Protein 5GKX (pdb70)

B-factor: mean 17.61, std 9.51, range [1.0, 64.79]

InterPro domains:
  IPR025504 D-glutamate cyclase-like, C-terminal [PF14336] (3-260)

Nearest PDB structures (foldseek):
  5gkx-assembly1_B  TM=1.002E+00  e=3.432E-51  Thermococcus onnurineus NA1
  5gl2-assembly3_E  TM=9.815E-01  e=8.824E-50  Thermococcus onnurineus NA1
  5gl3-assembly1_B  TM=9.694E-01  e=1.571E-48  Thermococcus onnurineus NA1
  4fc5-assembly3_C  TM=9.794E-01  e=4.039E-47  Thermococcus onnurineus NA1
  4dwz-assembly9_C  TM=9.745E-01  e=2.670E-44  Thermococcus onnurineus NA1

Secondary structure (DSSP, 8-state):
---HHHHHHHHS--SS-SSHHHHHHHHHT-TEEEEEE--EETTTTEEBSSSHHHHHHHHHHHHHTT-EEEEE--HHHHHHTGGGTPPBP-S--GGG-SEEEEES-B--BTTS--B-TTSPBP-S--S-HHHHHHHHHT--EEEEESSSSBTBBGGGHHHHHHHSTTHHHH-B--B-SEEEE-SSHHHHHHHHHHHHHHHHTS-TTTT--HHHHHHHHHHTT-B-SS----SSEETTEEHHHHHHHHHHHHHHHHHHHT-/--SHHHHHHHHS--SS-SSHHHHHHHHHT-SEEEEEE--EETTTTEEBSSSHHHHHHHHHHHHHTT-EEEEE--HHHHHHHGGGTPPB--S--GGG-SEEEEES-B--BTTS--B-TTSPBP-S--S-HHHHHHHHHT--EEEEESSSSBTBBGGGHHHHHHHSTTHHHHSB--B-SEEEE-SSHHHHHHHHHHHHHHHHTS-TTTT--HHHHHHHHHHTT-B-SS----EETTEEHHHHHHHHHHHHHHHHHHHH-

Organism: Thermococcus onnurineus (strain NA1) (NCBI:txid523850)

Structure (mmCIF, N/CA/C/O backbone):
data_5GKX
#
_entry.id   5GKX
#
_cell.length_a   76.574
_cell.length_b   80.209
_cell.length_c   85.459
_cell.angle_alpha   90.000
_cell.angle_beta   90.000
_cell.angle_gamma   90.000
#
_symmetry.space_group_name_H-M   'P 21 21 21'
#
loop_
_entity.id
_entity.type
_entity.pdbx_description
1 polymer 'Uncharacterized protein'
2 non-polymer 'PHOSPHATE ION'
3 water water
#
loop_
_atom_site.group_PDB
_atom_site.id
_atom_site.type_symbol
_atom_site.label_atom_id
_atom_site.label_alt_id
_atom_site.label_comp_id
_atom_site.label_asym_id
_atom_site.label_entity_id
_atom_site.label_seq_id
_atom_site.pdbx_PDB_ins_code
_atom_site.Cartn_x
_atom_site.Cartn_y
_atom_site.Cartn_z
_atom_site.occupancy
_atom_site.B_iso_or_equiv
_atom_site.auth_seq_id
_atom_site.auth_comp_id
_atom_site.auth_asym_id
_atom_site.auth_atom_id
_atom_site.pdbx_PDB_model_num
ATOM 1 N N . ASN A 1 1 ? 33.881 46.728 11.488 1.00 43.68 12 ASN A N 1
ATOM 2 C CA . ASN A 1 1 ? 34.236 45.389 10.934 1.00 43.59 12 ASN A CA 1
ATOM 3 C C . ASN A 1 1 ? 35.710 45.264 10.553 1.00 43.45 12 ASN A C 1
ATOM 4 O O . ASN A 1 1 ? 36.351 46.241 10.162 1.00 43.47 12 ASN A O 1
ATOM 9 N N . ARG A 1 2 ? 36.237 44.048 10.663 1.00 42.40 13 ARG A N 1
ATOM 10 C CA . ARG A 1 2 ? 37.627 43.779 10.319 1.00 41.69 13 ARG A CA 1
ATOM 11 C C . ARG A 1 2 ? 37.761 42.372 9.731 1.00 39.91 13 ARG A C 1
ATOM 12 O O . ARG A 1 2 ? 38.598 41.579 10.167 1.00 41.28 13 ARG A O 1
ATOM 20 N N . GLY A 1 3 ? 36.932 42.074 8.732 1.00 37.30 14 GLY A N 1
ATOM 21 C CA . GLY A 1 3 ? 36.956 40.763 8.103 1.00 33.90 14 GLY A CA 1
ATOM 22 C C . GLY A 1 3 ? 37.663 40.673 6.759 1.00 31.49 14 GLY A C 1
ATOM 23 O O . GLY A 1 3 ? 38.175 41.668 6.240 1.00 31.25 14 GLY A O 1
ATOM 24 N N . VAL A 1 4 ? 37.679 39.468 6.193 1.00 29.53 15 VAL A N 1
ATOM 25 C CA . VAL A 1 4 ? 38.327 39.207 4.911 1.00 27.74 15 VAL A CA 1
ATOM 26 C C . VAL A 1 4 ? 37.660 39.893 3.729 1.00 26.29 15 VAL A C 1
ATOM 27 O O . VAL A 1 4 ? 38.342 40.415 2.847 1.00 24.35 15 VAL A O 1
ATOM 31 N N . LEU A 1 5 ? 36.331 39.886 3.716 1.00 24.99 16 LEU A N 1
ATOM 32 C CA . LEU A 1 5 ? 35.574 40.494 2.629 1.00 23.46 16 LEU A CA 1
ATOM 33 C C . LEU A 1 5 ? 35.949 41.954 2.394 1.00 22.61 16 LEU A C 1
ATOM 34 O O . LEU A 1 5 ? 36.189 42.370 1.260 1.00 23.25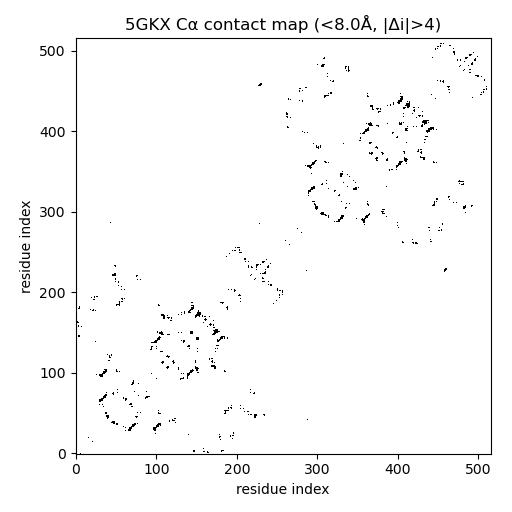 16 LEU A O 1
ATOM 39 N N . LYS A 1 6 ? 36.001 42.723 3.475 1.00 20.24 17 LYS A N 1
ATOM 40 C CA . LYS A 1 6 ? 36.328 44.144 3.415 1.00 18.39 17 LYS A CA 1
ATOM 41 C C . LYS A 1 6 ? 37.584 44.460 2.598 1.00 17.20 17 LYS A C 1
ATOM 42 O O . LYS A 1 6 ? 37.508 45.147 1.582 1.00 16.81 17 LYS A O 1
ATOM 48 N N . VAL A 1 7 ? 38.730 43.952 3.041 1.00 16.32 18 VAL A N 1
ATOM 49 C CA . VAL A 1 7 ? 40.005 44.186 2.358 1.00 16.95 18 VAL A CA 1
ATOM 50 C C . VAL A 1 7 ? 40.101 43.472 1.002 1.00 19.04 18 VAL A C 1
ATOM 51 O O . VAL A 1 7 ? 40.681 44.003 0.053 1.00 18.77 18 VAL A O 1
ATOM 55 N N . TYR A 1 8 ? 39.538 42.272 0.908 1.00 19.49 19 TYR A N 1
ATOM 56 C CA . TYR A 1 8 ? 39.586 41.532 -0.347 1.00 19.25 19 TYR A CA 1
ATOM 57 C C . TYR A 1 8 ? 38.964 42.337 -1.492 1.00 19.56 19 TYR A C 1
ATOM 58 O O . TYR A 1 8 ? 39.535 42.442 -2.579 1.00 17.90 19 TYR A O 1
ATOM 67 N N . LEU A 1 9 ? 37.797 42.916 -1.237 1.00 19.02 20 LEU A N 1
ATOM 68 C CA . LEU A 1 9 ? 37.101 43.704 -2.251 1.00 20.40 20 LEU A CA 1
ATOM 69 C C . LEU A 1 9 ? 37.785 45.028 -2.592 1.00 21.98 20 LEU A C 1
ATOM 70 O O . LEU A 1 9 ? 37.541 45.597 -3.655 1.00 22.59 20 LEU A O 1
ATOM 75 N N . ASP A 1 10 ? 38.628 45.514 -1.687 1.00 22.06 21 ASP A N 1
ATOM 76 C CA . ASP A 1 10 ? 39.356 46.761 -1.902 1.00 24.05 21 ASP A CA 1
ATOM 77 C C . ASP A 1 10 ? 40.602 46.546 -2.757 1.00 25.31 21 ASP A C 1
ATOM 78 O O . ASP A 1 10 ? 40.896 47.338 -3.652 1.00 26.45 21 ASP A O 1
ATOM 83 N N . TYR A 1 11 ? 41.319 45.458 -2.494 1.00 27.18 22 TYR A N 1
ATOM 84 C CA . TYR A 1 11 ? 42.562 45.188 -3.203 1.00 29.15 22 TYR A CA 1
ATOM 85 C C . TYR A 1 11 ? 42.653 43.991 -4.149 1.00 30.09 22 TYR A C 1
ATOM 86 O O . TYR A 1 11 ? 43.751 43.548 -4.481 1.00 30.54 22 TYR A O 1
ATOM 95 N N . ARG A 1 12 ? 41.512 43.474 -4.595 1.00 31.75 23 ARG A N 1
ATOM 96 C CA . ARG A 1 12 ? 41.508 42.347 -5.531 1.00 32.24 23 ARG A CA 1
ATOM 97 C C . ARG A 1 12 ? 41.683 42.920 -6.932 1.00 32.50 23 ARG A C 1
ATOM 98 O O . ARG A 1 12 ? 41.309 44.068 -7.174 1.00 32.92 23 ARG A O 1
ATOM 106 N N . ARG A 1 13 ? 42.256 42.144 -7.851 1.00 33.57 24 ARG A N 1
ATOM 107 C CA . ARG A 1 13 ? 42.416 42.624 -9.224 1.00 34.30 24 ARG A CA 1
ATOM 108 C C . ARG A 1 13 ? 40.989 42.807 -9.722 1.00 33.12 24 ARG A C 1
ATOM 109 O O . ARG A 1 13 ? 40.159 41.906 -9.586 1.00 33.41 24 ARG A O 1
ATOM 117 N N . LYS A 1 14 ? 40.707 43.974 -10.292 1.00 31.58 25 LYS A N 1
ATOM 118 C CA . LYS A 1 14 ? 39.365 44.298 -10.752 1.00 30.88 25 LYS A CA 1
ATOM 119 C C . LYS A 1 14 ? 39.150 44.236 -12.259 1.00 30.00 25 LYS A C 1
ATOM 120 O O . LYS A 1 14 ? 38.242 44.876 -12.791 1.00 28.28 25 LYS A O 1
ATOM 126 N N . ASN A 1 15 ? 39.977 43.456 -12.945 1.00 28.87 26 ASN A N 1
ATOM 127 C CA . ASN A 1 15 ? 39.834 43.314 -14.387 1.00 29.28 26 ASN A CA 1
ATOM 128 C C . ASN A 1 15 ? 38.470 42.689 -14.679 1.00 28.63 26 ASN A C 1
ATOM 129 O O . ASN A 1 15 ? 37.906 42.879 -15.756 1.00 28.65 26 ASN A O 1
ATOM 134 N N . PHE A 1 16 ? 37.953 41.941 -13.708 1.00 26.53 27 PHE A N 1
ATOM 135 C CA . PHE A 1 16 ? 36.658 41.273 -13.834 1.00 24.81 27 PHE A CA 1
ATOM 136 C C . PHE A 1 16 ? 35.902 41.385 -12.510 1.00 21.84 27 PHE A C 1
ATOM 137 O O . PHE A 1 16 ? 36.497 41.711 -11.484 1.00 20.18 27 PHE A O 1
ATOM 145 N N . ASN A 1 17 ? 34.595 41.122 -12.527 1.00 20.21 28 ASN A N 1
ATOM 146 C CA . ASN A 1 17 ? 33.818 41.170 -11.290 1.00 17.54 28 ASN A CA 1
ATOM 147 C C . ASN A 1 17 ? 34.273 39.961 -10.468 1.00 16.35 28 ASN A C 1
ATOM 148 O O . ASN A 1 17 ? 34.888 39.045 -11.009 1.00 14.97 28 ASN A O 1
ATOM 153 N N . PHE A 1 18 ? 33.975 39.947 -9.173 1.00 15.13 29 PHE A N 1
ATOM 154 C CA . PHE A 1 18 ? 34.440 38.860 -8.310 1.00 13.28 29 PHE A CA 1
ATOM 155 C C . PHE A 1 18 ? 33.952 37.423 -8.557 1.00 12.86 29 PHE A C 1
ATOM 156 O O . PHE A 1 18 ? 34.543 36.478 -8.036 1.00 12.64 29 PHE A O 1
ATOM 164 N N . LEU A 1 19 ? 32.901 37.239 -9.347 1.00 12.56 30 LEU A N 1
ATOM 165 C CA . LEU A 1 19 ? 32.403 35.884 -9.589 1.00 11.95 30 LEU A CA 1
ATOM 166 C C . LEU A 1 19 ? 32.764 35.381 -10.982 1.00 11.93 30 LEU A C 1
ATOM 167 O O . LEU A 1 19 ? 32.766 34.173 -11.244 1.00 10.43 30 LEU A O 1
ATOM 172 N N . HIS A 1 20 ? 33.072 36.319 -11.867 1.00 10.60 31 HIS A N 1
ATOM 173 C CA . HIS A 1 20 ? 33.385 36.006 -13.254 1.00 10.84 31 HIS A CA 1
ATOM 174 C C . HIS A 1 20 ? 34.201 34.751 -13.555 1.00 9.50 31 HIS A C 1
ATOM 175 O O . HIS A 1 20 ? 33.716 33.850 -14.239 1.00 9.45 31 HIS A O 1
ATOM 182 N N . ASN A 1 21 ? 35.436 34.686 -13.066 1.00 8.89 32 ASN A N 1
ATOM 183 C CA . ASN A 1 21 ? 36.274 33.532 -13.368 1.00 8.47 32 ASN A CA 1
ATOM 184 C C . ASN A 1 21 ? 35.817 32.210 -12.798 1.00 10.43 32 ASN A C 1
ATOM 185 O O . ASN A 1 21 ? 36.011 31.163 -13.413 1.00 7.80 32 ASN A O 1
ATOM 190 N N . SER A 1 22 ? 35.203 32.261 -11.625 1.00 11.14 33 SER A N 1
ATOM 191 C CA . SER A 1 22 ? 34.695 31.055 -11.003 1.00 11.52 33 SER A CA 1
ATOM 192 C C . SER A 1 22 ? 33.557 30.531 -11.870 1.00 10.40 33 SER A C 1
ATOM 193 O O . SER A 1 22 ? 33.404 29.325 -12.054 1.00 10.21 33 SER A O 1
ATOM 196 N N . THR A 1 23 ? 32.759 31.447 -12.410 1.00 10.37 34 THR A N 1
ATOM 197 C CA . THR A 1 23 ? 31.646 31.055 -13.259 1.00 10.77 34 THR A CA 1
ATOM 198 C C . THR A 1 23 ? 32.180 30.433 -14.537 1.00 10.82 34 THR A C 1
ATOM 199 O O . THR A 1 23 ? 31.660 29.427 -15.016 1.00 8.01 34 THR A O 1
ATOM 203 N N . LYS A 1 24 ? 33.231 31.040 -15.076 1.00 11.64 35 LYS A N 1
ATOM 204 C CA . LYS A 1 24 ? 33.861 30.560 -16.298 1.00 13.59 35 LYS A CA 1
ATOM 205 C C . LYS A 1 24 ? 34.333 29.121 -16.118 1.00 12.36 35 LYS A C 1
ATOM 206 O O . LYS A 1 24 ? 34.038 28.257 -16.938 1.00 14.23 35 LYS A O 1
ATOM 212 N N . MET A 1 25 ? 35.063 28.878 -15.031 1.00 12.37 36 MET A N 1
ATOM 213 C CA . MET A 1 25 ? 35.595 27.553 -14.727 1.00 12.10 36 MET A CA 1
ATOM 214 C C . MET A 1 25 ? 34.459 26.574 -14.442 1.00 12.38 36 MET A C 1
ATOM 215 O O . MET A 1 25 ? 34.506 25.416 -14.851 1.00 12.09 36 MET A O 1
ATOM 220 N N . PHE A 1 26 ? 33.435 27.049 -13.745 1.00 10.44 37 PHE A N 1
ATOM 221 C CA . PHE A 1 26 ? 32.294 26.209 -13.419 1.00 10.59 37 PHE A CA 1
ATOM 222 C C . PHE A 1 26 ? 31.646 25.648 -14.687 1.00 8.38 37 PHE A C 1
ATOM 223 O O . PHE A 1 26 ? 31.578 24.440 -14.877 1.00 10.14 37 PHE A O 1
ATOM 231 N N . LEU A 1 27 ? 31.187 26.540 -15.558 1.00 8.69 38 LEU A N 1
ATOM 232 C CA . LEU A 1 27 ? 30.524 26.145 -16.800 1.00 8.03 38 LEU A CA 1
ATOM 233 C C . LEU A 1 27 ? 31.355 25.299 -17.772 1.00 7.81 38 LEU A C 1
ATOM 234 O O . LEU A 1 27 ? 30.800 24.483 -18.513 1.00 6.89 38 LEU A O 1
ATOM 239 N N . ASP A 1 28 ? 32.673 25.476 -17.768 1.00 5.72 39 ASP A N 1
ATOM 240 C CA . ASP A 1 28 ? 33.539 24.726 -18.684 1.00 8.62 39 ASP A CA 1
ATOM 241 C C . ASP A 1 28 ? 33.921 23.330 -18.179 1.00 8.91 39 ASP A C 1
ATOM 242 O O . ASP A 1 28 ? 34.560 22.566 -18.903 1.00 7.46 39 ASP A O 1
ATOM 247 N N . ASN A 1 29 ? 33.538 22.988 -16.952 1.00 8.60 40 ASN A N 1
ATOM 248 C CA . ASN A 1 29 ? 33.896 21.677 -16.403 1.00 10.36 40 ASN A CA 1
ATOM 249 C C . ASN A 1 29 ? 32.796 21.000 -15.588 1.00 11.83 40 ASN A C 1
ATOM 250 O O . ASN A 1 29 ? 33.055 20.514 -14.483 1.00 11.54 40 ASN A O 1
ATOM 255 N N . LEU A 1 30 ? 31.589 20.939 -16.145 1.00 13.24 41 LEU A N 1
ATOM 256 C CA . LEU A 1 30 ? 30.432 20.351 -15.462 1.00 16.18 41 LEU A CA 1
ATOM 257 C C . LEU A 1 30 ? 30.269 18.822 -15.517 1.00 16.87 41 LEU A C 1
ATOM 258 O O . LEU A 1 30 ? 29.462 18.261 -14.766 1.00 16.38 41 LEU A O 1
ATOM 263 N N . GLU A 1 31 ? 31.026 18.157 -16.388 1.00 17.92 42 GLU A N 1
ATOM 264 C CA . GLU A 1 31 ? 30.947 16.700 -16.554 1.00 17.39 42 GLU A CA 1
ATOM 265 C C . GLU A 1 31 ? 30.596 15.938 -15.276 1.00 16.55 42 GLU A C 1
ATOM 266 O O . GLU A 1 31 ? 29.542 15.300 -15.175 1.00 15.93 42 GLU A O 1
ATOM 272 N N . ARG A 1 32 ? 31.488 16.012 -14.296 1.00 16.11 43 ARG A N 1
ATOM 273 C CA . ARG A 1 32 ? 31.278 15.322 -13.042 1.00 14.69 43 ARG A CA 1
ATOM 274 C C . ARG A 1 32 ? 31.906 16.148 -11.932 1.00 13.06 43 ARG A C 1
ATOM 275 O O . ARG A 1 32 ? 33.119 16.126 -11.723 1.00 8.86 43 ARG A O 1
ATOM 283 N N . VAL A 1 33 ? 31.052 16.872 -11.224 1.00 8.86 44 VAL A N 1
ATOM 284 C CA . VAL A 1 33 ? 31.477 17.751 -10.155 1.00 8.57 44 VAL A CA 1
ATOM 285 C C . VAL A 1 33 ? 31.341 17.128 -8.781 1.00 9.14 44 VAL A C 1
ATOM 286 O O . VAL A 1 33 ? 30.343 16.483 -8.461 1.00 8.36 44 VAL A O 1
ATOM 290 N N . LEU A 1 34 ? 32.374 17.336 -7.975 1.00 8.26 45 LEU A N 1
ATOM 291 C CA . LEU A 1 34 ? 32.402 16.848 -6.612 1.00 8.85 45 LEU A CA 1
ATOM 292 C C . LEU A 1 34 ? 32.266 18.115 -5.763 1.00 9.33 45 LEU A C 1
ATOM 293 O O . LEU A 1 34 ? 33.046 19.061 -5.905 1.00 7.01 45 LEU A O 1
ATOM 298 N N . ILE A 1 35 ? 31.262 18.143 -4.901 1.00 9.85 46 ILE A N 1
ATOM 299 C CA . ILE A 1 35 ? 31.026 19.310 -4.062 1.00 9.41 46 ILE A CA 1
ATOM 300 C C . ILE A 1 35 ? 31.267 18.970 -2.594 1.00 9.36 46 ILE A C 1
ATOM 301 O O . ILE A 1 35 ? 30.601 18.107 -2.025 1.00 8.18 46 ILE A O 1
ATOM 306 N N . VAL A 1 36 ? 32.226 19.659 -1.989 1.00 10.32 47 VAL A N 1
ATOM 307 C CA . VAL A 1 36 ? 32.584 19.421 -0.596 1.00 9.33 47 VAL A CA 1
ATOM 308 C C . VAL A 1 36 ? 32.037 20.532 0.294 1.00 9.77 47 VAL A C 1
ATOM 309 O O . VAL A 1 36 ? 32.064 21.713 -0.066 1.00 11.84 47 VAL A O 1
ATOM 313 N N . THR A 1 37 ? 31.547 20.154 1.466 1.00 8.31 48 THR A N 1
ATOM 314 C CA . THR A 1 37 ? 30.997 21.124 2.392 1.00 7.78 48 THR A CA 1
ATOM 315 C C . THR A 1 37 ? 30.906 20.494 3.776 1.00 9.83 48 THR A C 1
ATOM 316 O O . THR A 1 37 ? 31.027 19.277 3.921 1.00 8.09 48 THR A O 1
ATOM 320 N N . GLY A 1 38 ? 30.712 21.334 4.786 1.00 9.17 49 GLY A N 1
ATOM 321 C CA . GLY A 1 38 ? 30.613 20.858 6.153 1.00 12.08 49 GLY A CA 1
ATOM 322 C C . GLY A 1 38 ? 31.643 21.571 7.005 1.00 12.68 49 GLY A C 1
ATOM 323 O O . GLY A 1 38 ? 32.841 21.492 6.726 1.00 13.06 49 GLY A O 1
ATOM 324 N N . PHE A 1 39 ? 31.196 22.284 8.032 1.00 13.45 50 PHE A N 1
ATOM 325 C CA . PHE A 1 39 ? 32.136 22.995 8.895 1.00 14.50 50 PHE A CA 1
ATOM 326 C C . PHE A 1 39 ? 31.773 22.720 10.357 1.00 14.98 50 PHE A C 1
ATOM 327 O O . PHE A 1 39 ? 30.804 23.273 10.885 1.00 17.22 50 PHE A O 1
ATOM 335 N N . PRO A 1 40 ? 32.553 21.860 11.034 1.00 16.14 51 PRO A N 1
ATOM 336 C CA . PRO A 1 40 ? 32.302 21.510 12.432 1.00 16.81 51 PRO A CA 1
ATOM 337 C C . PRO A 1 40 ? 32.629 22.729 13.285 1.00 16.79 51 PRO A C 1
ATOM 338 O O . PRO A 1 40 ? 33.719 23.286 13.174 1.00 16.52 51 PRO A O 1
ATOM 342 N N . ILE A 1 41 ? 31.681 23.152 14.116 1.00 16.84 52 ILE A N 1
ATOM 343 C CA . ILE A 1 41 ? 31.884 24.319 14.970 1.00 15.94 52 ILE A CA 1
ATOM 344 C C . ILE A 1 41 ? 32.376 23.898 16.369 1.00 15.63 52 ILE A C 1
ATOM 345 O O . ILE A 1 41 ? 31.716 23.118 17.053 1.00 15.24 52 ILE A O 1
ATOM 350 N N . PRO A 1 42 ? 33.553 24.398 16.800 1.00 16.80 53 PRO A N 1
ATOM 351 C CA . PRO A 1 42 ? 34.088 24.049 18.122 1.00 17.12 53 PRO A CA 1
ATOM 352 C C . PRO A 1 42 ? 33.306 24.847 19.167 1.00 17.20 53 PRO A C 1
ATOM 353 O O . PRO A 1 42 ? 32.771 25.904 18.859 1.00 16.66 53 PRO A O 1
ATOM 357 N N . PRO A 1 43 ? 33.239 24.353 20.414 1.00 18.56 54 PRO A N 1
ATOM 358 C CA . PRO A 1 43 ? 33.860 23.101 20.858 1.00 19.19 54 PRO A CA 1
ATOM 359 C C . PRO A 1 43 ? 33.049 21.827 20.597 1.00 19.51 54 PRO A C 1
ATOM 360 O O . PRO A 1 43 ? 33.595 20.726 20.669 1.00 19.74 54 PRO A O 1
ATOM 364 N N . MET A 1 44 ? 31.760 21.971 20.290 1.00 19.38 55 MET A N 1
ATOM 365 C CA . MET A 1 44 ? 30.899 20.812 20.052 1.00 18.35 55 MET A CA 1
ATOM 366 C C . MET A 1 44 ? 31.219 20.002 18.796 1.00 18.33 55 MET A C 1
ATOM 367 O O . MET A 1 44 ? 30.875 18.819 18.712 1.00 16.87 55 MET A O 1
ATOM 372 N N . MET A 1 45 ? 31.873 20.645 17.835 1.00 15.51 56 MET A N 1
ATOM 373 C CA . MET A 1 45 ? 32.268 20.021 16.573 1.00 15.22 56 MET A CA 1
ATOM 374 C C . MET A 1 45 ? 31.091 19.535 15.726 1.00 14.80 56 MET A C 1
ATOM 375 O O . MET A 1 45 ? 31.176 18.499 15.064 1.00 16.89 56 MET A O 1
ATOM 380 N N . VAL A 1 46 ? 30.001 20.294 15.745 1.00 12.65 57 VAL A N 1
ATOM 381 C CA . VAL A 1 46 ? 28.809 19.963 14.975 1.00 13.77 57 VAL A CA 1
ATOM 382 C C . VAL A 1 46 ? 28.785 20.867 13.740 1.00 11.68 57 VAL A C 1
ATOM 383 O O . VAL A 1 46 ? 28.997 22.073 13.854 1.00 13.11 57 VAL A O 1
ATOM 387 N N . ALA A 1 47 ? 28.534 20.286 12.570 1.00 10.33 58 ALA A N 1
ATOM 388 C CA . ALA A 1 47 ? 28.496 21.057 11.324 1.00 9.76 58 ALA A CA 1
ATOM 389 C C . ALA A 1 47 ? 27.495 22.202 11.399 1.00 9.81 58 ALA A C 1
ATOM 390 O O . ALA A 1 47 ? 26.454 22.091 12.056 1.00 8.38 58 ALA A O 1
ATOM 392 N N . GLU A 1 48 ? 27.818 23.298 10.710 1.00 10.64 59 GLU A N 1
ATOM 393 C CA . GLU A 1 48 ? 26.976 24.490 10.688 1.00 8.84 59 GLU A CA 1
ATOM 394 C C . GLU A 1 48 ? 26.011 24.542 9.504 1.00 8.59 59 GLU A C 1
ATOM 395 O O . GLU A 1 48 ? 26.045 23.698 8.600 1.00 8.73 59 GLU A O 1
ATOM 401 N N . THR A 1 49 ? 25.158 25.558 9.526 1.00 9.41 60 THR A N 1
ATOM 402 C CA . THR A 1 49 ? 24.161 25.787 8.489 1.00 9.61 60 THR A CA 1
ATOM 403 C C . THR A 1 49 ? 24.662 26.562 7.278 1.00 10.30 60 THR A C 1
ATOM 404 O O . THR A 1 49 ? 23.937 26.700 6.291 1.00 10.26 60 THR A O 1
ATOM 408 N N . ASP A 1 50 ? 25.870 27.111 7.359 1.00 10.41 61 ASP A N 1
ATOM 409 C CA . ASP A 1 50 ? 26.418 27.814 6.207 1.00 10.81 61 ASP A CA 1
ATOM 410 C C . ASP A 1 50 ? 27.284 26.819 5.438 1.00 10.95 61 ASP A C 1
ATOM 411 O O . ASP A 1 50 ? 28.208 26.218 5.998 1.00 13.72 61 ASP A O 1
ATOM 416 N N . GLY A 1 51 ? 26.961 26.626 4.163 1.00 10.64 62 GLY A N 1
ATOM 417 C CA . GLY A 1 51 ? 27.699 25.690 3.328 1.00 9.55 62 GLY A CA 1
ATOM 418 C C . GLY A 1 51 ? 26.771 24.686 2.669 1.00 9.45 62 GLY A C 1
ATOM 419 O O . GLY A 1 51 ? 26.716 24.594 1.440 1.00 9.02 62 GLY A O 1
ATOM 420 N N . PRO A 1 52 ? 26.021 23.908 3.462 1.00 9.03 63 PRO A N 1
ATOM 421 C CA . PRO A 1 52 ? 25.104 22.922 2.878 1.00 10.35 63 PRO A CA 1
ATOM 422 C C . PRO A 1 52 ? 24.085 23.514 1.884 1.00 8.27 63 PRO A C 1
ATOM 423 O O . PRO A 1 52 ? 23.933 23.012 0.774 1.00 11.27 63 PRO A O 1
ATOM 427 N N . PRO A 1 53 ? 23.376 24.585 2.273 1.00 7.79 64 PRO A N 1
ATOM 428 C CA . PRO A 1 53 ? 22.405 25.162 1.332 1.00 4.99 64 PRO A CA 1
ATOM 429 C C . PRO A 1 53 ? 23.101 25.549 0.022 1.00 6.17 64 PRO A C 1
ATOM 430 O O . PRO A 1 53 ? 22.588 25.295 -1.073 1.00 6.41 64 PRO A O 1
ATOM 434 N N . GLY A 1 54 ? 24.279 26.156 0.146 1.00 5.45 65 GLY A N 1
ATOM 435 C CA . GLY A 1 54 ? 25.047 26.563 -1.018 1.00 6.53 65 GLY A CA 1
ATOM 436 C C . GLY A 1 54 ? 25.438 25.377 -1.877 1.00 8.10 65 GLY A C 1
ATOM 437 O O . GLY A 1 54 ? 25.314 25.419 -3.104 1.00 7.31 65 GLY A O 1
ATOM 438 N N . ALA A 1 55 ? 25.905 24.308 -1.237 1.00 8.38 66 ALA A N 1
ATOM 439 C CA . ALA A 1 55 ? 26.321 23.101 -1.952 1.00 8.88 66 ALA A CA 1
ATOM 440 C C . ALA A 1 55 ? 25.164 22.482 -2.745 1.00 8.76 66 ALA A C 1
ATOM 441 O O . ALA A 1 55 ? 25.356 21.986 -3.859 1.00 11.53 66 ALA A O 1
ATOM 443 N N . LEU A 1 56 ? 23.971 22.523 -2.151 1.00 10.01 67 LEU A N 1
ATOM 444 C CA . LEU A 1 56 ? 22.735 21.970 -2.724 1.00 8.49 67 LEU A CA 1
ATOM 445 C C . LEU A 1 56 ? 22.280 22.755 -3.945 1.00 9.29 67 LEU A C 1
ATOM 446 O O . LEU A 1 56 ? 21.771 22.190 -4.918 1.00 8.52 67 LEU A O 1
ATOM 451 N N . ALA A 1 57 ? 22.452 24.068 -3.863 1.00 7.52 68 ALA A N 1
ATOM 452 C CA . ALA A 1 57 ? 22.080 24.971 -4.936 1.00 6.45 68 ALA A CA 1
ATOM 453 C C . ALA A 1 57 ? 23.001 24.711 -6.132 1.00 7.74 68 ALA A C 1
ATOM 454 O O . ALA A 1 57 ? 22.543 24.639 -7.271 1.00 6.83 68 ALA A O 1
ATOM 456 N N . ILE A 1 58 ? 24.301 24.572 -5.869 1.00 8.35 69 ILE A N 1
ATOM 457 C CA . ILE A 1 58 ? 25.267 24.297 -6.930 1.00 7.81 69 ILE A CA 1
ATOM 458 C C . ILE A 1 58 ? 24.971 22.913 -7.487 1.00 7.20 69 ILE A C 1
ATOM 459 O O . ILE A 1 58 ? 25.000 22.692 -8.698 1.00 7.06 69 ILE A O 1
ATOM 464 N N . TYR A 1 59 ? 24.675 21.988 -6.585 1.00 7.21 70 TYR A N 1
ATOM 465 C CA . TYR A 1 59 ? 24.345 20.628 -6.966 1.00 9.66 70 TYR A CA 1
ATOM 466 C C . TYR A 1 59 ? 23.260 20.650 -8.048 1.00 10.40 70 TYR A C 1
ATOM 467 O O . TYR A 1 59 ? 23.430 20.076 -9.124 1.00 9.63 70 TYR A O 1
ATOM 476 N N . ARG A 1 60 ? 22.149 21.319 -7.744 1.00 13.32 71 ARG A N 1
ATOM 477 C CA . ARG A 1 60 ? 21.013 21.447 -8.659 1.00 14.86 71 ARG A CA 1
ATOM 478 C C . ARG A 1 60 ? 21.434 21.987 -10.017 1.00 14.32 71 ARG A C 1
ATOM 479 O O . ARG A 1 60 ? 21.124 21.393 -11.046 1.00 15.49 71 ARG A O 1
ATOM 487 N N . ALA A 1 61 ? 22.127 23.122 -10.001 1.00 13.16 72 ALA A N 1
ATOM 488 C CA . ALA A 1 61 ? 22.600 23.777 -11.214 1.00 12.60 72 ALA A CA 1
ATOM 489 C C . ALA A 1 61 ? 23.374 22.807 -12.090 1.00 12.82 72 ALA A C 1
ATOM 490 O O . ALA A 1 61 ? 23.125 22.715 -13.292 1.00 13.29 72 ALA A O 1
ATOM 492 N N . VAL A 1 62 ? 24.314 22.086 -11.487 1.00 11.02 73 VAL A N 1
ATOM 493 C CA . VAL A 1 62 ? 25.126 21.123 -12.230 1.00 13.15 73 VAL A CA 1
ATOM 494 C C . VAL A 1 62 ? 24.280 20.167 -13.065 1.00 13.93 73 VAL A C 1
ATOM 495 O O . VAL A 1 62 ? 24.525 19.981 -14.264 1.00 14.49 73 VAL A O 1
ATOM 499 N N . GLU A 1 63 ? 23.282 19.563 -12.435 1.00 13.30 74 GLU A N 1
ATOM 500 C CA . GLU A 1 63 ? 22.418 18.625 -13.134 1.00 15.16 74 GLU A CA 1
ATOM 501 C C . GLU A 1 63 ? 21.471 19.306 -14.114 1.00 13.05 74 GLU A C 1
ATOM 502 O O . GLU A 1 63 ? 21.183 18.769 -15.181 1.00 13.16 74 GLU A O 1
ATOM 508 N N . MET A 1 64 ? 20.983 20.487 -13.762 1.00 12.70 75 MET A N 1
ATOM 509 C CA . MET A 1 64 ? 20.091 21.199 -14.668 1.00 13.17 75 MET A CA 1
ATOM 510 C C . MET A 1 64 ? 20.803 21.485 -15.977 1.00 13.69 75 MET A C 1
ATOM 511 O O . MET A 1 64 ? 20.173 21.697 -17.011 1.00 12.76 75 MET A O 1
ATOM 516 N N . LEU A 1 65 ? 22.128 21.492 -15.923 1.00 14.64 76 LEU A N 1
ATOM 517 C CA . LEU A 1 65 ? 22.923 21.768 -17.103 1.00 14.55 76 LEU A CA 1
ATOM 518 C C . LEU A 1 65 ? 23.404 20.509 -17.813 1.00 14.61 76 LEU A C 1
ATOM 519 O O . LEU A 1 65 ? 24.184 20.584 -18.758 1.00 13.61 76 LEU A O 1
ATOM 524 N N . GLY A 1 66 ? 22.913 19.356 -17.364 1.00 14.66 77 GLY A N 1
ATOM 525 C CA . GLY A 1 66 ? 23.276 18.101 -18.000 1.00 15.97 77 GLY A CA 1
ATOM 526 C C . GLY A 1 66 ? 24.511 17.443 -17.430 1.00 15.96 77 GLY A C 1
ATOM 527 O O . GLY A 1 66 ? 24.966 16.415 -17.929 1.00 16.70 77 GLY A O 1
ATOM 528 N N . GLY A 1 67 ? 25.069 18.047 -16.390 1.00 16.24 78 GLY A N 1
ATOM 529 C CA . GLY A 1 67 ? 26.248 17.484 -15.769 1.00 17.24 78 GLY A CA 1
ATOM 530 C C . GLY A 1 67 ? 25.832 16.508 -14.689 1.00 17.96 78 GLY A C 1
ATOM 531 O O . GLY A 1 67 ? 24.656 16.164 -14.570 1.00 19.49 78 GLY A O 1
ATOM 532 N N . LYS A 1 68 ? 26.796 16.065 -13.893 1.00 17.68 79 LYS A N 1
ATOM 533 C CA . LYS A 1 68 ? 26.532 15.121 -12.819 1.00 16.95 79 LYS A CA 1
ATOM 534 C C . LYS A 1 68 ? 27.322 15.505 -11.571 1.00 16.06 79 LYS A C 1
ATOM 535 O O . LYS A 1 68 ? 28.527 15.756 -11.645 1.00 14.37 79 LYS A O 1
ATOM 541 N N . ALA A 1 69 ? 26.640 15.536 -10.429 1.00 13.69 80 ALA A N 1
ATOM 542 C CA . ALA A 1 69 ? 27.273 15.917 -9.172 1.00 14.22 80 ALA A CA 1
ATOM 543 C C . ALA A 1 69 ? 27.130 14.930 -8.018 1.00 13.76 80 ALA A C 1
ATOM 544 O O . ALA A 1 69 ? 26.227 14.090 -7.990 1.00 11.85 80 ALA A O 1
ATOM 546 N N . GLU A 1 70 ? 28.046 15.074 -7.066 1.00 14.44 81 GLU A N 1
ATOM 547 C CA . GLU A 1 70 ? 28.108 14.264 -5.862 1.00 14.24 81 GLU A CA 1
ATOM 548 C C . GLU A 1 70 ? 28.540 15.175 -4.721 1.00 13.93 81 GLU A C 1
ATOM 549 O O . GLU A 1 70 ? 29.228 16.177 -4.939 1.00 13.33 81 GLU A O 1
ATOM 555 N N . ILE A 1 71 ? 28.139 14.830 -3.506 1.00 13.34 82 ILE A N 1
ATOM 556 C CA . ILE A 1 71 ? 28.505 15.625 -2.354 1.00 14.39 82 ILE A CA 1
ATOM 557 C C . ILE A 1 71 ? 29.368 14.856 -1.367 1.00 14.21 82 ILE A C 1
ATOM 558 O O . ILE A 1 71 ? 29.046 13.732 -0.977 1.00 16.33 82 ILE A O 1
ATOM 563 N N . LEU A 1 72 ? 30.467 15.482 -0.966 1.00 14.28 83 LEU A N 1
ATOM 564 C CA . LEU A 1 72 ? 31.385 14.903 0.009 1.00 14.81 83 LEU A CA 1
ATOM 565 C C . LEU A 1 72 ? 31.216 15.759 1.262 1.00 14.29 83 LEU A C 1
ATOM 566 O O . LEU A 1 72 ? 31.594 16.927 1.260 1.00 15.58 83 LEU A O 1
ATOM 571 N N . THR A 1 73 ? 30.643 15.197 2.323 1.00 14.59 84 THR A N 1
ATOM 572 C CA . THR A 1 73 ? 30.459 15.961 3.556 1.00 14.01 84 THR A CA 1
ATOM 573 C C . THR A 1 73 ? 30.375 15.062 4.794 1.00 13.66 84 THR A C 1
ATOM 574 O O . THR A 1 73 ? 30.454 13.839 4.692 1.00 12.94 84 THR A O 1
ATOM 578 N N . TYR A 1 74 ? 30.216 15.673 5.963 1.00 14.33 85 TYR A N 1
ATOM 579 C CA . TYR A 1 74 ? 30.130 14.920 7.207 1.00 13.93 85 TYR A CA 1
ATOM 580 C C . TYR A 1 74 ? 28.807 14.186 7.375 1.00 12.86 85 TYR A C 1
ATOM 581 O O . TYR A 1 74 ? 27.806 14.532 6.747 1.00 11.36 85 TYR A O 1
ATOM 590 N N . SER A 1 75 ? 28.818 13.172 8.235 1.00 12.78 86 SER A N 1
ATOM 591 C CA . SER A 1 75 ? 27.636 12.362 8.500 1.00 13.59 86 SER A CA 1
ATOM 592 C C . SER A 1 75 ? 26.382 13.157 8.846 1.00 12.38 86 SER A C 1
ATOM 593 O O . SER A 1 75 ? 25.336 12.951 8.232 1.00 12.06 86 SER A O 1
ATOM 596 N N . GLU A 1 76 ? 26.482 14.073 9.809 1.00 13.47 87 GLU A N 1
ATOM 597 C CA . GLU A 1 76 ? 25.312 14.848 10.215 1.00 12.32 87 GLU A CA 1
ATOM 598 C C . GLU A 1 76 ? 24.764 15.738 9.094 1.00 13.99 87 GLU A C 1
ATOM 599 O O . GLU A 1 76 ? 23.575 16.071 9.078 1.00 14.61 87 GLU A O 1
ATOM 605 N N . VAL A 1 77 ? 25.622 16.096 8.143 1.00 12.56 88 VAL A N 1
ATOM 606 C CA . VAL A 1 77 ? 25.217 16.920 7.007 1.00 12.06 88 VAL A CA 1
ATOM 607 C C . VAL A 1 77 ? 24.581 16.029 5.940 1.00 12.74 88 VAL A C 1
ATOM 608 O O . VAL A 1 77 ? 23.627 16.428 5.279 1.00 11.87 88 VAL A O 1
ATOM 612 N N . GLU A 1 78 ? 25.119 14.824 5.776 1.00 12.40 89 GLU A N 1
ATOM 613 C CA . GLU A 1 78 ? 24.566 13.872 4.818 1.00 14.11 89 GLU A CA 1
ATOM 614 C C . GLU A 1 78 ? 23.118 13.609 5.223 1.00 14.49 89 GLU A C 1
ATOM 615 O O . GLU A 1 78 ? 22.220 13.559 4.386 1.00 15.56 89 GLU A O 1
ATOM 621 N N . LYS A 1 79 ? 22.905 13.454 6.525 1.00 14.00 90 LYS A N 1
ATOM 622 C CA . LYS A 1 79 ? 21.579 13.197 7.073 1.00 16.17 90 LYS A CA 1
ATOM 623 C C . LYS A 1 79 ? 20.646 14.390 6.862 1.00 15.84 90 LYS A C 1
ATOM 624 O O . LYS A 1 79 ? 19.477 14.222 6.520 1.00 15.31 90 LYS A O 1
ATOM 630 N N . ALA A 1 80 ? 21.170 15.594 7.068 1.00 16.22 91 ALA A N 1
ATOM 631 C CA . ALA A 1 80 ? 20.386 16.815 6.893 1.00 16.81 91 ALA A CA 1
ATOM 632 C C . ALA A 1 80 ? 19.970 17.013 5.431 1.00 17.24 91 ALA A C 1
ATOM 633 O O . ALA A 1 80 ? 18.928 17.601 5.141 1.00 18.92 91 ALA A O 1
ATOM 635 N N . LEU A 1 81 ? 20.800 16.515 4.522 1.00 17.37 92 LEU A N 1
ATOM 636 C CA . LEU A 1 81 ? 20.560 16.613 3.083 1.00 19.32 92 LEU A CA 1
ATOM 637 C C . LEU A 1 81 ? 19.772 15.412 2.570 1.00 20.40 92 LEU A C 1
ATOM 638 O O . LEU A 1 81 ? 19.441 15.326 1.389 1.00 21.19 92 LEU A O 1
ATOM 643 N N . GLU A 1 82 ? 19.481 14.488 3.479 1.00 21.17 93 GLU A N 1
ATOM 644 C CA . GLU A 1 82 ? 18.745 13.263 3.167 1.00 22.37 93 GLU A CA 1
ATOM 645 C C . GLU A 1 82 ? 17.470 13.495 2.334 1.00 20.42 93 GLU A C 1
ATOM 646 O O . GLU A 1 82 ? 17.267 12.856 1.305 1.00 21.17 93 GLU A O 1
ATOM 652 N N . PRO A 1 83 ? 16.599 14.420 2.774 1.00 19.40 94 PRO A N 1
ATOM 653 C CA . PRO A 1 83 ? 15.332 14.765 2.110 1.00 16.96 94 PRO A CA 1
ATOM 654 C C . PRO A 1 83 ? 15.401 15.319 0.690 1.00 17.52 94 PRO A C 1
ATOM 655 O O . PRO A 1 83 ? 14.401 15.304 -0.037 1.00 17.58 94 PRO A O 1
ATOM 659 N N . PHE A 1 84 ? 16.572 15.802 0.291 1.00 14.30 95 PHE A N 1
ATOM 660 C CA . PHE A 1 84 ? 16.723 16.378 -1.028 1.00 13.65 95 PHE A CA 1
ATOM 661 C C . PHE A 1 84 ? 17.193 15.389 -2.084 1.00 12.12 95 PHE A C 1
ATOM 662 O O . PHE A 1 84 ? 17.284 15.729 -3.256 1.00 13.25 95 PHE A O 1
ATOM 670 N N . GLY A 1 85 ? 17.479 14.162 -1.660 1.00 14.12 96 GLY A N 1
ATOM 671 C CA . GLY A 1 85 ? 17.904 13.127 -2.590 1.00 14.11 96 GLY A CA 1
ATOM 672 C C . GLY A 1 85 ? 19.173 13.382 -3.378 1.00 15.34 96 GLY A C 1
ATOM 673 O O . GLY A 1 85 ? 19.228 13.108 -4.582 1.00 15.89 96 GLY A O 1
ATOM 674 N N . VAL A 1 86 ? 20.200 13.894 -2.712 1.00 14.79 97 VAL A N 1
ATOM 675 C CA . VAL A 1 86 ? 21.461 14.168 -3.384 1.00 15.31 97 VAL A CA 1
ATOM 676 C C . VAL A 1 86 ? 22.370 12.958 -3.349 1.00 16.41 97 VAL A C 1
ATOM 677 O O . VAL A 1 86 ? 22.368 12.185 -2.386 1.00 16.06 97 VAL A O 1
ATOM 681 N N . SER A 1 87 ? 23.146 12.796 -4.413 1.00 16.92 98 SER A N 1
ATOM 682 C CA . SER A 1 87 ? 24.075 11.685 -4.513 1.00 17.93 98 SER A CA 1
ATOM 683 C C . SER A 1 87 ? 25.254 11.916 -3.580 1.00 19.10 98 SER A C 1
ATOM 684 O O . SER A 1 87 ? 25.940 12.937 -3.670 1.00 18.97 98 SER A O 1
ATOM 687 N N . LEU A 1 88 ? 25.481 10.975 -2.672 1.00 18.67 99 LEU A N 1
ATOM 688 C CA . LEU A 1 88 ? 26.593 11.100 -1.742 1.00 19.95 99 LEU A CA 1
ATOM 689 C C . LEU A 1 88 ? 27.819 10.421 -2.339 1.00 20.33 99 LEU A C 1
ATOM 690 O O . LEU A 1 88 ? 27.745 9.278 -2.785 1.00 21.04 99 LEU A O 1
ATOM 695 N N . ALA A 1 89 ? 28.942 11.132 -2.352 1.00 21.57 100 ALA A N 1
ATOM 696 C CA . ALA A 1 89 ? 30.185 10.604 -2.905 1.00 22.56 100 ALA A CA 1
ATOM 697 C C . ALA A 1 89 ? 30.867 9.651 -1.934 1.00 25.02 100 ALA A C 1
ATOM 698 O O . ALA A 1 89 ? 31.119 10.003 -0.782 1.00 24.97 100 ALA A O 1
ATOM 700 N N . ARG A 1 90 ? 31.163 8.443 -2.397 1.00 26.43 101 ARG A N 1
ATOM 701 C CA . ARG A 1 90 ? 31.842 7.473 -1.556 1.00 27.67 101 ARG A CA 1
ATOM 702 C C . ARG A 1 90 ? 33.218 7.204 -2.162 1.00 26.97 101 ARG A C 1
ATOM 703 O O . ARG A 1 90 ? 33.349 7.018 -3.375 1.00 28.15 101 ARG A O 1
ATOM 711 N N . THR A 1 91 ? 34.239 7.219 -1.309 1.00 24.32 102 THR A N 1
ATOM 712 C CA . THR A 1 91 ? 35.617 6.997 -1.726 1.00 20.91 102 THR A CA 1
ATOM 713 C C . THR A 1 91 ? 35.985 7.860 -2.930 1.00 19.71 102 THR A C 1
ATOM 714 O O . THR A 1 91 ? 36.606 7.389 -3.886 1.00 18.83 102 THR A O 1
ATOM 718 N N . PRO A 1 92 ? 35.615 9.151 -2.893 1.00 18.22 103 PRO A N 1
ATOM 719 C CA . PRO A 1 92 ? 35.968 9.975 -4.049 1.00 17.94 103 PRO A CA 1
ATOM 720 C C . PRO A 1 92 ? 37.472 10.158 -4.210 1.00 17.04 103 PRO A C 1
ATOM 721 O O . PRO A 1 92 ? 38.199 10.321 -3.235 1.00 17.20 103 PRO A O 1
ATOM 725 N N . GLU A 1 93 ? 37.932 10.089 -5.452 1.00 17.78 104 GLU A N 1
ATOM 726 C CA . GLU A 1 93 ? 39.335 10.302 -5.770 1.00 18.07 104 GLU A CA 1
ATOM 727 C C . GLU A 1 93 ? 39.252 11.460 -6.766 1.00 17.58 104 GLU A C 1
ATOM 728 O O . GLU A 1 93 ? 38.353 11.492 -7.602 1.00 19.42 104 GLU A O 1
ATOM 734 N N . PRO A 1 94 ? 40.177 12.432 -6.679 1.00 16.66 105 PRO A N 1
ATOM 735 C CA . PRO A 1 94 ? 40.157 13.582 -7.589 1.00 14.08 105 PRO A CA 1
ATOM 736 C C . PRO A 1 94 ? 40.120 13.305 -9.089 1.00 12.96 105 PRO A C 1
ATOM 737 O O . PRO A 1 94 ? 39.432 14.000 -9.837 1.00 10.98 105 PRO A O 1
ATOM 741 N N . GLU A 1 95 ? 40.844 12.283 -9.518 1.00 12.35 106 GLU A N 1
ATOM 742 C CA . GLU A 1 95 ? 40.906 11.934 -10.927 1.00 12.58 106 GLU A CA 1
ATOM 743 C C . GLU A 1 95 ? 39.560 11.563 -11.543 1.00 11.76 106 GLU A C 1
ATOM 744 O O . GLU A 1 95 ? 39.414 11.554 -12.766 1.00 14.51 106 GLU A O 1
ATOM 750 N N . ASP A 1 96 ? 38.581 11.258 -10.697 1.00 12.61 107 ASP A N 1
ATOM 751 C CA . ASP A 1 96 ? 37.255 10.862 -11.161 1.00 12.02 107 ASP A CA 1
ATOM 752 C C . ASP A 1 96 ? 36.343 12.047 -11.461 1.00 12.17 107 ASP A C 1
ATOM 753 O O . ASP A 1 96 ? 35.238 11.869 -11.960 1.00 12.12 107 ASP A O 1
ATOM 758 N N . TYR A 1 97 ? 36.818 13.253 -11.168 1.00 11.22 108 TYR A N 1
ATOM 759 C CA . TYR A 1 97 ? 36.012 14.449 -11.377 1.00 11.77 108 TYR A CA 1
ATOM 760 C C . TYR A 1 97 ? 36.633 15.464 -12.316 1.00 11.16 108 TYR A C 1
ATOM 761 O O . TYR A 1 97 ? 37.852 15.551 -12.439 1.00 11.69 108 TYR A O 1
ATOM 770 N N . SER A 1 98 ? 35.774 16.236 -12.975 1.00 11.37 109 SER A N 1
ATOM 771 C CA . SER A 1 98 ? 36.210 17.266 -13.908 1.00 11.92 109 SER A CA 1
ATOM 772 C C . SER A 1 98 ? 36.310 18.595 -13.169 1.00 11.96 109 SER A C 1
ATOM 773 O O . SER A 1 98 ? 36.922 19.552 -13.652 1.00 9.81 109 SER A O 1
ATOM 776 N N . LEU A 1 99 ? 35.698 18.640 -11.990 1.00 11.26 110 LEU A N 1
ATOM 777 C CA . LEU A 1 99 ? 35.678 19.850 -11.175 1.00 9.99 110 LEU A CA 1
ATOM 778 C C . LEU A 1 99 ? 35.381 19.509 -9.719 1.00 9.87 110 LEU A C 1
ATOM 779 O O . LEU A 1 99 ? 34.497 18.710 -9.433 1.00 9.19 110 LEU A O 1
ATOM 784 N N . ILE A 1 100 ? 36.113 20.128 -8.801 1.00 9.38 111 ILE A N 1
ATOM 785 C CA . ILE A 1 100 ? 35.906 19.872 -7.378 1.00 8.93 111 ILE A CA 1
ATOM 786 C C . ILE A 1 100 ? 35.600 21.218 -6.727 1.00 7.55 111 ILE A C 1
ATOM 787 O O . ILE A 1 100 ? 36.311 22.193 -6.949 1.00 5.02 111 ILE A O 1
ATOM 792 N N . ILE A 1 101 ? 34.529 21.278 -5.941 1.00 8.77 112 ILE A N 1
ATOM 793 C CA . ILE A 1 101 ? 34.138 22.541 -5.323 1.00 8.63 112 ILE A CA 1
ATOM 794 C C . ILE A 1 101 ? 33.891 22.457 -3.821 1.00 10.29 112 ILE A C 1
ATOM 795 O O . ILE A 1 101 ? 33.188 21.562 -3.340 1.00 12.84 112 ILE A O 1
ATOM 800 N N . SER A 1 102 ? 34.448 23.416 -3.091 1.00 9.98 113 SER A N 1
ATOM 801 C CA . SER A 1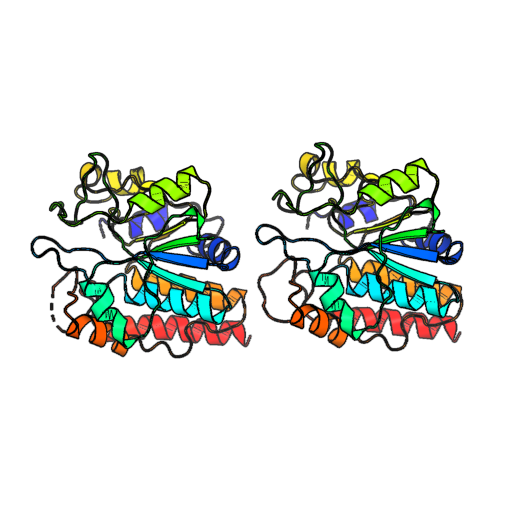 102 ? 34.279 23.477 -1.646 1.00 10.93 113 SER A CA 1
ATOM 802 C C . SER A 1 102 ? 33.391 24.640 -1.232 1.00 10.63 113 SER A C 1
ATOM 803 O O . SER A 1 102 ? 33.628 25.783 -1.622 1.00 11.55 113 SER A O 1
ATOM 806 N N . VAL A 1 103 ? 32.361 24.347 -0.448 1.00 11.75 114 VAL A N 1
ATOM 807 C CA . VAL A 1 103 ? 31.468 25.389 0.041 1.00 11.19 114 VAL A CA 1
ATOM 808 C C . VAL A 1 103 ? 31.591 25.481 1.559 1.00 9.86 114 VAL A C 1
ATOM 809 O O . VAL A 1 103 ? 30.966 24.715 2.296 1.00 9.88 114 VAL A O 1
ATOM 813 N N . GLU A 1 104 ? 32.411 26.424 2.013 1.00 9.40 115 GLU A N 1
ATOM 814 C CA . GLU A 1 104 ? 32.651 26.647 3.440 1.00 9.86 115 GLU A CA 1
ATOM 815 C C . GLU A 1 104 ? 33.126 25.391 4.165 1.00 10.29 115 GLU A C 1
ATOM 816 O O . GLU A 1 104 ? 32.425 24.843 5.026 1.00 9.49 115 GLU A O 1
ATOM 822 N N . THR A 1 105 ? 34.328 24.942 3.819 1.00 10.21 116 THR A N 1
ATOM 823 C CA . THR A 1 105 ? 34.903 23.764 4.452 1.00 10.40 116 THR A CA 1
ATOM 824 C C . THR A 1 105 ? 36.241 24.138 5.081 1.00 9.47 116 THR A C 1
ATOM 825 O O . THR A 1 105 ? 37.013 24.893 4.504 1.00 6.64 116 THR A O 1
ATOM 829 N N . PRO A 1 106 ? 36.539 23.599 6.270 1.00 10.96 117 PRO A N 1
ATOM 830 C CA . PRO A 1 106 ? 37.813 23.924 6.921 1.00 11.42 117 PRO A CA 1
ATOM 831 C C . PRO A 1 106 ? 39.061 23.599 6.083 1.00 10.94 117 PRO A C 1
ATOM 832 O O . PRO A 1 106 ? 39.132 22.563 5.425 1.00 11.62 117 PRO A O 1
ATOM 836 N N . GLY A 1 107 ? 40.035 24.503 6.107 1.00 12.08 118 GLY A N 1
ATOM 837 C CA . GLY A 1 107 ? 41.271 24.292 5.373 1.00 11.25 118 GLY A CA 1
ATOM 838 C C . GLY A 1 107 ? 42.422 24.323 6.361 1.00 13.26 118 GLY A C 1
ATOM 839 O O . GLY A 1 107 ? 42.498 25.237 7.188 1.00 11.82 118 GLY A O 1
ATOM 840 N N . ARG A 1 108 ? 43.324 23.348 6.290 1.00 12.89 119 ARG A N 1
ATOM 841 C CA . ARG A 1 108 ? 44.433 23.308 7.237 1.00 11.82 119 ARG A CA 1
ATOM 842 C C . ARG A 1 108 ? 45.220 24.616 7.225 1.00 11.75 119 ARG A C 1
ATOM 843 O O . ARG A 1 108 ? 45.301 25.290 6.201 1.00 12.27 119 ARG A O 1
ATOM 851 N N . ALA A 1 109 ? 45.779 24.983 8.375 1.00 12.57 120 ALA A N 1
ATOM 852 C CA . ALA A 1 109 ? 46.542 26.221 8.495 1.00 11.64 120 ALA A CA 1
ATOM 853 C C . ALA A 1 109 ? 48.031 25.974 8.271 1.00 13.19 120 ALA A C 1
ATOM 854 O O . ALA A 1 109 ? 48.440 24.855 7.958 1.00 11.56 120 ALA A O 1
ATOM 856 N N . ALA A 1 110 ? 48.843 27.014 8.432 1.00 13.31 121 ALA A N 1
ATOM 857 C CA . ALA A 1 110 ? 50.279 26.882 8.213 1.00 16.48 121 ALA A CA 1
ATOM 858 C C . ALA A 1 110 ? 50.924 25.873 9.157 1.00 17.95 121 ALA A C 1
ATOM 859 O O . ALA A 1 110 ? 51.958 25.281 8.835 1.00 18.40 121 ALA A O 1
ATOM 861 N N . ASP A 1 111 ? 50.310 25.674 10.319 1.00 19.12 122 ASP A N 1
ATOM 862 C CA . ASP A 1 111 ? 50.840 24.736 11.298 1.00 19.84 122 ASP A CA 1
ATOM 863 C C . ASP A 1 111 ? 50.233 23.351 11.123 1.00 19.42 122 ASP A C 1
ATOM 864 O O . ASP A 1 111 ? 50.416 22.478 11.964 1.00 18.98 122 ASP A O 1
ATOM 869 N N . GLY A 1 112 ? 49.505 23.155 10.030 1.00 19.88 123 GLY A N 1
ATOM 870 C CA . GLY A 1 112 ? 48.900 21.859 9.775 1.00 20.59 123 GLY A CA 1
ATOM 871 C C . GLY A 1 112 ? 47.629 21.571 10.553 1.00 21.61 123 GLY A C 1
ATOM 872 O O . GLY A 1 112 ? 47.087 20.466 10.476 1.00 23.11 123 GLY A O 1
ATOM 873 N N . ARG A 1 113 ? 47.146 22.554 11.303 1.00 23.09 124 ARG A N 1
ATOM 874 C CA . ARG A 1 113 ? 45.929 22.374 12.083 1.00 23.79 124 ARG A CA 1
ATOM 875 C C . ARG A 1 113 ? 44.772 23.149 11.449 1.00 23.30 124 ARG A C 1
ATOM 876 O O . ARG A 1 113 ? 44.976 23.959 10.546 1.00 25.25 124 ARG A O 1
ATOM 884 N N . TYR A 1 114 ? 43.560 22.884 11.926 1.00 21.96 125 TYR A N 1
ATOM 885 C CA . TYR A 1 114 ? 42.349 23.537 11.426 1.00 20.92 125 TYR A CA 1
ATOM 886 C C . TYR A 1 114 ? 41.778 24.369 12.567 1.00 21.09 125 TYR A C 1
ATOM 887 O O . TYR A 1 114 ? 41.580 23.852 13.669 1.00 21.82 125 TYR A O 1
ATOM 896 N N . TYR A 1 115 ? 41.504 25.644 12.299 1.00 21.16 126 TYR A N 1
ATOM 897 C CA . TYR A 1 115 ? 40.982 26.562 13.316 1.00 22.54 126 TYR A CA 1
ATOM 898 C C . TYR A 1 115 ? 39.690 27.254 12.915 1.00 22.62 126 TYR A C 1
ATOM 899 O O . TYR A 1 115 ? 39.438 27.465 11.732 1.00 22.57 126 TYR A O 1
ATOM 908 N N . SER A 1 116 ? 38.883 27.616 13.912 1.00 23.54 127 SER A N 1
ATOM 909 C CA . SER A 1 116 ? 37.645 28.346 13.662 1.00 23.45 127 SER A CA 1
ATOM 910 C C . SER A 1 116 ? 38.077 29.806 13.673 1.00 22.96 127 SER A C 1
ATOM 911 O O . SER A 1 116 ? 39.235 30.094 13.971 1.00 23.08 127 SER A O 1
ATOM 914 N N . MET A 1 117 ? 37.177 30.729 13.357 1.00 22.43 128 MET A N 1
ATOM 915 C CA . MET A 1 117 ? 37.557 32.137 13.330 1.00 24.04 128 MET A CA 1
ATOM 916 C C . MET A 1 117 ? 37.998 32.696 14.679 1.00 25.52 128 MET A C 1
ATOM 917 O O . MET A 1 117 ? 38.575 33.781 14.748 1.00 25.41 128 MET A O 1
ATOM 922 N N . SER A 1 118 ? 37.732 31.947 15.744 1.00 26.98 129 SER A N 1
ATOM 923 C CA . SER A 1 118 ? 38.100 32.362 17.095 1.00 28.36 129 SER A CA 1
ATOM 924 C C . SER A 1 118 ? 39.356 31.646 17.591 1.00 29.38 129 SER A C 1
ATOM 925 O O . SER A 1 118 ? 39.685 31.696 18.779 1.00 29.06 129 SER A O 1
ATOM 928 N N . ALA A 1 119 ? 40.048 30.975 16.676 1.00 29.16 130 ALA A N 1
ATOM 929 C CA . ALA A 1 119 ? 41.275 30.255 16.997 1.00 28.86 130 ALA A CA 1
ATOM 930 C C . ALA A 1 119 ? 41.079 29.039 17.897 1.00 28.39 130 ALA A C 1
ATOM 931 O O . ALA A 1 119 ? 41.976 28.670 18.658 1.00 28.62 130 ALA A O 1
ATOM 933 N N . LEU A 1 120 ? 39.896 28.437 17.829 1.00 28.04 131 LEU A N 1
ATOM 934 C CA . LEU A 1 120 ? 39.613 27.225 18.587 1.00 27.34 131 LEU A CA 1
ATOM 935 C C . LEU A 1 120 ? 39.967 26.156 17.566 1.00 27.59 131 LEU A C 1
ATOM 936 O O . LEU A 1 120 ? 39.655 26.304 16.384 1.00 27.57 131 LEU A O 1
ATOM 941 N N . GLU A 1 121 ? 40.636 25.101 18.008 1.00 27.60 132 GLU A N 1
ATOM 942 C CA . GLU A 1 121 ? 41.038 24.018 17.120 1.00 28.12 132 GLU A CA 1
ATOM 943 C C . GLU A 1 121 ? 39.889 23.059 16.808 1.00 28.31 132 GLU A C 1
ATOM 944 O O . GLU A 1 121 ? 39.150 22.648 17.700 1.00 27.31 132 GLU A O 1
ATOM 950 N N . ILE A 1 122 ? 39.750 22.709 15.532 1.00 28.48 133 ILE A N 1
ATOM 951 C CA . ILE A 1 122 ? 38.699 21.800 15.086 1.00 28.17 133 ILE A CA 1
ATOM 952 C C . ILE A 1 122 ? 39.210 20.360 15.084 1.00 27.83 133 ILE A C 1
ATOM 953 O O . ILE A 1 122 ? 40.255 20.063 14.506 1.00 29.15 133 ILE A O 1
ATOM 958 N N . LYS A 1 123 ? 38.462 19.473 15.732 1.00 28.49 134 LYS A N 1
ATOM 959 C CA . LYS A 1 123 ? 38.840 18.070 15.831 1.00 28.95 134 LYS A CA 1
ATOM 960 C C . LYS A 1 123 ? 37.789 17.161 15.221 1.00 27.42 134 LYS A C 1
ATOM 961 O O . LYS A 1 123 ? 36.838 16.722 15.872 1.00 28.18 134 LYS A O 1
ATOM 967 N N . ARG A 1 124 ? 37.994 16.891 13.940 1.00 25.73 135 ARG A N 1
ATOM 968 C CA . ARG A 1 124 ? 37.098 16.074 13.146 1.00 24.12 135 ARG A CA 1
ATOM 969 C C . ARG A 1 124 ? 37.987 15.630 11.990 1.00 23.93 135 ARG A C 1
ATOM 970 O O . ARG A 1 124 ? 39.023 16.252 11.738 1.00 23.05 135 ARG A O 1
ATOM 978 N N . ASP A 1 125 ? 37.617 14.559 11.299 1.00 22.41 136 ASP A N 1
ATOM 979 C CA . ASP A 1 125 ? 38.429 14.120 10.173 1.00 22.03 136 ASP A CA 1
ATOM 980 C C . ASP A 1 125 ? 38.317 15.162 9.062 1.00 20.24 136 ASP A C 1
ATOM 981 O O . ASP A 1 125 ? 37.215 15.474 8.612 1.00 18.06 136 ASP A O 1
ATOM 986 N N . PRO A 1 126 ? 39.461 15.723 8.619 1.00 19.04 137 PRO A N 1
ATOM 987 C CA . PRO A 1 126 ? 39.476 16.738 7.561 1.00 18.29 137 PRO A CA 1
ATOM 988 C C . PRO A 1 126 ? 38.995 16.296 6.182 1.00 17.18 137 PRO A C 1
ATOM 989 O O . PRO A 1 126 ? 39.058 15.121 5.829 1.00 15.37 137 PRO A O 1
ATOM 993 N N . LEU A 1 127 ? 38.544 17.277 5.404 1.00 15.95 138 LEU A N 1
ATOM 994 C CA . LEU A 1 127 ? 38.029 17.069 4.058 1.00 14.97 138 LEU A CA 1
ATOM 995 C C . LEU A 1 127 ? 38.818 17.812 2.980 1.00 15.23 138 LEU A C 1
ATOM 996 O O . LEU A 1 127 ? 38.464 17.734 1.805 1.00 16.38 138 LEU A O 1
ATOM 1001 N N . ASP A 1 128 ? 39.867 18.535 3.374 1.00 14.55 139 ASP A N 1
ATOM 1002 C CA . ASP A 1 128 ? 40.660 19.324 2.424 1.00 14.76 139 ASP A CA 1
ATOM 1003 C C . ASP A 1 128 ? 41.724 18.537 1.672 1.00 13.74 139 ASP A C 1
ATOM 1004 O O . ASP A 1 128 ? 42.268 19.009 0.673 1.00 14.10 139 ASP A O 1
ATOM 1009 N N . GLY A 1 129 ? 42.009 17.336 2.154 1.00 13.95 140 GLY A N 1
ATOM 1010 C CA . GLY A 1 129 ? 43.008 16.506 1.519 1.00 14.03 140 GLY A CA 1
ATOM 1011 C C . GLY A 1 129 ? 42.824 16.337 0.022 1.00 13.36 140 GLY A C 1
ATOM 1012 O O . GLY A 1 129 ? 43.786 16.441 -0.739 1.00 14.49 140 GLY A O 1
ATOM 1013 N N . ILE A 1 130 ? 41.592 16.086 -0.412 1.00 13.75 141 ILE A N 1
ATOM 1014 C CA . ILE A 1 130 ? 41.323 15.889 -1.832 1.00 12.58 141 ILE A CA 1
ATOM 1015 C C . ILE A 1 130 ? 41.609 17.123 -2.694 1.00 12.96 141 ILE A C 1
ATOM 1016 O O . ILE A 1 130 ? 41.852 17.001 -3.894 1.00 12.47 141 ILE A O 1
ATOM 1021 N N . PHE A 1 131 ? 41.576 18.305 -2.083 1.00 11.22 142 PHE A N 1
ATOM 1022 C CA . PHE A 1 131 ? 41.840 19.545 -2.800 1.00 10.05 142 PHE A CA 1
ATOM 1023 C C . PHE A 1 131 ? 43.335 19.744 -3.045 1.00 11.15 142 PHE A C 1
ATOM 1024 O O . PHE A 1 131 ? 43.741 20.267 -4.087 1.00 9.10 142 PHE A O 1
ATOM 1032 N N . LEU A 1 132 ? 44.152 19.327 -2.081 1.00 9.52 143 LEU A N 1
ATOM 1033 C CA . LEU A 1 132 ? 45.600 19.445 -2.219 1.00 10.59 143 LEU A CA 1
ATOM 1034 C C . LEU A 1 132 ? 46.025 18.529 -3.362 1.00 11.34 143 LEU A C 1
ATOM 1035 O O . LEU A 1 132 ? 46.927 18.854 -4.144 1.00 10.67 143 LEU A O 1
ATOM 1040 N N . LYS A 1 133 ? 45.359 17.382 -3.453 1.00 10.14 144 LYS A N 1
ATOM 1041 C CA . LYS A 1 133 ? 45.653 16.414 -4.496 1.00 11.35 144 LYS A CA 1
ATOM 1042 C C . LYS A 1 133 ? 45.245 16.966 -5.869 1.00 9.83 144 LYS A C 1
ATOM 1043 O O . LYS A 1 133 ? 45.995 16.846 -6.834 1.00 10.55 144 LYS A O 1
ATOM 1049 N N . ALA A 1 134 ? 44.069 17.584 -5.952 1.00 9.68 145 ALA A N 1
ATOM 1050 C CA . ALA A 1 134 ? 43.593 18.154 -7.217 1.00 9.89 145 ALA A CA 1
ATOM 1051 C C . ALA A 1 134 ? 44.585 19.174 -7.760 1.00 11.16 145 ALA A C 1
ATOM 1052 O O . ALA A 1 134 ? 44.998 19.101 -8.919 1.00 10.03 145 ALA A O 1
ATOM 1054 N N . ARG A 1 135 ? 44.969 20.128 -6.919 1.00 11.40 146 ARG A N 1
ATOM 1055 C CA . ARG A 1 135 ? 45.915 21.156 -7.335 1.00 13.90 146 ARG A CA 1
ATOM 1056 C C . ARG A 1 135 ? 47.191 20.520 -7.865 1.00 14.03 146 ARG A C 1
ATOM 1057 O O . ARG A 1 135 ? 47.741 20.969 -8.869 1.00 11.10 146 ARG A O 1
ATOM 1065 N N . ALA A 1 136 ? 47.649 19.472 -7.187 1.00 12.49 147 ALA A N 1
ATOM 1066 C CA . ALA A 1 136 ? 48.860 18.775 -7.595 1.00 12.68 147 ALA A CA 1
ATOM 1067 C C . ALA A 1 136 ? 48.620 18.071 -8.926 1.00 12.76 147 ALA A C 1
ATOM 1068 O O . ALA A 1 136 ? 49.538 17.924 -9.731 1.00 12.36 147 ALA A O 1
ATOM 1070 N N . LEU A 1 137 ? 47.376 17.646 -9.144 1.00 14.58 148 LEU A N 1
ATOM 1071 C CA . LEU A 1 137 ? 46.987 16.947 -10.367 1.00 15.24 148 LEU A CA 1
ATOM 1072 C C . LEU A 1 137 ? 46.595 17.869 -11.516 1.00 16.43 148 LEU A C 1
ATOM 1073 O O . LEU A 1 137 ? 46.553 17.440 -12.660 1.00 16.90 148 LEU A O 1
ATOM 1078 N N . GLY A 1 138 ? 46.298 19.128 -11.209 1.00 17.22 149 GLY A N 1
ATOM 1079 C CA . GLY A 1 138 ? 45.905 20.059 -12.250 1.00 17.15 149 GLY A CA 1
ATOM 1080 C C . GLY A 1 138 ? 44.409 20.037 -12.486 1.00 16.49 149 GLY A C 1
ATOM 1081 O O . GLY A 1 138 ? 43.932 20.509 -13.523 1.00 17.48 149 GLY A O 1
ATOM 1082 N N . ILE A 1 139 ? 43.678 19.488 -11.514 1.00 14.67 150 ILE A N 1
ATOM 1083 C CA . ILE A 1 139 ? 42.219 19.375 -11.566 1.00 15.35 150 ILE A CA 1
ATOM 1084 C C . ILE A 1 139 ? 41.563 20.656 -11.066 1.00 14.32 150 ILE A C 1
ATOM 1085 O O . ILE A 1 139 ? 41.776 21.075 -9.925 1.00 12.52 150 ILE A O 1
ATOM 1090 N N . PRO A 1 140 ? 40.730 21.278 -11.911 1.00 13.58 151 PRO A N 1
ATOM 1091 C CA . PRO A 1 140 ? 40.043 22.515 -11.554 1.00 13.33 151 PRO A CA 1
ATOM 1092 C C . PRO A 1 140 ? 39.399 22.430 -10.181 1.00 11.95 151 PRO A C 1
ATOM 1093 O O . PRO A 1 140 ? 38.788 21.411 -9.819 1.00 9.95 151 PRO A O 1
ATOM 1097 N N . THR A 1 141 ? 39.582 23.506 -9.419 1.00 11.08 152 THR A N 1
ATOM 1098 C CA . THR A 1 141 ? 39.020 23.654 -8.083 1.00 10.58 152 THR A CA 1
ATOM 1099 C C . THR A 1 141 ? 38.525 25.087 -7.864 1.00 10.64 152 THR A C 1
ATOM 1100 O O . THR A 1 141 ? 39.105 26.058 -8.376 1.00 10.24 152 THR A O 1
ATOM 1104 N N . ILE A 1 142 ? 37.440 25.182 -7.102 1.00 9.92 153 ILE A N 1
ATOM 1105 C CA . ILE A 1 142 ? 36.797 26.436 -6.716 1.00 9.96 153 ILE A CA 1
ATOM 1106 C C . ILE A 1 142 ? 36.478 26.336 -5.230 1.00 10.07 1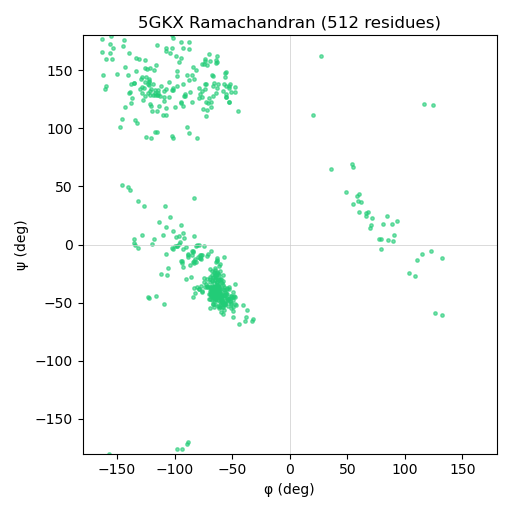53 ILE A C 1
ATOM 1107 O O . ILE A 1 142 ? 36.036 25.293 -4.749 1.00 10.88 153 ILE A O 1
ATOM 1112 N N . GLY A 1 143 ? 36.706 27.429 -4.511 1.00 12.31 154 GLY A N 1
ATOM 1113 C CA . GLY A 1 143 ? 36.439 27.463 -3.086 1.00 11.26 154 GLY A CA 1
ATOM 1114 C C . GLY A 1 143 ? 35.580 28.659 -2.726 1.00 11.77 154 GLY A C 1
ATOM 1115 O O . GLY A 1 143 ? 35.695 29.732 -3.323 1.00 12.24 154 GLY A O 1
ATOM 1116 N N . VAL A 1 144 ? 34.701 28.470 -1.754 1.00 11.03 155 VAL A N 1
ATOM 1117 C CA . VAL A 1 144 ? 33.830 29.540 -1.304 1.00 7.91 155 VAL A CA 1
ATOM 1118 C C . VAL A 1 144 ? 34.020 29.582 0.201 1.00 8.74 155 VAL A C 1
ATOM 1119 O O . VAL A 1 144 ? 33.992 28.546 0.869 1.00 7.79 155 VAL A O 1
ATOM 1123 N N . GLY A 1 145 ? 34.262 30.781 0.713 1.00 8.26 156 GLY A N 1
ATOM 1124 C CA . GLY A 1 145 ? 34.472 30.963 2.133 1.00 11.30 156 GLY A CA 1
ATOM 1125 C C . GLY A 1 145 ? 34.150 32.389 2.525 1.00 12.06 156 GLY A C 1
ATOM 1126 O O . GLY A 1 145 ? 34.048 33.272 1.673 1.00 12.66 156 GLY A O 1
ATOM 1127 N N . ASP A 1 146 ? 33.998 32.628 3.819 1.00 12.25 157 ASP A N 1
ATOM 1128 C CA . ASP A 1 146 ? 33.664 33.964 4.265 1.00 14.01 157 ASP A CA 1
ATOM 1129 C C . ASP A 1 146 ? 34.477 34.428 5.460 1.00 14.72 157 ASP A C 1
ATOM 1130 O O . ASP A 1 146 ? 34.227 35.512 5.978 1.00 13.07 157 ASP A O 1
ATOM 1135 N N . GLY A 1 147 ? 35.449 33.624 5.891 1.00 13.97 158 GLY A N 1
ATOM 1136 C CA . GLY A 1 147 ? 36.233 33.996 7.056 1.00 15.34 158 GLY A CA 1
ATOM 1137 C C . GLY A 1 147 ? 37.736 34.082 6.889 1.00 15.71 158 GLY A C 1
ATOM 1138 O O . GLY A 1 147 ? 38.347 35.032 7.373 1.00 16.29 158 GLY A O 1
ATOM 1139 N N . GLY A 1 148 ? 38.341 33.096 6.233 1.00 16.18 159 GLY A N 1
ATOM 1140 C CA . GLY A 1 148 ? 39.781 33.122 6.036 1.00 16.07 159 GLY A CA 1
ATOM 1141 C C . GLY A 1 148 ? 40.441 31.802 6.379 1.00 16.74 159 GLY A C 1
ATOM 1142 O O . GLY A 1 148 ? 41.614 31.573 6.064 1.00 17.85 159 GLY A O 1
ATOM 1143 N N . ASN A 1 149 ? 39.683 30.924 7.023 1.00 16.42 160 ASN A N 1
ATOM 1144 C CA . ASN A 1 149 ? 40.198 29.620 7.424 1.00 15.58 160 ASN A CA 1
ATOM 1145 C C . ASN A 1 149 ? 39.630 28.492 6.569 1.00 15.17 160 ASN A C 1
ATOM 1146 O O . ASN A 1 149 ? 39.742 27.319 6.920 1.00 15.84 160 ASN A O 1
ATOM 1151 N N . GLU A 1 150 ? 39.028 28.846 5.439 1.00 14.64 161 GLU A N 1
ATOM 1152 C CA . GLU A 1 150 ? 38.425 27.838 4.580 1.00 14.06 161 GLU A CA 1
ATOM 1153 C C . GLU A 1 150 ? 39.283 27.414 3.400 1.00 13.73 161 GLU A C 1
ATOM 1154 O O . GLU A 1 150 ? 40.233 28.100 3.015 1.00 13.55 161 GLU A O 1
ATOM 1160 N N . ILE A 1 151 ? 38.925 26.264 2.840 1.00 13.13 162 ILE A N 1
ATOM 1161 C CA . ILE A 1 151 ? 39.604 25.723 1.673 1.00 12.04 162 ILE A CA 1
ATOM 1162 C C . ILE A 1 151 ? 39.489 26.786 0.587 1.00 11.11 162 ILE A C 1
ATOM 1163 O O . ILE A 1 151 ? 38.404 27.318 0.353 1.00 12.96 162 ILE A O 1
ATOM 1168 N N . GLY A 1 152 ? 40.600 27.103 -0.069 1.00 9.83 163 GLY A N 1
ATOM 1169 C CA . GLY A 1 152 ? 40.565 28.103 -1.114 1.00 10.84 163 GLY A CA 1
ATOM 1170 C C . GLY A 1 152 ? 41.138 29.438 -0.682 1.00 10.42 163 GLY A C 1
ATOM 1171 O O . GLY A 1 152 ? 41.594 30.224 -1.516 1.00 12.43 163 GLY A O 1
ATOM 1172 N N . MET A 1 153 ? 41.118 29.694 0.623 1.00 11.80 164 MET A N 1
ATOM 1173 C CA . MET A 1 153 ? 41.640 30.941 1.174 1.00 12.43 164 MET A CA 1
ATOM 1174 C C . MET A 1 153 ? 43.170 31.063 1.111 1.00 12.38 164 MET A C 1
ATOM 1175 O O . MET A 1 153 ? 43.724 32.120 1.406 1.00 11.75 164 MET A O 1
ATOM 1180 N N . GLY A 1 154 ? 43.855 29.985 0.739 1.00 12.42 165 GLY A N 1
ATOM 1181 C CA . GLY A 1 154 ? 45.301 30.065 0.639 1.00 12.24 165 GLY A CA 1
ATOM 1182 C C . GLY A 1 154 ? 45.667 31.037 -0.470 1.00 14.43 165 GLY A C 1
ATOM 1183 O O . GLY A 1 154 ? 46.764 31.605 -0.492 1.00 12.82 165 GLY A O 1
ATOM 1184 N N . LYS A 1 155 ? 44.727 31.244 -1.387 1.00 12.09 166 LYS A N 1
ATOM 1185 C CA . LYS A 1 155 ? 44.949 32.138 -2.516 1.00 14.93 166 LYS A CA 1
ATOM 1186 C C . LYS A 1 155 ? 45.137 33.592 -2.094 1.00 14.16 166 LYS A C 1
ATOM 1187 O O . LYS A 1 155 ? 45.754 34.372 -2.818 1.00 15.02 166 LYS A O 1
ATOM 1193 N N . ILE A 1 156 ? 44.599 33.956 -0.935 1.00 15.07 167 ILE A N 1
ATOM 1194 C CA . ILE A 1 156 ? 44.731 35.318 -0.432 1.00 15.66 167 ILE A CA 1
ATOM 1195 C C . ILE A 1 156 ? 45.183 35.282 1.025 1.00 16.27 167 ILE A C 1
ATOM 1196 O O . ILE A 1 156 ? 44.767 36.104 1.839 1.00 15.57 167 ILE A O 1
ATOM 1201 N N . ARG A 1 157 ? 46.059 34.333 1.346 1.00 17.46 168 ARG A N 1
ATOM 1202 C CA . ARG A 1 157 ? 46.540 34.184 2.714 1.00 18.46 168 ARG A CA 1
ATOM 1203 C C . ARG A 1 157 ? 47.192 35.427 3.311 1.00 20.06 168 ARG A C 1
ATOM 1204 O O . ARG A 1 157 ? 47.003 35.719 4.493 1.00 20.21 168 ARG A O 1
ATOM 1212 N N . GLU A 1 158 ? 47.969 36.156 2.517 1.00 21.95 169 GLU A N 1
ATOM 1213 C CA . GLU A 1 158 ? 48.605 37.359 3.041 1.00 24.73 169 GLU A CA 1
ATOM 1214 C C . GLU A 1 158 ? 47.550 38.362 3.497 1.00 23.97 169 GLU A C 1
ATOM 1215 O O . GLU A 1 158 ? 47.731 39.050 4.499 1.00 23.33 169 GLU A O 1
ATOM 1221 N N . LEU A 1 159 ? 46.445 38.435 2.762 1.00 23.65 170 LEU A N 1
ATOM 1222 C CA . LEU A 1 159 ? 45.358 39.346 3.109 1.00 23.63 170 LEU A CA 1
ATOM 1223 C C . LEU A 1 159 ? 44.787 38.998 4.481 1.00 23.68 170 LEU A C 1
ATOM 1224 O O . LEU A 1 159 ? 44.683 39.856 5.358 1.00 22.43 170 LEU A O 1
ATOM 1229 N N . VAL A 1 160 ? 44.418 37.734 4.659 1.00 23.26 171 VAL A N 1
ATOM 1230 C CA . VAL A 1 160 ? 43.863 37.269 5.923 1.00 24.38 171 VAL A CA 1
ATOM 1231 C C . VAL A 1 160 ? 44.853 37.528 7.056 1.00 25.91 171 VAL A C 1
ATOM 1232 O O . VAL A 1 160 ? 44.502 38.107 8.085 1.00 26.74 171 VAL A O 1
ATOM 1236 N N . VAL A 1 161 ? 46.092 37.095 6.853 1.00 27.35 172 VAL A N 1
ATOM 1237 C CA . VAL A 1 161 ? 47.139 37.278 7.849 1.00 28.83 172 VAL A CA 1
ATOM 1238 C C . VAL A 1 161 ? 47.298 38.746 8.226 1.00 28.84 172 VAL A C 1
ATOM 1239 O O . VAL A 1 161 ? 47.422 39.081 9.404 1.00 29.96 172 VAL A O 1
ATOM 1243 N N . GLY A 1 162 ? 47.280 39.618 7.223 1.00 28.92 173 GLY A N 1
ATOM 1244 C CA . GLY A 1 162 ? 47.457 41.036 7.473 1.00 29.94 173 GLY A CA 1
ATOM 1245 C C . GLY A 1 162 ? 46.254 41.845 7.927 1.00 30.66 173 GLY A C 1
ATOM 1246 O O . GLY A 1 162 ? 46.428 42.962 8.416 1.00 30.48 173 GLY A O 1
ATOM 1247 N N . HIS A 1 163 ? 45.043 41.313 7.779 1.00 30.92 174 HIS A N 1
ATOM 1248 C CA . HIS A 1 163 ? 43.858 42.063 8.192 1.00 31.33 174 HIS A CA 1
ATOM 1249 C C . HIS A 1 163 ? 42.848 41.307 9.049 1.00 31.67 174 HIS A C 1
ATOM 1250 O O . HIS A 1 163 ? 41.858 41.895 9.486 1.00 32.83 174 HIS A O 1
ATOM 1257 N N . VAL A 1 164 ? 43.085 40.022 9.295 1.00 30.88 175 VAL A N 1
ATOM 1258 C CA . VAL A 1 164 ? 42.145 39.230 10.082 1.00 30.92 175 VAL A CA 1
ATOM 1259 C C . VAL A 1 164 ? 42.667 38.796 11.445 1.00 32.36 175 VAL A C 1
ATOM 1260 O O . VAL A 1 164 ? 43.817 38.373 11.584 1.00 31.97 175 VAL A O 1
ATOM 1264 N N . PRO A 1 165 ? 41.815 38.908 12.478 1.00 33.84 176 PRO A N 1
ATOM 1265 C CA . PRO A 1 165 ? 42.208 38.518 13.830 1.00 34.66 176 PRO A CA 1
ATOM 1266 C C . PRO A 1 165 ? 42.749 37.099 13.845 1.00 36.13 176 PRO A C 1
ATOM 1267 O O . PRO A 1 165 ? 42.065 36.163 13.422 1.00 37.47 176 PRO A O 1
ATOM 1271 N N . HIS A 1 166 ? 43.982 36.955 14.323 1.00 36.74 177 HIS A N 1
ATOM 1272 C CA . HIS A 1 166 ? 44.637 35.655 14.412 1.00 37.06 177 HIS A CA 1
ATOM 1273 C C . HIS A 1 166 ? 45.020 35.150 13.027 1.00 35.89 177 HIS A C 1
ATOM 1274 O O . HIS A 1 166 ? 45.196 33.950 12.827 1.00 35.87 177 HIS A O 1
ATOM 1281 N N . GLY A 1 167 ? 45.150 36.075 12.079 1.00 34.82 178 GLY A N 1
ATOM 1282 C CA . GLY A 1 167 ? 45.489 35.707 10.715 1.00 32.97 178 GLY A CA 1
ATOM 1283 C C . GLY A 1 167 ? 46.636 34.726 10.602 1.00 32.01 178 GLY A C 1
ATOM 1284 O O . GLY A 1 167 ? 46.514 33.686 9.952 1.00 31.28 178 GLY A O 1
ATOM 1285 N N . GLU A 1 168 ? 47.752 35.055 11.241 1.00 30.51 179 GLU A N 1
ATOM 1286 C CA . GLU A 1 168 ? 48.931 34.203 11.207 1.00 29.70 179 GLU A CA 1
ATOM 1287 C C . GLU A 1 168 ? 48.589 32.751 11.516 1.00 28.20 179 GLU A C 1
ATOM 1288 O O . GLU A 1 168 ? 49.053 31.835 10.835 1.00 28.25 179 GLU A O 1
ATOM 1294 N N . LYS A 1 169 ? 47.754 32.559 12.536 1.00 25.95 180 LYS A N 1
ATOM 1295 C CA . LYS A 1 169 ? 47.368 31.230 13.000 1.00 24.99 180 LYS A CA 1
ATOM 1296 C C . LYS A 1 169 ? 46.229 30.502 12.290 1.00 24.66 180 LYS A C 1
ATOM 1297 O O . LYS A 1 169 ? 46.346 29.310 12.003 1.00 24.60 180 LYS A O 1
ATOM 1303 N N . ILE A 1 170 ? 45.127 31.195 12.015 1.00 23.49 181 ILE A N 1
ATOM 1304 C CA . ILE A 1 170 ? 43.987 30.525 11.392 1.00 21.65 181 ILE A CA 1
ATOM 1305 C C . ILE A 1 170 ? 43.901 30.557 9.872 1.00 20.49 181 ILE A C 1
ATOM 1306 O O . ILE A 1 170 ? 43.199 29.741 9.277 1.00 20.29 181 ILE A O 1
ATOM 1311 N N . ALA A 1 171 ? 44.607 31.486 9.237 1.00 19.26 182 ALA A N 1
ATOM 1312 C CA . ALA A 1 171 ? 44.568 31.579 7.786 1.00 15.05 182 ALA A CA 1
ATOM 1313 C C . ALA A 1 171 ? 44.959 30.232 7.183 1.00 15.06 182 ALA A C 1
ATOM 1314 O O . ALA A 1 171 ? 45.975 29.654 7.551 1.00 15.54 182 ALA A O 1
ATOM 1316 N N . SER A 1 172 ? 44.146 29.729 6.263 1.00 14.04 183 SER A N 1
ATOM 1317 C CA . SER A 1 172 ? 44.420 28.441 5.627 1.00 12.95 183 SER A CA 1
ATOM 1318 C C . SER A 1 172 ? 45.430 28.583 4.486 1.00 11.55 183 SER A C 1
ATOM 1319 O O . SER A 1 172 ? 45.509 29.623 3.840 1.00 12.52 183 SER A O 1
ATOM 1322 N N . VAL A 1 173 ? 46.202 27.531 4.236 1.00 10.76 184 VAL A N 1
ATOM 1323 C CA . VAL A 1 173 ? 47.184 27.574 3.162 1.00 11.94 184 VAL A CA 1
ATOM 1324 C C . VAL A 1 173 ? 46.676 26.843 1.939 1.00 11.53 184 VAL A C 1
ATOM 1325 O O . VAL A 1 173 ? 47.333 26.821 0.902 1.00 11.51 184 VAL A O 1
ATOM 1329 N N . VAL A 1 174 ? 45.498 26.245 2.077 1.00 11.83 185 VAL A N 1
ATOM 1330 C CA . VAL A 1 174 ? 44.867 25.492 0.997 1.00 11.51 185 VAL A CA 1
ATOM 1331 C C . VAL A 1 174 ? 44.320 26.396 -0.111 1.00 12.02 185 VAL A C 1
ATOM 1332 O O . VAL A 1 174 ? 43.341 27.123 0.077 1.00 10.99 185 VAL A O 1
ATOM 1336 N N . GLU A 1 175 ? 44.962 26.339 -1.271 1.00 12.78 186 GLU A N 1
ATOM 1337 C CA . GLU A 1 175 ? 44.549 27.142 -2.410 1.00 15.03 186 GLU A CA 1
ATOM 1338 C C . GLU A 1 175 ? 43.653 26.374 -3.361 1.00 14.05 186 GLU A C 1
ATOM 1339 O O . GLU A 1 175 ? 43.661 25.141 -3.410 1.00 15.33 186 GLU A O 1
ATOM 1345 N N . THR A 1 176 ? 42.874 27.133 -4.119 1.00 13.02 187 THR A N 1
ATOM 1346 C CA . THR A 1 176 ? 41.992 26.589 -5.132 1.00 10.51 187 THR A CA 1
ATOM 1347 C C . THR A 1 176 ? 42.276 27.430 -6.362 1.00 10.71 187 THR A C 1
ATOM 1348 O O . THR A 1 176 ? 42.816 28.530 -6.248 1.00 9.10 187 THR A O 1
ATOM 1352 N N . ASP A 1 177 ? 41.936 26.917 -7.536 1.00 11.05 188 ASP A N 1
ATOM 1353 C CA . ASP A 1 177 ? 42.190 27.672 -8.755 1.00 10.68 188 ASP A CA 1
ATOM 1354 C C . ASP A 1 177 ? 41.441 28.999 -8.671 1.00 11.51 188 ASP A C 1
ATOM 1355 O O . ASP A 1 177 ? 42.005 30.058 -8.935 1.00 9.65 188 ASP A O 1
ATOM 1360 N N . GLU A 1 178 ? 40.170 28.928 -8.291 1.00 10.42 189 GLU A N 1
ATOM 1361 C CA . GLU A 1 178 ? 39.342 30.115 -8.157 1.00 9.85 189 GLU A CA 1
ATOM 1362 C C . GLU A 1 178 ? 38.732 30.194 -6.757 1.00 10.42 189 GLU A C 1
ATOM 1363 O O . GLU A 1 178 ? 38.397 29.168 -6.148 1.00 7.58 189 GLU A O 1
ATOM 1369 N N . LEU A 1 179 ? 38.606 31.416 -6.247 1.00 9.86 190 LEU A N 1
ATOM 1370 C CA . LEU A 1 179 ? 38.051 31.640 -4.920 1.00 10.21 190 LEU A CA 1
ATOM 1371 C C . LEU A 1 179 ? 36.896 32.624 -4.957 1.00 10.83 190 LEU A C 1
ATOM 1372 O O . LEU A 1 179 ? 36.924 33.614 -5.696 1.00 10.76 190 LEU A O 1
ATOM 1377 N N . ILE A 1 180 ? 35.876 32.323 -4.163 1.00 10.60 191 ILE A N 1
ATOM 1378 C CA . ILE A 1 180 ? 34.704 33.165 -4.032 1.00 11.53 191 ILE A CA 1
ATOM 1379 C C . ILE A 1 180 ? 34.613 33.566 -2.567 1.00 10.30 191 ILE A C 1
ATOM 1380 O O . ILE A 1 180 ? 34.515 32.709 -1.677 1.00 9.63 191 ILE A O 1
ATOM 1385 N N . VAL A 1 181 ? 34.678 34.870 -2.327 1.00 9.16 192 VAL A N 1
ATOM 1386 C CA . VAL A 1 181 ? 34.595 35.411 -0.982 1.00 10.01 192 VAL A CA 1
ATOM 1387 C C . VAL A 1 181 ? 33.316 36.227 -0.863 1.00 10.05 192 VAL A C 1
ATOM 1388 O O . VAL A 1 181 ? 33.050 37.101 -1.694 1.00 9.24 192 VAL A O 1
ATOM 1392 N N . SER A 1 182 ? 32.530 35.930 0.171 1.00 10.30 193 SER A N 1
ATOM 1393 C CA . SER A 1 182 ? 31.272 36.626 0.435 1.00 12.12 193 SER A CA 1
ATOM 1394 C C . SER A 1 182 ? 31.016 36.788 1.939 1.00 11.63 193 SER A C 1
ATOM 1395 O O . SER A 1 182 ? 31.779 36.283 2.765 1.00 11.24 193 SER A O 1
ATOM 1398 N N . ALA A 1 183 ? 29.934 37.487 2.283 1.00 10.91 194 ALA A N 1
ATOM 1399 C CA . ALA A 1 183 ? 29.575 37.723 3.680 1.00 10.32 194 ALA A CA 1
ATOM 1400 C C . ALA A 1 183 ? 29.011 36.441 4.273 1.00 9.95 194 ALA A C 1
ATOM 1401 O O . ALA A 1 183 ? 29.171 36.163 5.461 1.00 11.68 194 ALA A O 1
ATOM 1403 N N . VAL A 1 184 ? 28.352 35.667 3.419 1.00 9.17 195 VAL A N 1
ATOM 1404 C CA . VAL A 1 184 ? 27.756 34.396 3.788 1.00 7.77 195 VAL A CA 1
ATOM 1405 C C . VAL A 1 184 ? 28.076 33.439 2.652 1.00 7.59 195 VAL A C 1
ATOM 1406 O O . VAL A 1 184 ? 27.733 33.686 1.495 1.00 9.35 195 VAL A O 1
ATOM 1410 N N . SER A 1 185 ? 28.751 32.351 2.977 1.00 7.72 196 SER A N 1
ATOM 1411 C CA . SER A 1 185 ? 29.139 31.404 1.957 1.00 7.24 196 SER A CA 1
ATOM 1412 C C . SER A 1 185 ? 27.992 30.891 1.098 1.00 6.06 196 SER A C 1
ATOM 1413 O O . SER A 1 185 ? 28.166 30.716 -0.107 1.00 7.03 196 SER A O 1
ATOM 1416 N N . ASN A 1 186 ? 26.824 30.668 1.700 1.00 8.38 197 ASN A N 1
ATOM 1417 C CA . ASN A 1 186 ? 25.653 30.213 0.942 1.00 8.04 197 ASN A CA 1
ATOM 1418 C C . ASN A 1 186 ? 25.345 31.209 -0.183 1.00 9.22 197 ASN A C 1
ATOM 1419 O O . ASN A 1 186 ? 25.040 30.819 -1.309 1.00 8.74 197 ASN A O 1
ATOM 1424 N N . TRP A 1 187 ? 25.402 32.497 0.147 1.00 10.81 198 TRP A N 1
ATOM 1425 C CA . TRP A 1 187 ? 25.133 33.567 -0.810 1.00 10.11 198 TRP A CA 1
ATOM 1426 C C . TRP A 1 187 ? 26.163 33.473 -1.937 1.00 10.36 198 TRP A C 1
ATOM 1427 O O . TRP A 1 187 ? 25.840 33.582 -3.132 1.00 8.41 198 TRP A O 1
ATOM 1438 N N . GLY A 1 188 ? 27.407 33.246 -1.533 1.00 7.81 199 GLY A N 1
ATOM 1439 C CA . GLY A 1 188 ? 28.489 33.116 -2.486 1.00 9.19 199 GLY A CA 1
ATOM 1440 C C . GLY A 1 188 ? 28.167 32.044 -3.506 1.00 8.70 199 GLY A C 1
ATOM 1441 O O . GLY A 1 188 ? 28.412 32.232 -4.693 1.00 11.35 199 GLY A O 1
ATOM 1442 N N . ALA A 1 189 ? 27.621 30.918 -3.051 1.00 8.43 200 ALA A N 1
ATOM 1443 C CA . ALA A 1 189 ? 27.272 29.839 -3.972 1.00 9.08 200 ALA A CA 1
ATOM 1444 C C . ALA A 1 189 ? 26.131 30.307 -4.861 1.00 9.67 200 ALA A C 1
ATOM 1445 O O . ALA A 1 189 ? 26.177 30.152 -6.080 1.00 9.16 200 ALA A O 1
ATOM 1447 N N . TYR A 1 190 ? 25.104 30.886 -4.250 1.00 9.69 201 TYR A N 1
ATOM 1448 C CA . TYR A 1 190 ? 23.967 31.365 -5.023 1.00 10.74 201 TYR A CA 1
ATOM 1449 C C . TYR A 1 190 ? 24.409 32.387 -6.060 1.00 10.40 201 TYR A C 1
ATOM 1450 O O . TYR A 1 190 ? 23.803 32.489 -7.131 1.00 11.67 201 TYR A O 1
ATOM 1459 N N . GLY A 1 191 ? 25.459 33.141 -5.742 1.00 9.54 202 GLY A N 1
ATOM 1460 C CA . GLY A 1 191 ? 25.960 34.135 -6.676 1.00 11.24 202 GLY A CA 1
ATOM 1461 C C . GLY A 1 191 ? 26.501 33.475 -7.931 1.00 11.61 202 GLY A C 1
ATOM 1462 O O . GLY A 1 191 ? 26.280 33.939 -9.050 1.00 11.42 202 GLY A O 1
ATOM 1463 N N . LEU A 1 192 ? 27.211 32.373 -7.723 1.00 11.82 203 LEU A N 1
ATOM 1464 C CA . LEU A 1 192 ? 27.804 31.591 -8.803 1.00 11.41 203 LEU A CA 1
ATOM 1465 C C . LEU A 1 192 ? 26.693 31.010 -9.675 1.00 11.44 203 LEU A C 1
ATOM 1466 O O . LEU A 1 192 ? 26.783 31.007 -10.907 1.00 12.26 203 LEU A O 1
ATOM 1471 N N . VAL A 1 193 ? 25.649 30.502 -9.028 1.00 9.53 204 VAL A N 1
ATOM 1472 C CA . VAL A 1 193 ? 24.524 29.915 -9.747 1.00 8.72 204 VAL A CA 1
ATOM 1473 C C . VAL A 1 193 ? 23.794 31.015 -10.512 1.00 7.62 204 VAL A C 1
ATOM 1474 O O . VAL A 1 193 ? 23.371 30.811 -11.649 1.00 4.50 204 VAL A O 1
ATOM 1478 N N . ALA A 1 194 ? 23.662 32.186 -9.897 1.00 8.02 205 ALA A N 1
ATOM 1479 C CA . ALA A 1 194 ? 22.982 33.296 -10.557 1.00 9.54 205 ALA A CA 1
ATOM 1480 C C . ALA A 1 194 ? 23.741 33.768 -11.792 1.00 10.50 205 ALA A C 1
ATOM 1481 O O . ALA A 1 194 ? 23.144 34.066 -12.827 1.00 9.84 205 ALA A O 1
ATOM 1483 N N . GLN A 1 195 ? 25.059 33.843 -11.674 1.00 10.47 206 GLN A N 1
ATOM 1484 C CA . GLN A 1 195 ? 25.896 34.290 -12.775 1.00 13.19 206 GLN A CA 1
ATOM 1485 C C . GLN A 1 195 ? 25.954 33.209 -13.850 1.00 13.35 206 GLN A C 1
ATOM 1486 O O . GLN A 1 195 ? 26.022 33.506 -15.039 1.00 14.61 206 GLN A O 1
ATOM 1492 N N . ALA A 1 196 ? 25.916 31.947 -13.433 1.00 13.62 207 ALA A N 1
ATOM 1493 C CA . ALA A 1 196 ? 25.939 30.858 -14.399 1.00 13.61 207 ALA A CA 1
ATOM 1494 C C . ALA A 1 196 ? 24.621 30.947 -15.152 1.00 14.68 207 ALA A C 1
ATOM 1495 O O . ALA A 1 196 ? 24.566 30.736 -16.365 1.00 15.16 207 ALA A O 1
ATOM 1497 N N . SER A 1 197 ? 23.569 31.281 -14.412 1.00 14.23 208 SER A N 1
ATOM 1498 C CA . SER A 1 197 ? 22.226 31.403 -14.959 1.00 16.98 208 SER A CA 1
ATOM 1499 C C . SER A 1 197 ? 22.113 32.396 -16.109 1.00 16.98 208 SER A C 1
ATOM 1500 O O . SER A 1 197 ? 21.651 32.043 -17.202 1.00 16.50 208 SER A O 1
ATOM 1503 N N . ILE A 1 198 ? 22.518 33.639 -15.871 1.00 17.25 209 ILE A N 1
ATOM 1504 C CA . ILE A 1 198 ? 22.447 34.646 -16.918 1.00 18.54 209 ILE A CA 1
ATOM 1505 C C . ILE A 1 198 ? 23.396 34.249 -18.052 1.00 19.75 209 ILE A C 1
ATOM 1506 O O . ILE A 1 198 ? 23.190 34.610 -19.211 1.00 20.04 209 ILE A O 1
ATOM 1511 N N . GLU A 1 199 ? 24.426 33.484 -17.711 1.00 19.94 210 GLU A N 1
ATOM 1512 C CA . GLU A 1 199 ? 25.407 33.041 -18.697 1.00 20.43 210 GLU A CA 1
ATOM 1513 C C . GLU A 1 199 ? 24.806 32.092 -19.737 1.00 19.87 210 GLU A C 1
ATOM 1514 O O . GLU A 1 199 ? 25.044 32.241 -20.938 1.00 20.81 210 GLU A O 1
ATOM 1520 N N . VAL A 1 200 ? 24.035 31.116 -19.264 1.00 19.01 211 VAL A N 1
ATOM 1521 C CA . VAL A 1 200 ? 23.411 30.114 -20.126 1.00 18.46 211 VAL A CA 1
ATOM 1522 C C . VAL A 1 200 ? 21.951 30.422 -20.452 1.00 19.23 211 VAL A C 1
ATOM 1523 O O . VAL A 1 200 ? 21.257 29.602 -21.059 1.00 18.14 211 VAL A O 1
ATOM 1527 N N . GLY A 1 201 ? 21.484 31.592 -20.033 1.00 18.09 212 GLY A N 1
ATOM 1528 C CA . GLY A 1 201 ? 20.112 31.984 -20.311 1.00 19.49 212 GLY A CA 1
ATOM 1529 C C . GLY A 1 201 ? 19.010 31.176 -19.644 1.00 20.62 212 GLY A C 1
ATOM 1530 O O . GLY A 1 201 ? 17.886 31.130 -20.143 1.00 22.54 212 GLY A O 1
ATOM 1531 N N . ARG A 1 202 ? 19.325 30.539 -18.520 1.00 21.84 213 ARG A N 1
ATOM 1532 C CA . ARG A 1 202 ? 18.357 29.741 -17.766 1.00 22.19 213 ARG A CA 1
ATOM 1533 C C . ARG A 1 202 ? 18.415 30.204 -16.311 1.00 20.65 213 ARG A C 1
ATOM 1534 O O . ARG A 1 202 ? 19.492 30.528 -15.818 1.00 22.15 213 ARG A O 1
ATOM 1542 N N . ASN A 1 203 ? 17.277 30.257 -15.623 1.00 19.44 214 ASN A N 1
ATOM 1543 C CA . ASN A 1 203 ? 17.309 30.663 -14.218 1.00 16.47 214 ASN A CA 1
ATOM 1544 C C . ASN A 1 203 ? 17.503 29.385 -13.414 1.00 15.48 214 ASN A C 1
ATOM 1545 O O . ASN A 1 203 ? 16.563 28.616 -13.199 1.00 15.04 214 ASN A O 1
ATOM 1550 N N . LEU A 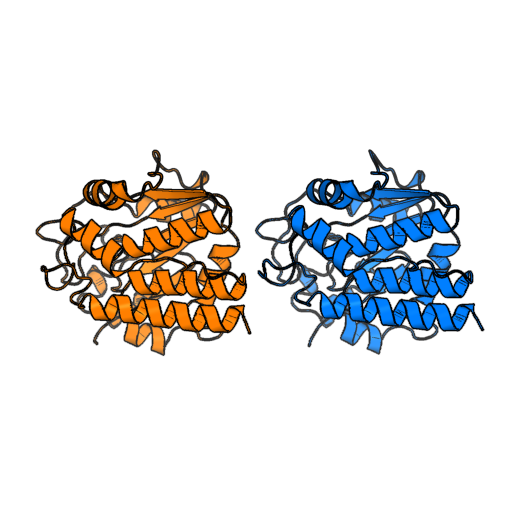1 204 ? 18.737 29.160 -12.985 1.00 14.95 215 LEU A N 1
ATOM 1551 C CA . LEU A 1 204 ? 19.089 27.970 -12.227 1.00 14.69 215 LEU A CA 1
ATOM 1552 C C . LEU A 1 204 ? 18.698 28.059 -10.748 1.00 15.27 215 LEU A C 1
ATOM 1553 O O . LEU A 1 204 ? 18.927 27.125 -9.979 1.00 14.16 215 LEU A O 1
ATOM 1558 N N . LEU A 1 205 ? 18.107 29.186 -10.356 1.00 15.70 216 LEU A N 1
ATOM 1559 C CA . LEU A 1 205 ? 17.663 29.381 -8.978 1.00 16.45 216 LEU A CA 1
ATOM 1560 C C . LEU A 1 205 ? 16.151 29.194 -8.903 1.00 18.27 216 LEU A C 1
ATOM 1561 O O . LEU A 1 205 ? 15.564 29.259 -7.825 1.00 19.56 216 LEU A O 1
ATOM 1566 N N . GLU A 1 206 ? 15.519 28.971 -10.049 1.00 18.30 217 GLU A N 1
ATOM 1567 C CA . GLU A 1 206 ? 14.074 28.798 -10.070 1.00 20.13 217 GLU A CA 1
ATOM 1568 C C . GLU A 1 206 ? 13.614 27.689 -9.133 1.00 19.12 217 GLU A C 1
ATOM 1569 O O . GLU A 1 206 ? 14.118 26.564 -9.174 1.00 19.53 217 GLU A O 1
ATOM 1575 N N . GLY A 1 207 ? 12.669 28.030 -8.264 1.00 19.35 218 GLY A N 1
ATOM 1576 C CA . GLY A 1 207 ? 12.132 27.060 -7.329 1.00 18.62 218 GLY A CA 1
ATOM 1577 C C . GLY A 1 207 ? 12.915 26.889 -6.043 1.00 18.32 218 GLY A C 1
ATOM 1578 O O . GLY A 1 207 ? 12.575 26.035 -5.226 1.00 19.41 218 GLY A O 1
ATOM 1579 N N . TRP A 1 208 ? 13.959 27.688 -5.849 1.00 16.13 219 TRP A N 1
ATOM 1580 C CA . TRP A 1 208 ? 14.748 27.577 -4.630 1.00 14.83 219 TRP A CA 1
ATOM 1581 C C . TRP A 1 208 ? 14.031 28.174 -3.429 1.00 13.66 219 TRP A C 1
ATOM 1582 O O . TRP A 1 208 ? 13.755 29.375 -3.389 1.00 13.16 219 TRP A O 1
ATOM 1593 N N . ASP A 1 209 ? 13.734 27.316 -2.458 1.00 13.62 220 ASP A N 1
ATOM 1594 C CA . ASP A 1 209 ? 13.052 27.712 -1.232 1.00 15.05 220 ASP A CA 1
ATOM 1595 C C . ASP A 1 209 ? 14.096 27.824 -0.126 1.00 13.52 220 ASP A C 1
ATOM 1596 O O . ASP A 1 209 ? 14.399 26.841 0.558 1.00 13.21 220 ASP A O 1
ATOM 1601 N N . GLU A 1 210 ? 14.645 29.028 0.034 1.00 13.40 221 GLU A N 1
ATOM 1602 C CA . GLU A 1 210 ? 15.671 29.309 1.035 1.00 13.00 221 GLU A CA 1
ATOM 1603 C C . GLU A 1 210 ? 15.185 29.015 2.451 1.00 12.89 221 GLU A C 1
ATOM 1604 O O . GLU A 1 210 ? 15.821 28.258 3.174 1.00 13.87 221 GLU A O 1
ATOM 1610 N N . ARG A 1 211 ? 14.054 29.587 2.850 1.00 12.17 222 ARG A N 1
ATOM 1611 C CA . ARG A 1 211 ? 13.555 29.343 4.200 1.00 11.99 222 ARG A CA 1
ATOM 1612 C C . ARG A 1 211 ? 13.431 27.856 4.544 1.00 12.43 222 ARG A C 1
ATOM 1613 O O . ARG A 1 211 ? 13.876 27.422 5.607 1.00 10.78 222 ARG A O 1
ATOM 1621 N N . ARG A 1 212 ? 12.842 27.096 3.623 1.00 12.10 223 ARG A N 1
ATOM 1622 C CA . ARG A 1 212 ? 12.623 25.654 3.767 1.00 12.54 223 ARG A CA 1
ATOM 1623 C C . ARG A 1 212 ? 13.908 24.827 3.842 1.00 10.84 223 ARG A C 1
ATOM 1624 O O . ARG A 1 212 ? 13.966 23.818 4.551 1.00 11.52 223 ARG A O 1
ATOM 1632 N N . VAL A 1 213 ? 14.928 25.239 3.095 1.00 9.27 224 VAL A N 1
ATOM 1633 C CA . VAL A 1 213 ? 16.193 24.521 3.111 1.00 9.66 224 VAL A CA 1
ATOM 1634 C C . VAL A 1 213 ? 16.868 24.738 4.466 1.00 9.32 224 VAL A C 1
ATOM 1635 O O . VAL A 1 213 ? 17.321 23.789 5.091 1.00 9.55 224 VAL A O 1
ATOM 1639 N N . ILE A 1 214 ? 16.919 25.984 4.928 1.00 10.04 225 ILE A N 1
ATOM 1640 C CA . ILE A 1 214 ? 17.541 26.254 6.219 1.00 10.48 225 ILE A CA 1
ATOM 1641 C C . ILE A 1 214 ? 16.802 25.548 7.346 1.00 10.36 225 ILE A C 1
ATOM 1642 O O . ILE A 1 214 ? 17.425 24.899 8.183 1.00 11.08 225 ILE A O 1
ATOM 1647 N N . GLU A 1 215 ? 15.479 25.682 7.359 1.00 11.23 226 GLU A N 1
ATOM 1648 C CA . GLU A 1 215 ? 14.639 25.048 8.377 1.00 10.80 226 GLU A CA 1
ATOM 1649 C C . GLU A 1 215 ? 14.819 23.539 8.397 1.00 10.38 226 GLU A C 1
ATOM 1650 O O . GLU A 1 215 ? 14.756 22.918 9.460 1.00 11.29 226 GLU A O 1
ATOM 1656 N N . ALA A 1 216 ? 15.037 22.941 7.230 1.00 8.59 227 ALA A N 1
ATOM 1657 C CA . ALA A 1 216 ? 15.227 21.497 7.171 1.00 7.71 227 ALA A CA 1
ATOM 1658 C C . ALA A 1 216 ? 16.548 21.062 7.803 1.00 9.02 227 ALA A C 1
ATOM 1659 O O . ALA A 1 216 ? 16.561 20.220 8.704 1.00 10.12 227 ALA A O 1
ATOM 1661 N N . ILE A 1 217 ? 17.660 21.629 7.344 1.00 8.89 228 ILE A N 1
ATOM 1662 C CA . ILE A 1 217 ? 18.960 21.246 7.883 1.00 8.42 228 ILE A CA 1
ATOM 1663 C C . ILE A 1 217 ? 19.090 21.604 9.362 1.00 9.60 228 ILE A C 1
ATOM 1664 O O . ILE A 1 217 ? 19.818 20.947 10.113 1.00 11.14 228 ILE A O 1
ATOM 1669 N N . SER A 1 218 ? 18.365 22.635 9.778 1.00 11.62 229 SER A N 1
ATOM 1670 C CA . SER A 1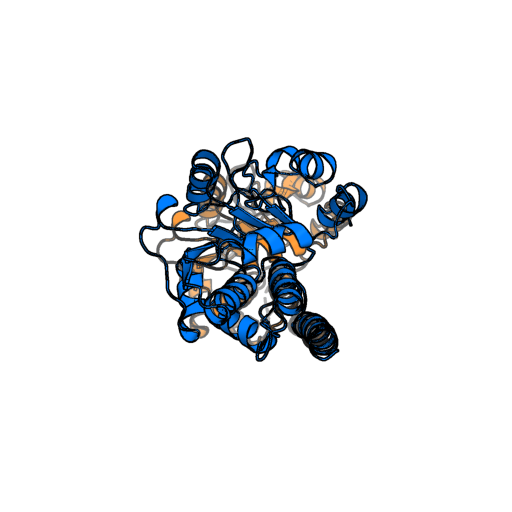 218 ? 18.346 23.046 11.179 1.00 13.46 229 SER A CA 1
ATOM 1671 C C . SER A 1 218 ? 17.656 21.911 11.947 1.00 13.31 229 SER A C 1
ATOM 1672 O O . SER A 1 218 ? 18.176 21.401 12.942 1.00 11.47 229 SER A O 1
ATOM 1675 N N . SER A 1 219 ? 16.484 21.508 11.474 1.00 14.39 230 SER A N 1
ATOM 1676 C CA . SER A 1 219 ? 15.742 20.429 12.122 1.00 14.06 230 SER A CA 1
ATOM 1677 C C . SER A 1 219 ? 16.593 19.170 12.297 1.00 16.27 230 SER A C 1
ATOM 1678 O O . SER A 1 219 ? 16.475 18.463 13.304 1.00 16.97 230 SER A O 1
ATOM 1681 N N . ALA A 1 220 ? 17.450 18.902 11.316 1.00 15.72 231 ALA A N 1
ATOM 1682 C CA . ALA A 1 220 ? 18.309 17.723 11.335 1.00 15.94 231 ALA A CA 1
ATOM 1683 C C . ALA A 1 220 ? 19.466 17.851 12.302 1.00 15.87 231 ALA A C 1
ATOM 1684 O O . ALA A 1 220 ? 20.266 16.926 12.439 1.00 17.28 231 ALA A O 1
ATOM 1686 N N . GLY A 1 221 ? 19.568 18.998 12.965 1.00 14.36 232 GLY A N 1
ATOM 1687 C CA . GLY A 1 221 ? 20.638 19.175 13.934 1.00 15.58 232 GLY A CA 1
ATOM 1688 C C . GLY A 1 221 ? 21.742 20.150 13.579 1.00 15.50 232 GLY A C 1
ATOM 1689 O O . GLY A 1 221 ? 22.540 20.518 14.445 1.00 16.72 232 GLY A O 1
ATOM 1690 N N . LEU A 1 222 ? 21.804 20.566 12.318 1.00 14.83 233 LEU A N 1
ATOM 1691 C CA . LEU A 1 222 ? 22.823 21.516 11.892 1.00 15.30 233 LEU A CA 1
ATOM 1692 C C . LEU A 1 222 ? 22.623 22.842 12.622 1.00 15.18 233 LEU A C 1
ATOM 1693 O O . LEU A 1 222 ? 21.509 23.353 12.713 1.00 16.44 233 LEU A O 1
ATOM 1698 N N . ILE A 1 223 ? 23.718 23.398 13.127 1.00 14.88 234 ILE A N 1
ATOM 1699 C CA . ILE A 1 223 ? 23.669 24.630 13.900 1.00 13.38 234 ILE A CA 1
ATOM 1700 C C . ILE A 1 223 ? 24.200 25.894 13.234 1.00 13.75 234 ILE A C 1
ATOM 1701 O O . ILE A 1 223 ? 24.887 25.853 12.210 1.00 10.29 234 ILE A O 1
ATOM 1706 N N . ASP A 1 224 ? 23.874 27.023 13.856 1.00 13.37 235 ASP A N 1
ATOM 1707 C CA . ASP A 1 224 ? 24.337 28.315 13.382 1.00 15.28 235 ASP A CA 1
ATOM 1708 C C . ASP A 1 224 ? 25.776 28.383 13.873 1.00 15.86 235 ASP A C 1
ATOM 1709 O O . ASP A 1 224 ? 26.057 28.123 15.046 1.00 15.01 235 ASP A O 1
ATOM 1714 N N . GLY A 1 225 ? 26.688 28.714 12.968 1.00 18.02 236 GLY A N 1
ATOM 1715 C CA . GLY A 1 225 ? 28.087 28.775 13.340 1.00 19.63 236 GLY A CA 1
ATOM 1716 C C . GLY A 1 225 ? 28.503 30.058 14.025 1.00 21.16 236 GLY A C 1
ATOM 1717 O O . GLY A 1 225 ? 29.666 30.192 14.399 1.00 21.11 236 GLY A O 1
ATOM 1718 N N . VAL A 1 226 ? 27.569 30.992 14.197 1.00 21.33 237 VAL A N 1
ATOM 1719 C CA . VAL A 1 226 ? 27.876 32.271 14.839 1.00 22.13 237 VAL A CA 1
ATOM 1720 C C . VAL A 1 226 ? 27.132 32.512 16.151 1.00 23.16 237 VAL A C 1
ATOM 1721 O O . VAL A 1 226 ? 27.727 32.980 17.120 1.00 24.02 237 VAL A O 1
ATOM 1725 N N . SER A 1 227 ? 25.836 32.209 16.185 1.00 22.73 238 SER A N 1
ATOM 1726 C CA . SER A 1 227 ? 25.056 32.431 17.401 1.00 22.38 238 SER A CA 1
ATOM 1727 C C . SER A 1 227 ? 24.523 31.148 18.027 1.00 22.06 238 SER A C 1
ATOM 1728 O O . SER A 1 227 ? 24.619 30.067 17.444 1.00 22.40 238 SER A O 1
ATOM 1731 N N . LYS A 1 228 ? 23.952 31.292 19.218 1.00 21.60 239 LYS A N 1
ATOM 1732 C CA . LYS A 1 228 ? 23.379 30.181 19.963 1.00 21.69 239 LYS A CA 1
ATOM 1733 C C . LYS A 1 228 ? 21.871 30.079 19.711 1.00 21.25 239 LYS A C 1
ATOM 1734 O O . LYS A 1 228 ? 21.205 29.228 20.299 1.00 20.25 239 LYS A O 1
ATOM 1740 N N . THR A 1 229 ? 21.335 30.949 18.856 1.00 20.86 240 THR A N 1
ATOM 1741 C CA . THR A 1 229 ? 19.899 30.939 18.566 1.00 21.47 240 THR A CA 1
ATOM 1742 C C . THR A 1 229 ? 19.468 29.537 18.147 1.00 22.19 240 THR A C 1
ATOM 1743 O O . THR A 1 229 ? 20.157 28.869 17.368 1.00 22.59 240 THR A O 1
ATOM 1747 N N . LEU A 1 230 ? 18.337 29.091 18.683 1.00 21.89 241 LEU A N 1
ATOM 1748 C CA . LEU A 1 230 ? 17.804 27.769 18.376 1.00 22.14 241 LEU A CA 1
ATOM 1749 C C . LEU A 1 230 ? 16.900 27.816 17.149 1.00 22.03 241 LEU A C 1
ATOM 1750 O O . LEU A 1 230 ? 16.503 26.783 16.613 1.00 22.64 241 LEU A O 1
ATOM 1755 N N . ALA A 1 231 ? 16.580 29.030 16.715 1.00 21.11 242 ALA A N 1
ATOM 1756 C CA . ALA A 1 231 ? 15.739 29.233 15.543 1.00 19.06 242 ALA A CA 1
ATOM 1757 C C . ALA A 1 231 ? 16.572 28.927 14.308 1.00 17.58 242 ALA A C 1
ATOM 1758 O O . ALA A 1 231 ? 17.800 29.020 14.341 1.00 15.95 242 ALA A O 1
ATOM 1760 N N . PRO A 1 232 ? 15.917 28.554 13.200 1.00 16.61 243 PRO A N 1
ATOM 1761 C CA . PRO A 1 232 ? 16.697 28.261 11.997 1.00 15.00 243 PRO A CA 1
ATOM 1762 C C . PRO A 1 232 ? 17.351 29.547 11.506 1.00 14.43 243 PRO A C 1
ATOM 1763 O O . PRO A 1 232 ? 16.684 30.566 11.324 1.00 14.45 243 PRO A O 1
ATOM 1767 N N . SER A 1 233 ? 18.657 29.497 11.296 1.00 13.20 244 SER A N 1
ATOM 1768 C CA . SER A 1 233 ? 19.377 30.660 10.831 1.00 13.87 244 SER A CA 1
ATOM 1769 C C . SER A 1 233 ? 20.733 30.257 10.275 1.00 13.29 244 SER A C 1
ATOM 1770 O O . SER A 1 233 ? 21.115 29.086 10.324 1.00 11.60 244 SER A O 1
ATOM 1773 N N . VAL A 1 234 ? 21.450 31.249 9.753 1.00 10.12 245 VAL A N 1
ATOM 1774 C CA . VAL A 1 234 ? 22.771 31.057 9.166 1.00 8.81 245 VAL A CA 1
ATOM 1775 C C . VAL A 1 234 ? 23.695 32.228 9.461 1.00 9.02 245 VAL A C 1
ATOM 1776 O O . VAL A 1 234 ? 23.434 33.358 9.033 1.00 8.26 245 VAL A O 1
ATOM 1780 N N . ASP A 1 235 ? 24.782 31.947 10.170 1.00 7.61 246 ASP A N 1
ATOM 1781 C CA . ASP A 1 235 ? 25.763 32.970 10.503 1.00 10.29 246 ASP A CA 1
ATOM 1782 C C . ASP A 1 235 ? 25.216 34.138 11.310 1.00 10.35 246 ASP A C 1
ATOM 1783 O O . ASP A 1 235 ? 25.621 35.282 11.107 1.00 12.97 246 ASP A O 1
ATOM 1788 N N . GLY A 1 236 ? 24.302 33.853 12.225 1.00 13.40 247 GLY A N 1
ATOM 1789 C CA . GLY A 1 236 ? 23.735 34.907 13.046 1.00 12.55 247 GLY A CA 1
ATOM 1790 C C . GLY A 1 236 ? 22.814 35.851 12.295 1.00 13.24 247 GLY A C 1
ATOM 1791 O O . GLY A 1 236 ? 22.503 36.942 12.780 1.00 12.41 247 GLY A O 1
ATOM 1792 N N . ILE A 1 237 ? 22.367 35.439 11.115 1.00 12.54 248 ILE A N 1
ATOM 1793 C CA . ILE A 1 237 ? 21.482 36.264 10.305 1.00 11.60 248 ILE A CA 1
ATOM 1794 C C . ILE A 1 237 ? 20.136 35.544 10.147 1.00 11.93 248 ILE A C 1
ATOM 1795 O O . ILE A 1 237 ? 20.089 34.375 9.762 1.00 9.08 248 ILE A O 1
ATOM 1800 N N . ARG A 1 238 ? 19.045 36.243 10.449 1.00 12.72 249 ARG A N 1
ATOM 1801 C CA . ARG A 1 238 ? 17.708 35.649 10.396 1.00 15.14 249 ARG A CA 1
ATOM 1802 C C . ARG A 1 238 ? 17.206 35.175 9.033 1.00 15.07 249 ARG A C 1
ATOM 1803 O O . ARG A 1 238 ? 17.669 35.637 7.988 1.00 14.22 249 ARG A O 1
ATOM 1811 N N . LEU A 1 239 ? 16.250 34.245 9.067 1.00 15.31 250 LEU A N 1
ATOM 1812 C CA . LEU A 1 239 ? 15.652 33.676 7.857 1.00 16.82 250 LEU A CA 1
ATOM 1813 C C . LEU A 1 239 ? 15.198 34.729 6.859 1.00 15.86 250 LEU A C 1
ATOM 1814 O O . LEU A 1 239 ? 15.486 34.621 5.668 1.00 15.40 250 LEU A O 1
ATOM 1819 N N . MET A 1 240 ? 14.473 35.734 7.348 1.00 15.46 251 MET A N 1
ATOM 1820 C CA . MET A 1 240 ? 13.973 36.811 6.494 1.00 14.53 251 MET A CA 1
ATOM 1821 C C . MET A 1 240 ? 15.062 37.366 5.590 1.00 12.34 251 MET A C 1
ATOM 1822 O O . MET A 1 240 ? 14.841 37.582 4.397 1.00 10.63 251 MET A O 1
ATOM 1827 N N . VAL A 1 241 ? 16.240 37.608 6.160 1.00 9.46 252 VAL A N 1
ATOM 1828 C CA . VAL A 1 241 ? 17.333 38.167 5.381 1.00 6.60 252 VAL A CA 1
ATOM 1829 C C . VAL A 1 241 ? 17.818 37.219 4.292 1.00 5.98 252 VAL A C 1
ATOM 1830 O O . VAL A 1 241 ? 18.087 37.649 3.174 1.00 3.46 252 VAL A O 1
ATOM 1834 N N . HIS A 1 242 ? 17.919 35.929 4.601 1.00 7.33 253 HIS A N 1
ATOM 1835 C CA . HIS A 1 242 ? 18.362 34.970 3.598 1.00 8.48 253 HIS A CA 1
ATOM 1836 C C . HIS A 1 242 ? 17.349 34.849 2.449 1.00 10.35 253 HIS A C 1
ATOM 1837 O O . HIS A 1 242 ? 17.731 34.850 1.274 1.00 8.73 253 HIS A O 1
ATOM 1844 N N . GLU A 1 243 ? 16.058 34.760 2.759 1.00 11.07 254 GLU A N 1
ATOM 1845 C CA . GLU A 1 243 ? 15.084 34.685 1.670 1.00 13.01 254 GLU A CA 1
ATOM 1846 C C . GLU A 1 243 ? 15.157 35.980 0.872 1.00 12.58 254 GLU A C 1
ATOM 1847 O O . GLU A 1 243 ? 14.952 35.993 -0.346 1.00 13.28 254 GLU A O 1
ATOM 1853 N N . GLY A 1 244 ? 15.459 37.062 1.578 1.00 12.07 255 GLY A N 1
ATOM 1854 C CA . GLY A 1 244 ? 15.543 38.367 0.955 1.00 11.79 255 GLY A CA 1
ATOM 1855 C C . GLY A 1 244 ? 16.557 38.494 -0.166 1.00 12.17 255 GLY A C 1
ATOM 1856 O O . GLY A 1 244 ? 16.224 38.999 -1.242 1.00 12.17 255 GLY A O 1
ATOM 1857 N N . ILE A 1 245 ? 17.790 38.047 0.064 1.00 10.11 256 ILE A N 1
ATOM 1858 C CA . ILE A 1 245 ? 18.799 38.158 -0.982 1.00 11.54 256 ILE A CA 1
ATOM 1859 C C . ILE A 1 245 ? 18.586 37.137 -2.097 1.00 11.24 256 ILE A C 1
ATOM 1860 O O . ILE A 1 245 ? 18.953 37.389 -3.235 1.00 10.05 256 ILE A O 1
ATOM 1865 N N . VAL A 1 246 ? 17.993 35.989 -1.779 1.00 10.89 257 VAL A N 1
ATOM 1866 C CA . VAL A 1 246 ? 17.743 34.992 -2.811 1.00 9.31 257 VAL A CA 1
ATOM 1867 C C . VAL A 1 246 ? 16.742 35.556 -3.810 1.00 8.97 257 VAL A C 1
ATOM 1868 O O . VAL A 1 246 ? 16.864 35.355 -5.013 1.00 8.38 257 VAL A O 1
ATOM 1872 N N . GLU A 1 247 ? 15.760 36.283 -3.293 1.00 9.53 258 GLU A N 1
ATOM 1873 C CA . GLU A 1 247 ? 14.732 36.866 -4.131 1.00 9.41 258 GLU A CA 1
ATOM 1874 C C . GLU A 1 247 ? 15.305 37.960 -5.026 1.00 7.76 258 GLU A C 1
ATOM 1875 O O . GLU A 1 247 ? 14.878 38.109 -6.162 1.00 6.60 258 GLU A O 1
ATOM 1881 N N . LEU A 1 248 ? 16.273 38.721 -4.515 1.00 10.38 259 LEU A N 1
ATOM 1882 C CA . LEU A 1 248 ? 16.904 39.778 -5.312 1.00 11.35 259 LEU A CA 1
ATOM 1883 C C . LEU A 1 248 ? 17.673 39.160 -6.485 1.00 11.51 259 LEU A C 1
ATOM 1884 O O . LEU A 1 248 ? 17.626 39.654 -7.615 1.00 12.34 259 LEU A O 1
ATOM 1889 N N . LEU A 1 249 ? 18.381 38.070 -6.205 1.00 11.69 260 LEU A N 1
ATOM 1890 C CA . LEU A 1 249 ? 19.157 37.372 -7.222 1.00 12.32 260 LEU A CA 1
ATOM 1891 C C . LEU A 1 249 ? 18.221 36.749 -8.258 1.00 12.83 260 LEU A C 1
ATOM 1892 O O . LEU A 1 249 ? 18.458 36.861 -9.462 1.00 11.66 260 LEU A O 1
ATOM 1897 N N . LYS A 1 250 ? 17.157 36.098 -7.784 1.00 12.20 261 LYS A N 1
ATOM 1898 C CA . LYS A 1 250 ? 16.173 35.475 -8.675 1.00 12.55 261 LYS A CA 1
ATOM 1899 C C . LYS A 1 250 ? 15.597 36.517 -9.627 1.00 13.13 261 LYS A C 1
ATOM 1900 O O . LYS A 1 250 ? 15.550 36.311 -10.837 1.00 12.95 261 LYS A O 1
ATOM 1906 N N . ALA A 1 251 ? 15.151 37.633 -9.056 1.00 13.10 262 ALA A N 1
ATOM 1907 C CA . ALA A 1 251 ? 14.550 38.731 -9.814 1.00 12.95 262 ALA A CA 1
ATOM 1908 C C . ALA A 1 251 ? 15.478 39.382 -10.839 1.00 12.34 262 ALA A C 1
ATOM 1909 O O . ALA A 1 251 ? 15.044 39.724 -11.942 1.00 12.12 262 ALA A O 1
ATOM 1911 N N . VAL A 1 252 ? 16.746 39.561 -10.480 1.00 11.25 263 VAL A N 1
ATOM 1912 C CA . VAL A 1 252 ? 17.708 40.173 -11.386 1.00 10.72 263 VAL A CA 1
ATOM 1913 C C . VAL A 1 252 ? 18.084 39.202 -12.495 1.00 12.16 263 VAL A C 1
ATOM 1914 O O . VAL A 1 252 ? 18.283 39.598 -13.644 1.00 11.73 263 VAL A O 1
ATOM 1918 N N . VAL A 1 253 ? 18.168 37.927 -12.132 1.00 9.78 264 VAL A N 1
ATOM 1919 C CA . VAL A 1 253 ? 18.480 36.870 -13.077 1.00 12.87 264 VAL A CA 1
ATOM 1920 C C . VAL A 1 253 ? 17.338 36.773 -14.091 1.00 13.60 264 VAL A C 1
ATOM 1921 O O . VAL A 1 253 ? 17.566 36.799 -15.296 1.00 14.31 264 VAL A O 1
ATOM 1925 N N . ASP A 1 254 ? 16.111 36.687 -13.587 1.00 14.91 265 ASP A N 1
ATOM 1926 C CA . ASP A 1 254 ? 14.928 36.585 -14.439 1.00 16.36 265 ASP A CA 1
ATOM 1927 C C . ASP A 1 254 ? 14.811 37.736 -15.431 1.00 17.61 265 ASP A C 1
ATOM 1928 O O . ASP A 1 254 ? 14.449 37.537 -16.596 1.00 16.14 265 ASP A O 1
ATOM 1933 N N . GLU A 1 255 ? 15.120 38.941 -14.973 1.00 17.20 266 GLU A N 1
ATOM 1934 C CA . GLU A 1 255 ? 15.047 40.114 -15.832 1.00 19.34 266 GLU A CA 1
ATOM 1935 C C . GLU A 1 255 ? 16.060 39.995 -16.964 1.00 20.05 266 GLU A C 1
ATOM 1936 O O . GLU A 1 255 ? 15.736 40.208 -18.130 1.00 18.26 266 GLU A O 1
ATOM 1942 N N . ALA A 1 256 ? 17.290 39.637 -16.609 1.00 19.53 267 ALA A N 1
ATOM 1943 C CA . ALA A 1 256 ? 18.365 39.516 -17.586 1.00 20.95 267 ALA A CA 1
ATOM 1944 C C . ALA A 1 256 ? 18.146 38.477 -18.692 1.00 21.64 267 ALA A C 1
ATOM 1945 O O . ALA A 1 256 ? 18.400 38.764 -19.862 1.00 20.84 267 ALA A O 1
ATOM 1947 N N . ILE A 1 257 ? 17.680 37.280 -18.337 1.00 22.92 268 ILE A N 1
ATOM 1948 C CA . ILE A 1 257 ? 17.472 36.228 -19.336 1.00 23.92 268 ILE A CA 1
ATOM 1949 C C . ILE A 1 257 ? 16.208 36.399 -20.172 1.00 25.97 268 ILE A C 1
ATOM 1950 O O . ILE A 1 257 ? 16.022 35.709 -21.175 1.00 24.91 268 ILE A O 1
ATOM 1955 N N . LYS A 1 258 ? 15.336 37.307 -19.753 1.00 27.84 269 LYS A N 1
ATOM 1956 C CA . LYS A 1 258 ? 14.102 37.553 -20.486 1.00 30.46 269 LYS A CA 1
ATOM 1957 C C . LYS A 1 258 ? 14.235 38.765 -21.392 1.00 31.73 269 LYS A C 1
ATOM 1958 O O . LYS A 1 258 ? 13.301 39.111 -22.112 1.00 32.19 269 LYS A O 1
ATOM 1964 N N . LEU A 1 259 ? 15.403 39.402 -21.357 1.00 33.23 270 LEU A N 1
ATOM 1965 C CA . LEU A 1 259 ? 15.648 40.570 -22.195 1.00 35.14 270 LEU A CA 1
ATOM 1966 C C . LEU A 1 259 ? 15.353 40.243 -23.654 1.00 36.79 270 LEU A C 1
ATOM 1967 O O . LEU A 1 259 ? 15.582 39.077 -24.049 1.00 36.85 270 LEU A O 1
ATOM 1973 N N . ASN B 1 1 ? 28.379 46.014 52.333 1.00 45.88 12 ASN B N 1
ATOM 1974 C CA . ASN B 1 1 ? 28.747 44.696 52.921 1.00 45.21 12 ASN B CA 1
ATOM 1975 C C . ASN B 1 1 ? 30.255 44.492 52.799 1.00 44.50 12 ASN B C 1
ATOM 1976 O O . ASN B 1 1 ? 30.856 44.842 51.781 1.00 44.61 12 ASN B O 1
ATOM 1981 N N . ARG B 1 2 ? 30.872 43.947 53.842 1.00 42.90 13 ARG B N 1
ATOM 1982 C CA . ARG B 1 2 ? 32.302 43.676 53.800 1.00 41.15 13 ARG B CA 1
ATOM 1983 C C . ARG B 1 2 ? 32.424 42.330 53.090 1.00 38.86 13 ARG B C 1
ATOM 1984 O O . ARG B 1 2 ? 33.231 41.474 53.460 1.00 39.50 13 ARG B O 1
ATOM 1992 N N . GLY B 1 3 ? 31.598 42.160 52.061 1.00 35.55 14 GLY B N 1
ATOM 1993 C CA . GLY B 1 3 ? 31.580 40.920 51.307 1.00 31.18 14 GLY B CA 1
ATOM 1994 C C . GLY B 1 3 ? 32.291 40.933 49.966 1.00 27.93 14 GLY B C 1
ATOM 1995 O O . GLY B 1 3 ? 32.665 41.983 49.443 1.00 27.57 14 GLY B O 1
ATOM 1996 N N . VAL B 1 4 ? 32.453 39.740 49.404 1.00 24.8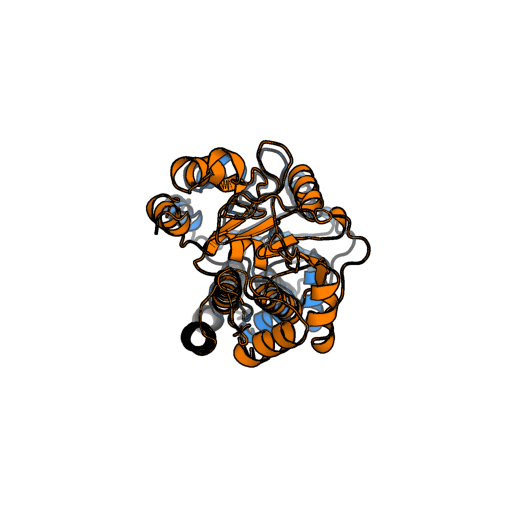3 15 VAL B N 1
ATOM 1997 C CA . VAL B 1 4 ? 33.126 39.547 48.125 1.00 21.78 15 VAL B CA 1
ATOM 1998 C C . VAL B 1 4 ? 32.351 40.090 46.919 1.00 19.73 15 VAL B C 1
ATOM 1999 O O . VAL B 1 4 ? 32.953 40.544 45.943 1.00 19.47 15 VAL B O 1
ATOM 2003 N N . LEU B 1 5 ? 31.025 40.048 46.983 1.00 16.74 16 LEU B N 1
ATOM 2004 C CA . LEU B 1 5 ? 30.211 40.543 45.875 1.00 15.85 16 LEU B CA 1
ATOM 2005 C C . LEU B 1 5 ? 30.561 41.989 45.559 1.00 14.90 16 LEU B C 1
ATOM 2006 O O . LEU B 1 5 ? 30.840 42.347 44.410 1.00 12.73 16 LEU B O 1
ATOM 2011 N N . LYS B 1 6 ? 30.546 42.806 46.608 1.00 13.26 17 LYS B N 1
ATOM 2012 C CA . LYS B 1 6 ? 30.851 44.226 46.529 1.00 14.29 17 LYS B CA 1
ATOM 2013 C C . LYS B 1 6 ? 32.149 44.524 45.780 1.00 14.23 17 LYS B C 1
ATOM 2014 O O . LYS B 1 6 ? 32.150 45.269 44.800 1.00 14.18 17 LYS B O 1
ATOM 2020 N N . VAL B 1 7 ? 33.254 43.943 46.240 1.00 12.68 18 VAL B N 1
ATOM 2021 C CA . VAL B 1 7 ? 34.542 44.175 45.600 1.00 12.41 18 VAL B CA 1
ATOM 2022 C C . VAL B 1 7 ? 34.668 43.482 44.236 1.00 12.89 18 VAL B C 1
ATOM 2023 O O . VAL B 1 7 ? 35.282 44.029 43.319 1.00 11.12 18 VAL B O 1
ATOM 2027 N N . TYR B 1 8 ? 34.081 42.294 44.092 1.00 12.64 19 TYR B N 1
ATOM 2028 C CA . TYR B 1 8 ? 34.146 41.576 42.820 1.00 14.29 19 TYR B CA 1
ATOM 2029 C C . TYR B 1 8 ? 33.493 42.398 41.701 1.00 14.70 19 TYR B C 1
ATOM 2030 O O . TYR B 1 8 ? 34.026 42.505 40.592 1.00 13.78 19 TYR B O 1
ATOM 2039 N N . LEU B 1 9 ? 32.332 42.973 41.998 1.00 14.84 20 LEU B N 1
ATOM 2040 C CA . LEU B 1 9 ? 31.613 43.788 41.025 1.00 15.84 20 LEU B CA 1
ATOM 2041 C C . LEU B 1 9 ? 32.373 45.071 40.696 1.00 17.23 20 LEU B C 1
ATOM 2042 O O . LEU B 1 9 ? 32.237 45.614 39.601 1.00 18.03 20 LEU B O 1
ATOM 2047 N N . ASP B 1 10 ? 33.176 45.552 41.642 1.00 17.19 21 ASP B N 1
ATOM 2048 C CA . ASP B 1 10 ? 33.956 46.761 41.417 1.00 18.53 21 ASP B CA 1
ATOM 2049 C C . ASP B 1 10 ? 35.208 46.509 40.587 1.00 19.85 21 ASP B C 1
ATOM 2050 O O . ASP B 1 10 ? 35.561 47.327 39.743 1.00 20.80 21 ASP B O 1
ATOM 2055 N N . TYR B 1 11 ? 35.866 45.372 40.805 1.00 22.76 22 TYR B N 1
ATOM 2056 C CA . TYR B 1 11 ? 37.125 45.104 40.110 1.00 23.42 22 TYR B CA 1
ATOM 2057 C C . TYR B 1 11 ? 37.309 43.924 39.153 1.00 25.34 22 TYR B C 1
ATOM 2058 O O . TYR B 1 11 ? 38.421 43.701 38.673 1.00 25.87 22 TYR B O 1
ATOM 2067 N N . ARG B 1 12 ? 36.256 43.164 38.872 1.00 26.17 23 ARG B N 1
ATOM 2068 C CA . ARG B 1 12 ? 36.381 42.057 37.922 1.00 27.25 23 ARG B CA 1
ATOM 2069 C C . ARG B 1 12 ? 36.574 42.774 36.584 1.00 27.97 23 ARG B C 1
ATOM 2070 O O . ARG B 1 12 ? 36.203 43.936 36.469 1.00 27.93 23 ARG B O 1
ATOM 2078 N N . ARG B 1 13 ? 37.148 42.116 35.580 1.00 29.63 24 ARG B N 1
ATOM 2079 C CA . ARG B 1 13 ? 37.308 42.779 34.285 1.00 31.77 24 ARG B CA 1
ATOM 2080 C C . ARG B 1 13 ? 35.913 42.861 33.648 1.00 31.38 24 ARG B C 1
ATOM 2081 O O . ARG B 1 13 ? 35.138 41.904 33.714 1.00 31.45 24 ARG B O 1
ATOM 2089 N N . LYS B 1 14 ? 35.597 43.998 33.034 1.00 31.11 25 LYS B N 1
ATOM 2090 C CA . LYS B 1 14 ? 34.269 44.210 32.463 1.00 30.35 25 LYS B CA 1
ATOM 2091 C C . LYS B 1 14 ? 34.098 44.224 30.945 1.00 30.21 25 LYS B C 1
ATOM 2092 O O . LYS B 1 14 ? 33.241 44.935 30.413 1.00 30.49 25 LYS B O 1
ATOM 2098 N N . ASN B 1 15 ? 34.901 43.428 30.249 1.00 29.35 26 ASN B N 1
ATOM 2099 C CA . ASN B 1 15 ? 34.783 43.344 28.803 1.00 28.18 26 ASN B CA 1
ATOM 2100 C C . ASN B 1 15 ? 33.398 42.768 28.495 1.00 25.85 26 ASN B C 1
ATOM 2101 O O . ASN B 1 15 ? 32.789 43.111 27.483 1.00 24.51 26 ASN B O 1
ATOM 2106 N N . PHE B 1 16 ? 32.907 41.904 29.386 1.00 22.39 27 PHE B N 1
ATOM 2107 C CA . PHE B 1 16 ? 31.582 41.293 29.254 1.00 19.85 27 PHE B CA 1
ATOM 2108 C C . PHE B 1 16 ? 30.853 41.388 30.598 1.00 17.40 27 PHE B C 1
ATOM 2109 O O . PHE B 1 16 ? 31.496 41.574 31.631 1.00 18.37 27 PHE B O 1
ATOM 2117 N N . ASN B 1 17 ? 29.522 41.262 30.582 1.00 16.41 28 ASN B N 1
ATOM 2118 C CA . ASN B 1 17 ? 28.736 41.301 31.820 1.00 14.15 28 ASN B CA 1
ATOM 2119 C C . ASN B 1 17 ? 29.179 40.097 32.655 1.00 12.32 28 ASN B C 1
ATOM 2120 O O . ASN B 1 17 ? 29.768 39.159 32.122 1.00 10.77 28 ASN B O 1
ATOM 2125 N N . PHE B 1 18 ? 28.889 40.121 33.953 1.00 11.09 29 PHE B N 1
ATOM 2126 C CA . PHE B 1 18 ? 29.318 39.066 34.868 1.00 10.23 29 PHE B CA 1
ATOM 2127 C C . PHE B 1 18 ? 28.814 37.634 34.678 1.00 9.49 29 PHE B C 1
ATOM 2128 O O . PHE B 1 18 ? 29.336 36.721 35.315 1.00 10.09 29 PHE B O 1
ATOM 2136 N N . LEU B 1 19 ? 27.819 37.422 33.825 1.00 9.17 30 LEU B N 1
ATOM 2137 C CA . LEU B 1 19 ? 27.297 36.073 33.615 1.00 10.35 30 LEU B CA 1
ATOM 2138 C C . LEU B 1 19 ? 27.716 35.499 32.265 1.00 9.83 30 LEU B C 1
ATOM 2139 O O . LEU B 1 19 ? 27.812 34.280 32.086 1.00 12.64 30 LEU B O 1
ATOM 2144 N N . HIS B 1 20 ? 27.965 36.403 31.326 1.00 10.96 31 HIS B N 1
ATOM 2145 C CA . HIS B 1 20 ? 28.338 36.072 29.953 1.00 10.65 31 HIS B CA 1
ATOM 2146 C C . HIS B 1 20 ? 29.174 34.818 29.693 1.00 9.87 31 HIS B C 1
ATOM 2147 O O . HIS B 1 20 ? 28.699 33.879 29.063 1.00 10.43 31 HIS B O 1
ATOM 2154 N N . ASN B 1 21 ? 30.416 34.792 30.157 1.00 8.59 32 ASN B N 1
ATOM 2155 C CA . ASN B 1 21 ? 31.261 33.631 29.875 1.00 10.33 32 ASN B CA 1
ATOM 2156 C C . ASN B 1 21 ? 30.878 32.268 30.460 1.00 9.90 32 ASN B C 1
ATOM 2157 O O . ASN B 1 21 ? 31.325 31.238 29.954 1.00 11.49 32 ASN B O 1
ATOM 2162 N N . SER B 1 22 ? 30.064 32.249 31.513 1.00 9.64 33 SER B N 1
ATOM 2163 C CA . SER B 1 22 ? 29.635 30.980 32.098 1.00 9.33 33 SER B CA 1
ATOM 2164 C C . SER B 1 22 ? 28.501 30.476 31.222 1.00 10.11 33 SER B C 1
ATOM 2165 O O . SER B 1 22 ? 28.354 29.279 30.993 1.00 9.52 33 SER B O 1
ATOM 2168 N N . THR B 1 23 ? 27.691 31.418 30.752 1.00 10.39 34 THR B N 1
ATOM 2169 C CA . THR B 1 23 ? 26.556 31.109 29.890 1.00 9.95 34 THR B CA 1
ATOM 2170 C C . THR B 1 23 ? 27.108 30.497 28.609 1.00 10.97 34 THR B C 1
ATOM 2171 O O . THR B 1 23 ? 26.564 29.534 28.065 1.00 8.94 34 THR B O 1
ATOM 2175 N N . LYS B 1 24 ? 28.193 31.093 28.130 1.00 11.62 35 LYS B N 1
ATOM 2176 C CA . LYS B 1 24 ? 28.871 30.642 26.926 1.00 12.30 35 LYS B CA 1
ATOM 2177 C C . LYS B 1 24 ? 29.352 29.203 27.126 1.00 11.95 35 LYS B C 1
ATOM 2178 O O . LYS B 1 24 ? 29.049 28.321 26.319 1.00 9.76 35 LYS B O 1
ATOM 2184 N N . MET B 1 25 ? 30.102 28.970 28.201 1.00 11.56 36 MET B N 1
ATOM 2185 C CA . MET B 1 25 ? 30.618 27.630 28.503 1.00 13.78 36 MET B CA 1
ATOM 2186 C C . MET B 1 25 ? 29.457 26.658 28.750 1.00 13.48 36 MET B C 1
ATOM 2187 O O . MET B 1 25 ? 29.522 25.481 28.392 1.00 14.91 36 MET B O 1
ATOM 2192 N N . PHE B 1 26 ? 28.384 27.161 29.345 1.00 13.30 37 PHE B N 1
ATOM 2193 C CA . PHE B 1 26 ? 27.218 26.329 29.610 1.00 11.49 37 PHE B CA 1
ATOM 2194 C C . PHE B 1 26 ? 26.623 25.753 28.325 1.00 11.36 37 PHE B C 1
ATOM 2195 O O . PHE B 1 26 ? 26.520 24.536 28.159 1.00 10.01 37 PHE B O 1
ATOM 2203 N N . LEU B 1 27 ? 26.237 26.643 27.417 1.00 11.33 38 LEU B N 1
ATOM 2204 C CA . LEU B 1 27 ? 25.626 26.238 26.157 1.00 11.89 38 LEU B CA 1
ATOM 2205 C C . LEU B 1 27 ? 26.573 25.438 25.260 1.00 13.28 38 LEU B C 1
ATOM 2206 O O . LEU B 1 27 ? 26.135 24.605 24.471 1.00 13.44 38 LEU B O 1
ATOM 2211 N N . ASP B 1 28 ? 27.871 25.681 25.388 1.00 14.62 39 ASP B N 1
ATOM 2212 C CA . ASP B 1 28 ? 28.858 24.974 24.573 1.00 16.42 39 ASP B CA 1
ATOM 2213 C C . ASP B 1 28 ? 29.156 23.541 25.016 1.00 16.87 39 ASP B C 1
ATOM 2214 O O . ASP B 1 28 ? 29.773 22.781 24.270 1.00 18.12 39 ASP B O 1
ATOM 2219 N N . ASN B 1 29 ? 28.710 23.168 26.211 1.00 17.16 40 ASN B N 1
ATOM 2220 C CA . ASN B 1 29 ? 29.004 21.833 26.734 1.00 18.31 40 ASN B CA 1
ATOM 2221 C C . ASN B 1 29 ? 27.847 21.136 27.458 1.00 17.94 40 ASN B C 1
ATOM 2222 O O . ASN B 1 29 ? 28.041 20.556 28.527 1.00 19.26 40 ASN B O 1
ATOM 2227 N N . LEU B 1 30 ? 26.664 21.168 26.850 1.00 18.54 41 LEU B N 1
ATOM 2228 C CA . LEU B 1 30 ? 25.447 20.581 27.414 1.00 19.72 41 LEU B CA 1
ATOM 2229 C C . LEU B 1 30 ? 25.311 19.050 27.345 1.00 20.58 41 LEU B C 1
ATOM 2230 O O . LEU B 1 30 ? 24.396 18.483 27.947 1.00 21.41 41 LEU B O 1
ATOM 2235 N N . GLU B 1 31 ? 26.211 18.385 26.625 1.00 21.67 42 GLU B N 1
ATOM 2236 C CA . GLU B 1 31 ? 26.162 16.931 26.461 1.00 21.57 42 GLU B CA 1
ATOM 2237 C C . GLU B 1 31 ? 25.759 16.139 27.712 1.00 20.77 42 GLU B C 1
ATOM 2238 O O . GLU B 1 31 ? 24.710 15.491 27.728 1.00 21.71 42 GLU B O 1
ATOM 2244 N N . ARG B 1 32 ? 26.589 16.170 28.750 1.00 19.41 43 ARG B N 1
ATOM 2245 C CA . ARG B 1 32 ? 26.263 15.468 29.990 1.00 16.94 43 ARG B CA 1
ATOM 2246 C C . ARG B 1 32 ? 26.820 16.290 31.141 1.00 14.26 43 ARG B C 1
ATOM 2247 O O . ARG B 1 32 ? 28.028 16.336 31.360 1.00 14.11 43 ARG B O 1
ATOM 2255 N N . VAL B 1 33 ? 25.924 16.925 31.882 1.00 12.06 44 VAL B N 1
ATOM 2256 C CA . VAL B 1 33 ? 26.320 17.801 32.969 1.00 10.63 44 VAL B CA 1
ATOM 2257 C C . VAL B 1 33 ? 26.134 17.268 34.377 1.00 10.72 44 VAL B C 1
ATOM 2258 O O . VAL B 1 33 ? 25.054 16.832 34.761 1.00 8.98 44 VAL B O 1
ATOM 2262 N N . LEU B 1 34 ? 27.216 17.317 35.142 1.00 10.58 45 LEU B N 1
ATOM 2263 C CA . LEU B 1 34 ? 27.196 16.867 36.518 1.00 11.58 45 LEU B CA 1
ATOM 2264 C C . LEU B 1 34 ? 27.058 18.154 37.331 1.00 11.10 45 LEU B C 1
ATOM 2265 O O . LEU B 1 34 ? 27.909 19.045 37.260 1.00 9.91 45 LEU B O 1
ATOM 2270 N N . ILE B 1 35 ? 25.969 18.256 38.082 1.00 11.14 46 ILE B N 1
ATOM 2271 C CA . ILE B 1 35 ? 25.715 19.437 38.893 1.00 11.46 46 ILE B CA 1
ATOM 2272 C C . ILE B 1 35 ? 25.913 19.111 40.375 1.00 11.74 46 ILE B C 1
ATOM 2273 O O . ILE B 1 35 ? 25.209 18.278 40.944 1.00 11.37 46 ILE B O 1
ATOM 2278 N N . VAL B 1 36 ? 26.883 19.778 40.992 1.00 10.83 47 VAL B N 1
ATOM 2279 C CA . VAL B 1 36 ? 27.199 19.556 42.399 1.00 9.14 47 VAL B CA 1
ATOM 2280 C C . VAL B 1 36 ? 26.633 20.645 43.314 1.00 9.96 47 VAL B C 1
ATOM 2281 O O . VAL B 1 36 ? 26.789 21.840 43.048 1.00 9.51 47 VAL B O 1
ATOM 2285 N N . THR B 1 37 ? 25.993 20.235 44.405 1.00 9.15 48 THR B N 1
ATOM 2286 C CA . THR B 1 37 ? 25.439 21.200 45.354 1.00 9.32 48 THR B CA 1
ATOM 2287 C C . THR B 1 37 ? 25.341 20.604 46.763 1.00 9.27 48 THR B C 1
ATOM 2288 O O . THR B 1 37 ? 25.529 19.400 46.961 1.00 9.96 48 THR B O 1
ATOM 2292 N N . GLY B 1 38 ? 25.057 21.457 47.738 1.00 7.78 49 GLY B N 1
ATOM 2293 C CA . GLY B 1 38 ? 24.938 21.011 49.113 1.00 9.06 49 GLY B CA 1
ATOM 2294 C C . GLY B 1 38 ? 26.019 21.664 49.945 1.00 9.16 49 GLY B C 1
ATOM 2295 O O . GLY B 1 38 ? 27.211 21.505 49.661 1.00 9.23 49 GLY B O 1
ATOM 2296 N N . PHE B 1 39 ? 25.607 22.409 50.964 1.00 9.93 50 PHE B N 1
ATOM 2297 C CA . PHE B 1 39 ? 26.555 23.097 51.833 1.00 9.50 50 PHE B CA 1
ATOM 2298 C C . PHE B 1 39 ? 26.177 22.895 53.305 1.00 9.85 50 PHE B C 1
ATOM 2299 O O . PHE B 1 39 ? 25.191 23.465 53.795 1.00 7.70 50 PHE B O 1
ATOM 2307 N N . PRO B 1 40 ? 26.947 22.066 54.028 1.00 10.10 51 PRO B N 1
ATOM 2308 C CA . PRO B 1 40 ? 26.685 21.796 55.444 1.00 10.31 51 PRO B CA 1
ATOM 2309 C C . PRO B 1 40 ? 26.915 23.066 56.253 1.00 11.19 51 PRO B C 1
ATOM 2310 O O . PRO B 1 40 ? 27.894 23.776 56.033 1.00 11.00 51 PRO B O 1
ATOM 2314 N N . ILE B 1 41 ? 26.004 23.349 57.176 1.00 10.13 52 ILE B N 1
ATOM 2315 C CA . ILE B 1 41 ? 26.101 24.538 58.006 1.00 8.84 52 ILE B CA 1
ATOM 2316 C C . ILE B 1 41 ? 26.489 24.146 59.431 1.00 9.36 52 ILE B C 1
ATOM 2317 O O . ILE B 1 41 ? 25.712 23.509 60.143 1.00 7.73 52 ILE B O 1
ATOM 2322 N N . PRO B 1 42 ? 27.706 24.509 59.862 1.00 10.88 53 PRO B N 1
ATOM 2323 C CA . PRO B 1 42 ? 28.134 24.163 61.219 1.00 11.42 53 PRO B CA 1
ATOM 2324 C C . PRO B 1 42 ? 27.379 25.004 62.245 1.00 12.14 53 PRO B C 1
ATOM 2325 O O . PRO B 1 42 ? 26.908 26.095 61.934 1.00 11.65 53 PRO B O 1
ATOM 2329 N N . PRO B 1 43 ? 27.235 24.500 63.479 1.00 12.57 54 PRO B N 1
ATOM 2330 C CA . PRO B 1 43 ? 27.743 23.214 63.965 1.00 13.35 54 PRO B CA 1
ATOM 2331 C C . PRO B 1 43 ? 26.849 22.012 63.644 1.00 13.81 54 PRO B C 1
ATOM 2332 O O . PRO B 1 43 ? 27.296 20.869 63.737 1.00 13.64 54 PRO B O 1
ATOM 2336 N N . MET B 1 44 ? 25.595 22.262 63.275 1.00 15.50 55 MET B N 1
ATOM 2337 C CA . MET B 1 44 ? 24.667 21.168 62.977 1.00 16.32 55 MET B CA 1
ATOM 2338 C C . MET B 1 44 ? 25.107 20.291 61.812 1.00 15.06 55 MET B C 1
ATOM 2339 O O . MET B 1 44 ? 24.805 19.095 61.776 1.00 13.71 55 MET B O 1
ATOM 2344 N N . MET B 1 45 ? 25.820 20.899 60.868 1.00 13.34 56 MET B N 1
ATOM 2345 C CA . MET B 1 45 ? 26.329 20.211 59.688 1.00 12.60 56 MET B CA 1
ATOM 2346 C C . MET B 1 45 ? 25.233 19.722 58.735 1.00 10.77 56 MET B C 1
ATOM 2347 O O . MET B 1 45 ? 25.423 18.744 58.018 1.00 11.84 56 MET B O 1
ATOM 2352 N N . VAL B 1 46 ? 24.089 20.400 58.732 1.00 10.12 57 VAL B N 1
ATOM 2353 C CA . VAL B 1 46 ? 23.003 20.027 57.832 1.00 9.55 57 VAL B CA 1
ATOM 2354 C C . VAL B 1 46 ? 23.083 20.957 56.629 1.00 8.55 57 VAL B C 1
ATOM 2355 O O . VAL B 1 46 ? 23.456 22.123 56.762 1.00 9.87 57 VAL B O 1
ATOM 2359 N N . ALA B 1 47 ? 22.746 20.431 55.459 1.00 6.85 58 ALA B N 1
ATOM 2360 C CA . ALA B 1 47 ? 22.799 21.206 54.225 1.00 6.51 58 ALA B CA 1
ATOM 2361 C C . ALA B 1 47 ? 21.755 22.311 54.214 1.00 7.38 58 ALA B C 1
ATOM 2362 O O . ALA B 1 47 ? 20.650 22.148 54.735 1.00 8.43 58 ALA B O 1
ATOM 2364 N N . GLU B 1 48 ? 22.114 23.428 53.594 1.00 9.18 59 GLU B N 1
ATOM 2365 C CA . GLU B 1 48 ? 21.248 24.597 53.523 1.00 8.56 59 GLU B CA 1
ATOM 2366 C C . GLU B 1 48 ? 20.361 24.686 52.280 1.00 8.34 59 GLU B C 1
ATOM 2367 O O . GLU B 1 48 ? 20.527 23.942 51.312 1.00 9.02 59 GLU B O 1
ATOM 2373 N N . THR B 1 49 ? 19.419 25.620 52.325 1.00 9.91 60 THR B N 1
ATOM 2374 C CA . THR B 1 49 ? 18.488 25.837 51.225 1.00 9.73 60 THR B CA 1
ATOM 2375 C C . THR B 1 49 ? 19.071 26.620 50.051 1.00 9.40 60 THR B C 1
ATOM 2376 O O . THR B 1 49 ? 18.430 26.715 48.999 1.00 10.80 60 THR B O 1
ATOM 2380 N N . ASP B 1 50 ? 20.248 27.221 50.221 1.00 10.59 61 ASP B N 1
ATOM 2381 C CA . ASP B 1 50 ? 20.854 27.941 49.099 1.00 11.51 61 ASP B CA 1
ATOM 2382 C C . ASP B 1 50 ? 21.775 26.965 48.395 1.00 10.66 61 ASP B C 1
ATOM 2383 O O . ASP B 1 50 ? 22.721 26.448 48.997 1.00 11.19 61 ASP B O 1
ATOM 2388 N N . GLY B 1 51 ? 21.476 26.714 47.122 1.00 9.06 62 GLY B N 1
ATOM 2389 C CA . GLY B 1 51 ? 22.254 25.793 46.310 1.00 8.93 62 GLY B CA 1
ATOM 2390 C C . GLY B 1 51 ? 21.377 24.804 45.551 1.00 8.63 62 GLY B C 1
ATOM 2391 O O . GLY B 1 51 ? 21.387 24.773 44.320 1.00 8.91 62 GLY B O 1
ATOM 2392 N N . PRO B 1 52 ? 20.590 23.984 46.265 1.00 8.42 63 PRO B N 1
ATOM 2393 C CA . PRO B 1 52 ? 19.705 22.985 45.652 1.00 9.20 63 PRO B CA 1
ATOM 2394 C C . PRO B 1 52 ? 18.682 23.534 44.655 1.00 8.23 63 PRO B C 1
ATOM 2395 O O . PRO B 1 52 ? 18.462 22.938 43.597 1.00 10.39 63 PRO B O 1
ATOM 2399 N N . PRO B 1 53 ? 18.017 24.651 44.991 1.00 7.38 64 PRO B N 1
ATOM 2400 C CA . PRO B 1 53 ? 17.042 25.202 44.046 1.00 7.69 64 PRO B CA 1
ATOM 2401 C C . PRO B 1 53 ? 17.760 25.598 42.756 1.00 8.39 64 PRO B C 1
ATOM 2402 O O . PRO B 1 53 ? 17.275 25.344 41.652 1.00 7.89 64 PRO B O 1
ATOM 2406 N N . GLY B 1 54 ? 18.920 26.231 42.912 1.00 7.84 65 GLY B N 1
ATOM 2407 C CA . GLY B 1 54 ? 19.702 26.650 41.761 1.00 9.52 65 GLY B CA 1
ATOM 2408 C C . GLY B 1 54 ? 20.093 25.477 40.878 1.00 9.01 65 GLY B C 1
ATOM 2409 O O . GLY B 1 54 ? 19.955 25.529 39.653 1.00 12.27 65 GLY B O 1
ATOM 2410 N N . ALA B 1 55 ? 20.575 24.411 41.503 1.00 9.27 66 ALA B N 1
ATOM 2411 C CA . ALA B 1 55 ? 20.985 23.211 40.780 1.00 9.11 66 ALA B CA 1
ATOM 2412 C C . ALA B 1 55 ? 19.808 22.624 39.989 1.00 9.05 66 ALA B C 1
ATOM 2413 O O . ALA B 1 55 ? 19.956 22.204 38.842 1.00 7.27 66 ALA B O 1
ATOM 2415 N N . LEU B 1 56 ? 18.638 22.609 40.617 1.00 9.72 67 LEU B N 1
ATOM 2416 C CA . LEU B 1 56 ? 17.422 22.081 39.999 1.00 10.15 67 LEU B CA 1
ATOM 2417 C C . LEU B 1 56 ? 17.002 22.875 38.758 1.00 10.65 67 LEU B C 1
ATOM 2418 O O . LEU B 1 56 ? 16.501 22.308 37.787 1.00 10.80 67 LEU B O 1
ATOM 2423 N N . ALA B 1 57 ? 17.213 24.187 38.803 1.00 10.21 68 ALA B N 1
ATOM 2424 C CA . ALA B 1 57 ? 16.853 25.075 37.702 1.00 10.05 68 ALA B CA 1
ATOM 2425 C C . ALA B 1 57 ? 17.792 24.863 36.507 1.00 10.79 68 ALA B C 1
ATOM 2426 O O . ALA B 1 57 ? 17.379 24.930 35.348 1.00 10.20 68 ALA B O 1
ATOM 2428 N N . ILE B 1 58 ? 19.060 24.606 36.802 1.00 10.22 69 ILE B N 1
ATOM 2429 C CA . ILE B 1 58 ? 20.049 24.362 35.761 1.00 12.42 69 ILE B CA 1
ATOM 2430 C C . ILE B 1 58 ? 19.843 22.950 35.232 1.00 11.68 69 ILE B C 1
ATOM 2431 O O . ILE B 1 58 ? 19.934 22.709 34.034 1.00 11.82 69 ILE B O 1
ATOM 2436 N N . TYR B 1 59 ? 19.557 22.024 36.141 1.00 12.62 70 TYR B N 1
ATOM 2437 C CA . TYR B 1 59 ? 19.325 20.633 35.780 1.00 13.45 70 TYR B CA 1
ATOM 2438 C C . TYR B 1 59 ? 18.226 20.575 34.729 1.00 13.98 70 TYR B C 1
ATOM 2439 O O . T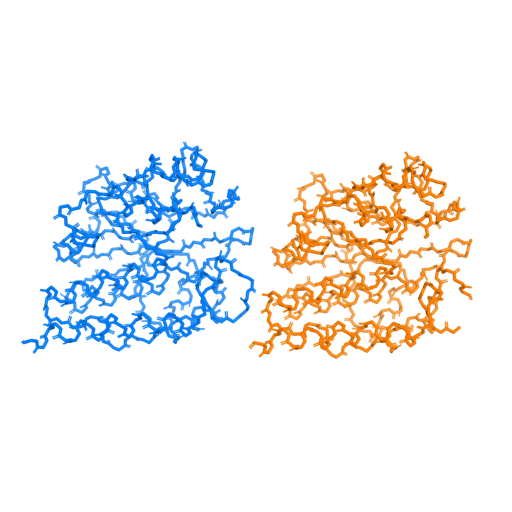YR B 1 59 ? 18.337 19.887 33.714 1.00 14.49 70 TYR B O 1
ATOM 2448 N N . ARG B 1 60 ? 17.161 21.317 34.993 1.00 15.38 71 ARG B N 1
ATOM 2449 C CA . ARG B 1 60 ? 16.010 21.366 34.110 1.00 15.75 71 ARG B CA 1
ATOM 2450 C C . ARG B 1 60 ? 16.345 22.035 32.777 1.00 14.99 71 ARG B C 1
ATOM 2451 O O . ARG B 1 60 ? 15.892 21.593 31.724 1.00 14.65 71 ARG B O 1
ATOM 2459 N N . ALA B 1 61 ? 17.136 23.101 32.836 1.00 14.14 72 ALA B N 1
ATOM 2460 C CA . ALA B 1 61 ? 17.541 23.826 31.639 1.00 12.97 72 ALA B CA 1
ATOM 2461 C C . ALA B 1 61 ? 18.287 22.874 30.703 1.00 13.22 72 ALA B C 1
ATOM 2462 O O . ALA B 1 61 ? 17.989 22.795 29.511 1.00 15.85 72 ALA B O 1
ATOM 2464 N N . VAL B 1 62 ? 19.256 22.153 31.258 1.00 13.67 73 VAL B N 1
ATOM 2465 C CA . VAL B 1 62 ? 20.050 21.190 30.494 1.00 12.55 73 VAL B CA 1
ATOM 2466 C C . VAL B 1 62 ? 19.168 20.191 29.752 1.00 13.33 73 VAL B C 1
ATOM 2467 O O . VAL B 1 62 ? 19.350 19.941 28.559 1.00 12.62 73 VAL B O 1
ATOM 2471 N N . GLU B 1 63 ? 18.208 19.618 30.466 1.00 13.72 74 GLU B N 1
ATOM 2472 C CA . GLU B 1 63 ? 17.318 18.636 29.872 1.00 15.32 74 GLU B CA 1
ATOM 2473 C C . GLU B 1 63 ? 16.457 19.270 28.785 1.00 15.76 74 GLU B C 1
ATOM 2474 O O . GLU B 1 63 ? 16.251 18.683 27.728 1.00 14.14 74 GLU B O 1
ATOM 2480 N N . MET B 1 64 ? 15.966 20.475 29.051 1.00 16.85 75 MET B N 1
ATOM 2481 C CA . MET B 1 64 ? 15.136 21.191 28.090 1.00 17.93 75 MET B CA 1
ATOM 2482 C C . MET B 1 64 ? 15.907 21.459 26.810 1.00 18.78 75 MET B C 1
ATOM 2483 O O . MET B 1 64 ? 15.344 21.432 25.718 1.00 19.36 75 MET B O 1
ATOM 2488 N N . LEU B 1 65 ? 17.200 21.726 26.945 1.00 17.24 76 LEU B N 1
ATOM 2489 C CA . LEU B 1 65 ? 18.014 21.996 25.774 1.00 16.48 76 LEU B CA 1
ATOM 2490 C C . LEU B 1 65 ? 18.484 20.707 25.114 1.00 15.30 76 LEU B C 1
ATOM 2491 O O . LEU B 1 65 ? 19.293 20.737 24.195 1.00 16.61 76 LEU B O 1
ATOM 2496 N N . GLY B 1 66 ? 17.970 19.578 25.595 1.00 14.66 77 GLY B N 1
ATOM 2497 C CA . GLY B 1 66 ? 18.313 18.299 25.001 1.00 15.12 77 GLY B CA 1
ATOM 2498 C C . GLY B 1 66 ? 19.510 17.557 25.549 1.00 14.04 77 GLY B C 1
ATOM 2499 O O . GLY B 1 66 ? 19.918 16.549 24.974 1.00 15.51 77 GLY B O 1
ATOM 2500 N N . GLY B 1 67 ? 20.081 18.034 26.649 1.00 13.76 78 GLY B N 1
ATOM 2501 C CA . GLY B 1 67 ? 21.236 17.357 27.216 1.00 12.68 78 GLY B CA 1
ATOM 2502 C C . GLY B 1 67 ? 20.844 16.445 28.365 1.00 13.24 78 GLY B C 1
ATOM 2503 O O . GLY B 1 67 ? 19.660 16.282 28.659 1.00 11.31 78 GLY B O 1
ATOM 2504 N N . LYS B 1 68 ? 21.842 15.840 29.006 1.00 14.68 79 LYS B N 1
ATOM 2505 C CA . LYS B 1 68 ? 21.628 14.957 30.150 1.00 14.72 79 LYS B CA 1
ATOM 2506 C C . LYS B 1 68 ? 22.254 15.596 31.386 1.00 13.98 79 LYS B C 1
ATOM 2507 O O . LYS B 1 68 ? 23.412 16.006 31.354 1.00 12.61 79 LYS B O 1
ATOM 2513 N N . ALA B 1 69 ? 21.483 15.666 32.465 1.00 14.21 80 ALA B N 1
ATOM 2514 C CA . ALA B 1 69 ? 21.933 16.260 33.719 1.00 13.82 80 ALA B CA 1
ATOM 2515 C C . ALA B 1 69 ? 21.977 15.224 34.839 1.00 14.73 80 ALA B C 1
ATOM 2516 O O . ALA B 1 69 ? 21.262 14.221 34.803 1.00 13.09 80 ALA B O 1
ATOM 2518 N N . GLU B 1 70 ? 22.822 15.475 35.835 1.00 15.59 81 GLU B N 1
ATOM 2519 C CA . GLU B 1 70 ? 22.965 14.581 36.977 1.00 15.35 81 GLU B CA 1
ATOM 2520 C C . GLU B 1 70 ? 23.358 15.384 38.212 1.00 14.85 81 GLU B C 1
ATOM 2521 O O . GLU B 1 70 ? 24.070 16.384 38.104 1.00 16.69 81 GLU B O 1
ATOM 2527 N N . ILE B 1 71 ? 22.892 14.945 39.379 1.00 12.55 82 ILE B N 1
ATOM 2528 C CA . ILE B 1 71 ? 23.184 15.635 40.631 1.00 11.83 82 ILE B CA 1
ATOM 2529 C C . ILE B 1 71 ? 23.957 14.820 41.674 1.00 10.93 82 ILE B C 1
ATOM 2530 O O . ILE B 1 71 ? 23.596 13.690 42.014 1.00 12.34 82 ILE B O 1
ATOM 2535 N N . LEU B 1 72 ? 25.032 15.421 42.171 1.00 10.11 83 LEU B N 1
ATOM 2536 C CA . LEU B 1 72 ? 25.889 14.832 43.196 1.00 10.36 83 LEU B CA 1
ATOM 2537 C C . LEU B 1 72 ? 25.720 15.761 44.401 1.00 10.27 83 LEU B C 1
ATOM 2538 O O . LEU B 1 72 ? 26.082 16.930 44.324 1.00 8.00 83 LEU B O 1
ATOM 2543 N N . THR B 1 73 ? 25.154 15.262 45.499 1.00 10.75 84 THR B N 1
ATOM 2544 C CA . THR B 1 73 ? 24.953 16.099 46.681 1.00 10.21 84 THR B CA 1
ATOM 2545 C C . THR B 1 73 ? 24.843 15.237 47.934 1.00 12.37 84 THR B C 1
ATOM 2546 O O . THR B 1 73 ? 24.928 14.011 47.861 1.00 11.22 84 THR B O 1
ATOM 2550 N N . TYR B 1 74 ? 24.657 15.869 49.084 1.00 10.98 85 TYR B N 1
ATOM 2551 C CA . TYR B 1 74 ? 24.537 15.102 50.311 1.00 10.74 85 TYR B CA 1
ATOM 2552 C C . TYR B 1 74 ? 23.195 14.395 50.383 1.00 11.43 85 TYR B C 1
ATOM 2553 O O . TYR B 1 74 ? 22.231 14.790 49.724 1.00 11.93 85 TYR B O 1
ATOM 2562 N N . SER B 1 75 ? 23.148 13.336 51.182 1.00 10.71 86 SER B N 1
ATOM 2563 C CA . SER B 1 75 ? 21.946 12.531 51.342 1.00 11.86 86 SER B CA 1
ATOM 2564 C C . SER B 1 75 ? 20.676 13.307 51.673 1.00 10.92 86 SER B C 1
ATOM 2565 O O . SER B 1 75 ? 19.637 13.041 51.081 1.00 13.12 86 SER B O 1
ATOM 2568 N N . GLU B 1 76 ? 20.740 14.244 52.621 1.00 12.73 87 GLU B N 1
ATOM 2569 C CA . GLU B 1 76 ? 19.550 15.014 52.990 1.00 12.46 87 GLU B CA 1
ATOM 2570 C C . GLU B 1 76 ? 19.058 15.860 51.818 1.00 12.37 87 GLU B C 1
ATOM 2571 O O . GLU B 1 76 ? 17.871 16.190 51.729 1.00 9.92 87 GLU B O 1
ATOM 2577 N N . VAL B 1 77 ? 19.975 16.210 50.920 1.00 11.75 88 VAL B N 1
ATOM 2578 C CA . VAL B 1 77 ? 19.622 16.994 49.747 1.00 13.49 88 VAL B CA 1
ATOM 2579 C C . VAL B 1 77 ? 18.986 16.063 48.726 1.00 12.57 88 VAL B C 1
ATOM 2580 O O . VAL B 1 77 ? 18.035 16.439 48.048 1.00 14.23 88 VAL B O 1
ATOM 2584 N N . GLU B 1 78 ? 19.507 14.845 48.621 1.00 13.94 89 GLU B N 1
ATOM 2585 C CA . GLU B 1 78 ? 18.931 13.871 47.703 1.00 15.02 89 GLU B CA 1
ATOM 2586 C C . GLU B 1 78 ? 17.471 13.652 48.105 1.00 16.26 89 GLU B C 1
ATOM 2587 O O . GLU B 1 78 ? 16.576 13.689 47.265 1.00 15.86 89 GLU B O 1
ATOM 2593 N N . LYS B 1 79 ? 17.224 13.446 49.396 1.00 17.32 90 LYS B N 1
ATOM 2594 C CA . LYS B 1 79 ? 15.855 13.232 49.856 1.00 19.18 90 LYS B CA 1
ATOM 2595 C C . LYS B 1 79 ? 14.991 14.450 49.563 1.00 19.30 90 LYS B C 1
ATOM 2596 O O . LYS B 1 79 ? 13.815 14.322 49.221 1.00 19.57 90 LYS B O 1
ATOM 2602 N N . ALA B 1 80 ? 15.581 15.632 49.709 1.00 18.36 91 ALA B N 1
ATOM 2603 C CA . ALA B 1 80 ? 14.863 16.878 49.479 1.00 18.61 91 ALA B CA 1
ATOM 2604 C C . ALA B 1 80 ? 14.482 17.061 48.019 1.00 18.11 91 ALA B C 1
ATOM 2605 O O . ALA B 1 80 ? 13.415 17.592 47.711 1.00 20.09 91 ALA B O 1
ATOM 2607 N N . LEU B 1 81 ? 15.366 16.618 47.129 1.00 18.46 92 LEU B N 1
ATOM 2608 C CA . LEU B 1 81 ? 15.159 16.731 45.685 1.00 20.07 92 LEU B CA 1
ATOM 2609 C C . LEU B 1 81 ? 14.416 15.540 45.101 1.00 21.49 92 LEU B C 1
ATOM 2610 O O . LEU B 1 81 ? 14.024 15.557 43.931 1.00 21.12 92 LEU B O 1
ATOM 2615 N N . GLU B 1 82 ? 14.234 14.509 45.919 1.00 22.87 93 GLU B N 1
ATOM 2616 C CA . GLU B 1 82 ? 13.557 13.285 45.497 1.00 23.23 93 GLU B CA 1
ATOM 2617 C C . GLU B 1 82 ? 12.225 13.558 44.796 1.00 21.23 93 GLU B C 1
ATOM 2618 O O . GLU B 1 82 ? 11.994 13.083 43.685 1.00 21.28 93 GLU B O 1
ATOM 2624 N N . PRO B 1 83 ? 11.322 14.317 45.437 1.00 18.62 94 PRO B N 1
ATOM 2625 C CA . PRO B 1 83 ? 10.052 14.571 44.745 1.00 17.72 94 PRO B CA 1
ATOM 2626 C C . PRO B 1 83 ? 10.079 15.231 43.365 1.00 18.35 94 PRO B C 1
ATOM 2627 O O . PRO B 1 83 ? 9.052 15.262 42.686 1.00 18.42 94 PRO B O 1
ATOM 2631 N N . PHE B 1 84 ? 11.235 15.742 42.947 1.00 17.17 95 PHE B N 1
ATOM 2632 C CA . PHE B 1 84 ? 11.356 16.386 41.643 1.00 17.22 95 PHE B CA 1
ATOM 2633 C C . PHE B 1 84 ? 11.891 15.419 40.580 1.00 17.47 95 PHE B C 1
ATOM 2634 O O . PHE B 1 84 ? 12.069 15.791 39.422 1.00 18.46 95 PHE B O 1
ATOM 2642 N N . GLY B 1 85 ? 12.143 14.178 40.990 1.00 19.14 96 GLY B N 1
ATOM 2643 C CA . GLY B 1 85 ? 12.625 13.148 40.079 1.00 19.42 96 GLY B CA 1
ATOM 2644 C C . GLY B 1 85 ? 13.922 13.376 39.325 1.00 20.08 96 GLY B C 1
ATOM 2645 O O . GLY B 1 85 ? 14.021 13.048 38.142 1.00 20.99 96 GLY B O 1
ATOM 2646 N N . VAL B 1 86 ? 14.924 13.921 39.999 1.00 19.45 97 VAL B N 1
ATOM 2647 C CA . VAL B 1 86 ? 16.214 14.175 39.362 1.00 18.95 97 VAL B CA 1
ATOM 2648 C C . VAL B 1 86 ? 17.105 12.932 39.400 1.00 18.28 97 VAL B C 1
ATOM 2649 O O . VAL B 1 86 ? 17.056 12.147 40.351 1.00 17.07 97 VAL B O 1
ATOM 2653 N N . SER B 1 87 ? 17.908 12.754 38.356 1.00 18.76 98 SER B N 1
ATOM 2654 C CA . SER B 1 87 ? 18.826 11.622 38.281 1.00 18.57 98 SER B CA 1
ATOM 2655 C C . SER B 1 87 ? 19.965 11.916 39.256 1.00 19.12 98 SER B C 1
ATOM 2656 O O . SER B 1 87 ? 20.488 13.028 39.283 1.00 18.10 98 SER B O 1
ATOM 2659 N N . LEU B 1 88 ? 20.345 10.930 40.060 1.00 19.24 99 LEU B N 1
ATOM 2660 C CA . LEU B 1 88 ? 21.415 11.146 41.023 1.00 20.34 99 LEU B CA 1
ATOM 2661 C C . LEU B 1 88 ? 22.758 10.576 40.571 1.00 21.67 99 LEU B C 1
ATOM 2662 O O . LEU B 1 88 ? 22.835 9.449 40.076 1.00 22.32 99 LEU B O 1
ATOM 2667 N N . ALA B 1 89 ? 23.808 11.375 40.743 1.00 22.93 100 ALA B N 1
ATOM 2668 C CA . ALA B 1 89 ? 25.173 11.009 40.359 1.00 24.94 100 ALA B CA 1
ATOM 2669 C C . ALA B 1 89 ? 25.611 9.596 40.745 1.00 26.30 100 ALA B C 1
ATOM 2670 O O . ALA B 1 89 ? 25.739 9.269 41.924 1.00 25.05 100 ALA B O 1
ATOM 2672 N N . ARG B 1 90 ? 25.860 8.773 39.734 1.00 27.72 101 ARG B N 1
ATOM 2673 C CA . ARG B 1 90 ? 26.314 7.393 39.917 1.00 27.30 101 ARG B CA 1
ATOM 2674 C C . ARG B 1 90 ? 27.837 7.326 40.027 1.00 26.87 101 ARG B C 1
ATOM 2675 O O . ARG B 1 90 ? 28.524 7.290 39.000 1.00 27.95 101 ARG B O 1
ATOM 2683 N N . THR B 1 91 ? 28.367 7.307 41.253 1.00 25.13 102 THR B N 1
ATOM 2684 C CA . THR B 1 91 ? 29.822 7.238 41.447 1.00 21.29 102 THR B CA 1
ATOM 2685 C C . THR B 1 91 ? 30.482 8.046 40.343 1.00 20.49 102 THR B C 1
ATOM 2686 O O . THR B 1 91 ? 31.217 7.502 39.514 1.00 20.85 102 THR B O 1
ATOM 2690 N N . PRO B 1 92 ? 30.259 9.366 40.332 1.00 18.11 103 PRO B N 1
ATOM 2691 C CA . PRO B 1 92 ? 30.863 10.166 39.268 1.00 16.69 103 PRO B CA 1
ATOM 2692 C C . PRO B 1 92 ? 32.372 10.250 39.125 1.00 15.29 103 PRO B C 1
ATOM 2693 O O . PRO B 1 92 ? 33.120 10.348 40.097 1.00 15.16 103 PRO B O 1
ATOM 2697 N N . GLU B 1 93 ? 32.791 10.184 37.869 1.00 14.18 104 GLU B N 1
ATOM 2698 C CA . GLU B 1 93 ? 34.180 10.321 37.477 1.00 14.51 104 GLU B CA 1
ATOM 2699 C C . GLU B 1 93 ? 34.076 11.453 36.447 1.00 14.79 104 GLU B C 1
ATOM 2700 O O . GLU B 1 93 ? 33.274 11.378 35.517 1.00 13.95 104 GLU B O 1
ATOM 2706 N N . PRO B 1 94 ? 34.883 12.514 36.603 1.00 14.18 105 PRO B N 1
ATOM 2707 C CA . PRO B 1 94 ? 34.856 13.661 35.686 1.00 14.12 105 PRO B CA 1
ATOM 2708 C C . PRO B 1 94 ? 34.880 13.372 34.180 1.00 15.42 105 PRO B C 1
ATOM 2709 O O . PRO B 1 94 ? 34.257 14.100 33.393 1.00 15.44 105 PRO B O 1
ATOM 2713 N N . GLU B 1 95 ? 35.584 12.312 33.790 1.00 15.52 106 GLU B N 1
ATOM 2714 C CA . GLU B 1 95 ? 35.700 11.917 32.385 1.00 16.82 106 GLU B CA 1
ATOM 2715 C C . GLU B 1 95 ? 34.358 11.640 31.708 1.00 16.56 106 GLU B C 1
ATOM 2716 O O . GLU B 1 95 ? 34.236 11.755 30.491 1.00 16.67 106 GLU B O 1
ATOM 2722 N N . ASP B 1 96 ? 33.366 11.264 32.504 1.00 17.78 107 ASP B N 1
ATOM 2723 C CA . ASP B 1 96 ? 32.036 10.937 32.003 1.00 18.24 107 ASP B CA 1
ATOM 2724 C C . ASP B 1 96 ? 31.188 12.167 31.672 1.00 18.48 107 ASP B C 1
ATOM 2725 O O . ASP B 1 96 ? 30.124 12.055 31.064 1.00 17.55 107 ASP B O 1
ATOM 2730 N N . TYR B 1 97 ? 31.677 13.344 32.051 1.00 17.83 108 TYR B N 1
ATOM 2731 C CA . TYR B 1 97 ? 30.937 14.584 31.823 1.00 16.43 108 TYR B CA 1
ATOM 2732 C C . TYR B 1 97 ? 31.619 15.599 30.912 1.00 15.11 108 TYR B C 1
ATOM 2733 O O . TYR B 1 97 ? 32.846 15.673 30.853 1.00 17.54 108 TYR B O 1
ATOM 2742 N N . SER B 1 98 ? 30.804 16.386 30.214 1.00 14.32 109 SER B N 1
ATOM 2743 C CA . SER B 1 98 ? 31.287 17.426 29.308 1.00 12.00 109 SER B CA 1
ATOM 2744 C C . SER B 1 98 ? 31.332 18.754 30.062 1.00 11.35 109 SER B C 1
ATOM 2745 O O . SER B 1 98 ? 31.932 19.723 29.604 1.00 9.44 109 SER B O 1
ATOM 2748 N N . LEU B 1 99 ? 30.685 18.793 31.223 1.00 8.55 110 LEU B N 1
ATOM 2749 C CA . LEU B 1 99 ? 30.653 20.015 32.027 1.00 9.48 110 LEU B CA 1
ATOM 2750 C C . LEU B 1 99 ? 30.298 19.702 33.479 1.00 6.89 110 LEU B C 1
ATOM 2751 O O . LEU B 1 99 ? 29.366 18.944 33.738 1.00 6.73 110 LEU B O 1
ATOM 2756 N N . ILE B 1 100 ? 31.047 20.282 34.417 1.00 7.42 111 ILE B N 1
ATOM 2757 C CA . ILE B 1 100 ? 30.781 20.069 35.845 1.00 7.20 111 ILE B CA 1
ATOM 2758 C C . ILE B 1 100 ? 30.502 21.425 36.501 1.00 7.47 111 ILE B C 1
ATOM 2759 O O . ILE B 1 100 ? 31.326 22.335 36.463 1.00 5.52 111 ILE B O 1
ATOM 2764 N N . ILE B 1 101 ? 29.314 21.548 37.082 1.00 8.54 112 ILE B N 1
ATOM 2765 C CA . ILE B 1 101 ? 28.874 22.793 37.701 1.00 7.49 112 ILE B CA 1
ATOM 2766 C C . ILE B 1 101 ? 28.632 22.690 39.196 1.00 7.73 112 ILE B C 1
ATOM 2767 O O . ILE B 1 101 ? 27.951 21.770 39.653 1.00 6.23 112 ILE B O 1
ATOM 2772 N N . SER B 1 102 ? 29.155 23.658 39.947 1.00 9.17 113 SER B N 1
ATOM 2773 C CA . SER B 1 102 ? 28.954 23.703 41.388 1.00 7.95 113 SER B CA 1
ATOM 2774 C C . SER B 1 102 ? 28.096 24.903 41.776 1.00 8.23 113 SER B C 1
ATOM 2775 O O . SER B 1 102 ? 28.372 26.053 41.399 1.00 7.90 113 SER B O 1
ATOM 2778 N N . VAL B 1 103 ? 27.045 24.617 42.531 1.00 4.78 114 VAL B N 1
ATOM 2779 C CA . VAL B 1 103 ? 26.130 25.633 43.005 1.00 6.19 114 VAL B CA 1
ATOM 2780 C C . VAL B 1 103 ? 26.174 25.673 44.524 1.00 5.55 114 VAL B C 1
ATOM 2781 O O . VAL B 1 103 ? 25.519 24.883 45.207 1.00 3.78 114 VAL B O 1
ATOM 2785 N N . GLU B 1 104 ? 26.970 26.609 45.030 1.00 7.29 115 GLU B N 1
ATOM 2786 C CA . GLU B 1 104 ? 27.165 26.806 46.456 1.00 9.95 115 GLU B CA 1
ATOM 2787 C C . GLU B 1 104 ? 27.605 25.501 47.123 1.00 10.80 115 GLU B C 1
ATOM 2788 O O . GLU B 1 104 ? 26.847 24.903 47.884 1.00 12.47 115 GLU B O 1
ATOM 2794 N N . THR B 1 105 ? 28.825 25.061 46.820 1.00 10.50 116 THR B N 1
ATOM 2795 C CA . THR B 1 105 ? 29.371 23.842 47.413 1.00 10.42 116 THR B CA 1
ATOM 2796 C C . THR B 1 105 ? 30.664 24.203 48.130 1.00 10.52 116 THR B C 1
ATOM 2797 O O . THR B 1 105 ? 31.484 24.944 47.601 1.00 10.00 116 THR B O 1
ATOM 2801 N N . PRO B 1 106 ? 30.876 23.665 49.338 1.00 11.62 117 PRO B N 1
ATOM 2802 C CA . PRO B 1 106 ? 32.103 23.979 50.080 1.00 11.77 117 PRO B CA 1
ATOM 2803 C C . PRO B 1 106 ? 33.397 23.687 49.302 1.00 10.94 117 PRO B C 1
ATOM 2804 O O . PRO B 1 106 ? 33.516 22.649 48.651 1.00 8.76 117 PRO B O 1
ATOM 2808 N N . GLY B 1 107 ? 34.357 24.610 49.366 1.00 9.84 118 GLY B N 1
ATOM 2809 C CA . GLY B 1 107 ? 35.632 24.416 48.687 1.00 8.75 118 GLY B CA 1
ATOM 2810 C C . GLY B 1 107 ? 36.771 24.448 49.691 1.00 10.66 118 GLY B C 1
ATOM 2811 O O . GLY B 1 107 ? 36.812 25.338 50.542 1.00 7.87 118 GLY B O 1
ATOM 2812 N N . ARG B 1 108 ? 37.704 23.502 49.602 1.00 10.78 119 ARG B N 1
ATOM 2813 C CA . ARG B 1 108 ? 38.806 23.463 50.564 1.00 12.67 119 ARG B CA 1
ATOM 2814 C C . ARG B 1 108 ? 39.608 24.759 50.623 1.00 12.24 119 ARG B C 1
ATOM 2815 O O . ARG B 1 108 ? 39.803 25.432 49.614 1.00 11.54 119 ARG B O 1
ATOM 2823 N N . ALA B 1 109 ? 40.068 25.115 51.815 1.00 12.28 120 ALA B N 1
ATOM 2824 C CA . ALA B 1 109 ? 40.834 26.338 51.971 1.00 14.09 120 ALA B CA 1
ATOM 2825 C C . ALA B 1 109 ? 42.320 26.092 51.771 1.00 14.48 120 ALA B C 1
ATOM 2826 O O . ALA B 1 109 ? 42.735 25.007 51.355 1.00 16.08 120 ALA B O 1
ATOM 2828 N N . ALA B 1 110 ? 43.115 27.111 52.071 1.00 14.65 121 ALA B N 1
ATOM 2829 C CA . ALA B 1 110 ? 44.561 27.042 51.915 1.00 16.40 121 ALA B CA 1
ATOM 2830 C C . ALA B 1 110 ? 45.199 25.935 52.745 1.00 16.12 121 ALA B C 1
ATOM 2831 O O . ALA B 1 110 ? 46.204 25.344 52.343 1.00 12.97 121 ALA B O 1
ATOM 2833 N N . ASP B 1 111 ? 44.598 25.656 53.898 1.00 17.32 122 ASP B N 1
ATOM 2834 C CA . ASP B 1 111 ? 45.106 24.646 54.822 1.00 18.23 122 ASP B CA 1
ATOM 2835 C C . ASP B 1 111 ? 44.490 23.264 54.672 1.00 18.86 122 ASP B C 1
ATOM 2836 O O . ASP B 1 111 ? 44.597 22.428 55.574 1.00 20.31 122 ASP B O 1
ATOM 2841 N N . GLY B 1 112 ? 43.838 23.022 53.541 1.00 17.77 123 GLY B N 1
ATOM 2842 C CA . GLY B 1 112 ? 43.232 21.726 53.308 1.00 15.18 123 GLY B CA 1
ATOM 2843 C C . GLY B 1 112 ? 41.894 21.479 53.987 1.00 13.92 123 GLY B C 1
ATOM 2844 O O . GLY B 1 112 ? 41.283 20.435 53.779 1.00 13.31 123 GLY B O 1
ATOM 2845 N N . ARG B 1 113 ? 41.429 22.428 54.794 1.00 14.10 124 ARG B N 1
ATOM 2846 C CA . ARG B 1 113 ? 40.147 22.266 55.474 1.00 14.92 124 ARG B CA 1
ATOM 2847 C C . ARG B 1 113 ? 39.028 23.051 54.792 1.00 13.93 124 ARG B C 1
ATOM 2848 O O . ARG B 1 113 ? 39.261 23.762 53.816 1.00 13.24 124 ARG B O 1
ATOM 2856 N N . TYR B 1 114 ? 37.821 22.916 55.337 1.00 14.75 125 TYR B N 1
ATOM 2857 C CA . TYR B 1 114 ? 36.613 23.569 54.825 1.00 15.08 125 TYR B CA 1
ATOM 2858 C C . TYR B 1 114 ? 36.002 24.454 55.919 1.00 14.78 125 TYR B C 1
ATOM 2859 O O . TYR B 1 114 ? 35.776 23.995 57.047 1.00 14.03 125 TYR B O 1
ATOM 2868 N N . TYR B 1 115 ? 35.727 25.714 55.584 1.00 14.96 126 TYR B N 1
ATOM 2869 C CA . TYR B 1 115 ? 35.197 26.674 56.552 1.00 13.90 126 TYR B CA 1
ATOM 2870 C C . TYR B 1 115 ? 33.890 27.358 56.183 1.00 14.55 126 TYR B C 1
ATOM 2871 O O . TYR B 1 115 ? 33.577 27.556 55.005 1.00 10.42 126 TYR B O 1
ATOM 2880 N N . SER B 1 116 ? 33.125 27.719 57.210 1.00 12.59 127 SER B N 1
ATOM 2881 C CA . SER B 1 116 ? 31.873 28.433 57.005 1.00 13.20 127 SER B CA 1
ATOM 2882 C C . SER B 1 116 ? 32.351 29.866 56.981 1.00 12.16 127 SER B C 1
ATOM 2883 O O . SER B 1 116 ? 33.488 30.144 57.354 1.00 13.51 127 SER B O 1
ATOM 2886 N N . MET B 1 117 ? 31.483 30.779 56.576 1.00 14.40 128 MET B N 1
ATOM 2887 C CA . MET B 1 117 ? 31.849 32.183 56.540 1.00 16.32 128 MET B CA 1
ATOM 2888 C C . MET B 1 117 ? 32.245 32.716 57.914 1.00 16.71 128 MET B C 1
ATOM 2889 O O . MET B 1 117 ? 33.065 33.627 58.018 1.00 17.51 128 MET B O 1
ATOM 2894 N N . SER B 1 118 ? 31.669 32.139 58.966 1.00 16.48 129 SER B N 1
ATOM 2895 C CA . SER B 1 118 ? 31.957 32.567 60.336 1.00 17.99 129 SER B CA 1
ATOM 2896 C C . SER B 1 118 ? 33.264 31.973 60.858 1.00 18.07 129 SER B C 1
ATOM 2897 O O . SER B 1 118 ? 33.662 32.217 62.001 1.00 18.46 129 SER B O 1
ATOM 2900 N N . ALA B 1 119 ? 33.909 31.183 60.005 1.00 16.39 130 ALA B N 1
ATOM 2901 C CA . ALA B 1 119 ? 35.182 30.540 60.305 1.00 15.97 130 ALA B CA 1
ATOM 2902 C C . ALA B 1 119 ? 35.100 29.258 61.129 1.00 16.60 130 ALA B C 1
ATOM 2903 O O . ALA B 1 119 ? 36.095 28.829 61.711 1.00 16.63 130 ALA B O 1
ATOM 2905 N N . LEU B 1 120 ? 33.917 28.653 61.182 1.00 16.00 131 LEU B N 1
ATOM 2906 C CA . LEU B 1 120 ? 33.740 27.396 61.900 1.00 15.70 131 LEU B CA 1
ATOM 2907 C C . LEU B 1 120 ? 34.079 26.290 60.908 1.00 16.54 131 LEU B C 1
ATOM 2908 O O . LEU B 1 120 ? 33.733 26.388 59.731 1.00 18.32 131 LEU B O 1
ATOM 2913 N N . GLU B 1 121 ? 34.746 25.236 61.370 1.00 15.32 132 GLU B N 1
ATOM 2914 C CA . GLU B 1 121 ? 35.136 24.154 60.472 1.00 15.15 132 GLU B CA 1
ATOM 2915 C C . GLU B 1 121 ? 34.012 23.214 60.067 1.00 14.31 132 GLU B C 1
ATOM 2916 O O . GLU B 1 121 ? 33.249 22.733 60.908 1.00 14.03 132 GLU B O 1
ATOM 2922 N N . ILE B 1 122 ? 33.926 22.945 58.769 1.00 13.33 133 ILE B N 1
ATOM 2923 C CA . ILE B 1 122 ? 32.907 22.056 58.243 1.00 12.27 133 ILE B CA 1
ATOM 2924 C C . ILE B 1 122 ? 33.420 20.623 58.307 1.00 14.49 133 ILE B C 1
ATOM 2925 O O . ILE B 1 122 ? 34.550 20.335 57.902 1.00 14.94 133 ILE B O 1
ATOM 2930 N N . LYS B 1 123 ? 32.590 19.734 58.846 1.00 14.66 134 LYS B N 1
ATOM 2931 C CA . LYS B 1 123 ? 32.956 18.330 58.984 1.00 15.20 134 LYS B CA 1
ATOM 2932 C C . LYS B 1 123 ? 31.917 17.449 58.319 1.00 15.52 134 LYS B C 1
ATOM 2933 O O . LYS B 1 123 ? 30.916 17.041 58.917 1.00 16.57 134 LYS B O 1
ATOM 2939 N N . ARG B 1 124 ? 32.194 17.154 57.058 1.00 15.07 135 ARG B N 1
ATOM 2940 C CA . ARG B 1 124 ? 31.315 16.370 56.218 1.00 15.86 135 ARG B CA 1
ATOM 2941 C C . ARG B 1 124 ? 32.217 15.905 55.067 1.00 14.36 135 ARG B C 1
ATOM 2942 O O . ARG B 1 124 ? 33.132 16.631 54.683 1.00 13.16 135 ARG B O 1
ATOM 2950 N N . ASP B 1 125 ? 31.992 14.708 54.531 1.00 13.90 136 ASP B N 1
ATOM 2951 C CA . ASP B 1 125 ? 32.819 14.248 53.413 1.00 15.94 136 ASP B CA 1
ATOM 2952 C C . ASP B 1 125 ? 32.778 15.338 52.323 1.00 14.42 136 ASP B C 1
ATOM 2953 O O . ASP B 1 125 ? 31.708 15.855 52.006 1.00 12.43 136 ASP B O 1
ATOM 2958 N N . PRO B 1 126 ? 33.950 15.695 51.747 1.00 13.11 137 PRO B N 1
ATOM 2959 C CA . PRO B 1 126 ? 34.158 16.710 50.707 1.00 13.53 137 PRO B CA 1
ATOM 2960 C C . PRO B 1 126 ? 33.471 16.357 49.401 1.00 13.38 137 PRO B C 1
ATOM 2961 O O . PRO B 1 126 ? 33.177 15.196 49.151 1.00 14.00 137 PRO B O 1
ATOM 2965 N N . LEU B 1 127 ? 33.228 17.368 48.576 1.00 12.56 138 LEU B N 1
ATOM 2966 C CA . LEU B 1 127 ? 32.576 17.183 47.282 1.00 14.11 138 LEU B CA 1
ATOM 2967 C C . LEU B 1 127 ? 33.341 17.961 46.210 1.00 12.24 138 LEU B C 1
ATOM 2968 O O . LEU B 1 127 ? 32.976 17.932 45.037 1.00 14.20 138 LEU B O 1
ATOM 2973 N N . ASP B 1 128 ? 34.408 18.643 46.619 1.00 11.69 139 ASP B N 1
ATOM 2974 C CA . ASP B 1 128 ? 35.186 19.465 45.695 1.00 11.29 139 ASP B CA 1
ATOM 2975 C C . ASP B 1 128 ? 36.304 18.719 44.976 1.00 9.84 139 ASP B C 1
ATOM 2976 O O . ASP B 1 128 ? 36.916 19.244 44.042 1.00 9.73 139 ASP B O 1
ATOM 2981 N N . GLY B 1 129 ? 36.543 17.485 45.402 1.00 9.53 140 GLY B N 1
ATOM 2982 C CA . GLY B 1 129 ? 37.580 16.670 44.805 1.00 8.89 140 GLY B CA 1
ATOM 2983 C C . GLY B 1 129 ? 37.476 16.535 43.298 1.00 8.96 140 GLY B C 1
ATOM 2984 O O . GLY B 1 129 ? 38.467 16.692 42.588 1.00 10.02 140 GLY B O 1
ATOM 2985 N N . ILE B 1 130 ? 36.274 16.251 42.808 1.00 7.98 141 ILE B N 1
ATOM 2986 C CA . ILE B 1 130 ? 36.041 16.078 41.378 1.00 6.59 141 ILE B CA 1
ATOM 2987 C C . ILE B 1 130 ? 36.327 17.340 40.560 1.00 7.48 141 ILE B C 1
ATOM 2988 O O . ILE B 1 130 ? 36.716 17.254 39.389 1.00 6.82 141 ILE B O 1
ATOM 2993 N N . PHE B 1 131 ? 36.151 18.520 41.146 1.00 6.63 142 PHE B N 1
ATOM 2994 C CA . PHE B 1 131 ? 36.439 19.725 40.381 1.00 7.34 142 PHE B CA 1
ATOM 2995 C C . PHE B 1 131 ? 37.938 19.905 40.190 1.00 8.98 142 PHE B C 1
ATOM 2996 O O . PHE B 1 131 ? 38.388 20.455 39.186 1.00 10.01 142 PHE B O 1
ATOM 3004 N N . LEU B 1 132 ? 38.702 19.416 41.159 1.00 9.23 143 LEU B N 1
ATOM 3005 C CA . LEU B 1 132 ? 40.160 19.481 41.130 1.00 12.18 143 LEU B CA 1
ATOM 3006 C C . LEU B 1 132 ? 40.668 18.593 40.002 1.00 12.76 143 LEU B C 1
ATOM 3007 O O . LEU B 1 132 ? 41.604 18.943 39.277 1.00 12.96 143 LEU B O 1
ATOM 3012 N N . LYS B 1 133 ? 40.036 17.434 39.867 1.00 11.85 144 LYS B N 1
ATOM 3013 C CA . LYS B 1 133 ? 40.396 16.475 38.832 1.00 11.70 144 LYS B CA 1
ATOM 3014 C C . LYS B 1 133 ? 40.012 17.027 37.458 1.00 12.41 144 LYS B C 1
ATOM 3015 O O . LYS B 1 133 ? 40.757 16.880 36.486 1.00 9.92 144 LYS B O 1
ATOM 3021 N N . ALA B 1 134 ? 38.852 17.674 37.387 1.00 12.29 145 ALA B N 1
ATOM 3022 C CA . ALA B 1 134 ? 38.364 18.248 36.137 1.00 11.14 145 ALA B CA 1
ATOM 3023 C C . ALA B 1 134 ? 39.313 19.325 35.612 1.00 10.89 145 ALA B C 1
ATOM 3024 O O . ALA B 1 134 ? 39.612 19.371 34.415 1.00 12.46 145 ALA B O 1
ATOM 3026 N N . ARG B 1 135 ? 39.783 20.198 36.498 1.00 10.52 146 ARG B N 1
ATOM 3027 C CA . ARG B 1 135 ? 40.705 21.244 36.080 1.00 11.28 146 ARG B CA 1
ATOM 3028 C C . ARG B 1 135 ? 41.989 20.623 35.528 1.00 10.03 146 ARG B C 1
ATOM 3029 O O . ARG B 1 135 ? 42.516 21.078 34.516 1.00 10.50 146 ARG B O 1
ATOM 3037 N N . ALA B 1 136 ? 42.469 19.567 36.178 1.00 10.90 147 ALA B N 1
ATOM 3038 C CA . ALA B 1 136 ? 43.685 18.880 35.749 1.00 11.17 147 ALA B CA 1
ATOM 3039 C C . ALA B 1 136 ? 43.493 18.163 34.409 1.00 12.36 147 ALA B C 1
ATOM 3040 O O . ALA B 1 136 ? 44.457 17.950 33.668 1.00 12.46 147 ALA B O 1
ATOM 3042 N N . LEU B 1 137 ? 42.246 17.801 34.108 1.00 12.30 148 LEU B N 1
ATOM 3043 C CA . LEU B 1 137 ? 41.899 17.100 32.866 1.00 13.08 148 LEU B CA 1
ATOM 3044 C C . LEU B 1 137 ? 41.475 18.029 31.734 1.00 12.88 148 LEU B C 1
ATOM 3045 O O . LEU B 1 137 ? 41.398 17.613 30.576 1.00 12.24 148 LEU B O 1
ATOM 3050 N N . GLY B 1 138 ? 41.184 19.277 32.076 1.00 11.68 149 GLY B N 1
ATOM 3051 C CA . GLY B 1 138 ? 40.764 20.233 31.070 1.00 11.10 149 GLY B CA 1
ATOM 3052 C C . GLY B 1 138 ? 39.278 20.134 30.788 1.00 10.90 149 GLY B C 1
ATOM 3053 O O . GLY B 1 138 ? 38.816 20.494 29.708 1.00 9.87 149 GLY B O 1
ATOM 3054 N N . ILE B 1 139 ? 38.527 19.635 31.763 1.00 10.51 150 ILE B N 1
ATOM 3055 C CA . ILE B 1 139 ? 37.088 19.487 31.623 1.00 10.58 150 ILE B CA 1
ATOM 3056 C C . ILE B 1 139 ? 36.401 20.748 32.131 1.00 9.84 150 ILE B C 1
ATOM 3057 O O . ILE B 1 139 ? 36.646 21.187 33.250 1.00 10.88 150 ILE B O 1
ATOM 3062 N N . PRO B 1 140 ? 35.522 21.341 31.311 1.00 9.31 151 PRO B N 1
ATOM 3063 C CA . PRO B 1 140 ? 34.791 22.561 31.666 1.00 9.29 151 PRO B CA 1
ATOM 3064 C C . PRO B 1 140 ? 34.144 22.535 33.056 1.00 10.01 151 PRO B C 1
ATOM 3065 O O . PRO B 1 140 ? 33.475 21.567 33.434 1.00 9.89 151 PRO B O 1
ATOM 3069 N N . THR B 1 141 ? 34.373 23.606 33.813 1.00 10.03 152 THR B N 1
ATOM 3070 C CA . THR B 1 141 ? 33.821 23.748 35.158 1.00 8.63 152 THR B CA 1
ATOM 3071 C C . THR B 1 141 ? 33.308 25.169 35.402 1.00 10.07 152 THR B C 1
ATOM 3072 O O . THR B 1 141 ? 33.946 26.162 35.019 1.00 11.46 152 THR B O 1
ATOM 3076 N N . ILE B 1 142 ? 32.149 25.251 36.041 1.00 10.06 153 ILE B N 1
ATOM 3077 C CA . ILE B 1 142 ? 31.525 26.524 36.381 1.00 9.56 153 ILE B CA 1
ATOM 3078 C C . ILE B 1 142 ? 31.189 26.494 37.873 1.00 10.51 153 ILE B C 1
ATOM 3079 O O . ILE B 1 142 ? 30.680 25.498 38.386 1.00 12.45 153 ILE B O 1
ATOM 3084 N N . GLY B 1 143 ? 31.485 27.587 38.566 1.00 11.25 154 GLY B N 1
ATOM 3085 C CA . GLY B 1 143 ? 31.208 27.652 39.987 1.00 9.81 154 GLY B CA 1
ATOM 3086 C C . GLY B 1 143 ? 30.300 28.811 40.344 1.00 9.69 154 GLY B C 1
ATOM 3087 O O . GLY B 1 143 ? 30.403 29.889 39.764 1.00 8.81 154 GLY B O 1
ATOM 3088 N N . VAL B 1 144 ? 29.401 28.580 41.297 1.00 10.44 155 VAL B N 1
ATOM 3089 C CA . VAL B 1 144 ? 28.477 29.604 41.755 1.00 7.16 155 VAL B CA 1
ATOM 3090 C C . VAL B 1 144 ? 28.619 29.674 43.267 1.00 8.10 155 VAL B C 1
ATOM 3091 O O . VAL B 1 144 ? 28.492 28.662 43.953 1.00 8.97 155 VAL B O 1
ATOM 3095 N N . GLY B 1 145 ? 28.905 30.865 43.779 1.00 9.57 156 GLY B N 1
ATOM 3096 C CA . GLY B 1 145 ? 29.054 31.037 45.212 1.00 10.87 156 GLY B CA 1
ATOM 3097 C C . GLY B 1 145 ? 28.756 32.471 45.609 1.00 12.07 156 GLY B C 1
ATOM 3098 O O . GLY B 1 145 ? 28.807 33.369 44.771 1.00 10.87 156 GLY B O 1
ATOM 3099 N N . ASP B 1 146 ? 28.449 32.690 46.886 1.00 10.99 157 ASP B N 1
ATOM 3100 C CA . ASP B 1 146 ? 28.143 34.026 47.384 1.00 13.89 157 ASP B CA 1
ATOM 3101 C C . ASP B 1 146 ? 28.957 34.408 48.626 1.00 14.39 157 ASP B C 1
ATOM 3102 O O . ASP B 1 146 ? 28.705 35.449 49.237 1.00 16.21 157 ASP B O 1
ATOM 3107 N N . GLY B 1 147 ? 29.932 33.579 48.996 1.00 14.19 158 GLY B N 1
ATOM 3108 C CA . GLY B 1 147 ? 30.717 33.868 50.187 1.00 14.14 158 GLY B CA 1
ATOM 3109 C C . GLY B 1 147 ? 32.220 34.005 50.019 1.00 13.40 158 GLY B C 1
ATOM 3110 O O . GLY B 1 147 ? 32.814 34.941 50.554 1.00 15.19 158 GLY B O 1
ATOM 3111 N N . GLY B 1 148 ? 32.834 33.077 49.290 1.00 11.12 159 GLY B N 1
ATOM 3112 C CA . GLY B 1 148 ? 34.273 33.114 49.087 1.00 9.05 159 GLY B CA 1
ATOM 3113 C C . GLY B 1 148 ? 34.887 31.813 49.570 1.00 9.68 159 GLY B C 1
ATOM 3114 O O . GLY B 1 148 ? 36.085 31.571 49.415 1.00 6.77 159 GLY B O 1
ATOM 3115 N N . ASN B 1 149 ? 34.054 30.965 50.165 1.00 8.58 160 ASN B N 1
ATOM 3116 C CA . ASN B 1 149 ? 34.527 29.683 50.671 1.00 9.08 160 ASN B CA 1
ATOM 3117 C C . ASN B 1 149 ? 33.991 28.530 49.834 1.00 10.52 160 ASN B C 1
ATOM 3118 O O . ASN B 1 149 ? 34.174 27.363 50.180 1.00 10.61 160 ASN B O 1
ATOM 3123 N N . GLU B 1 150 ? 33.354 28.866 48.714 1.00 11.20 161 GLU B N 1
ATOM 3124 C CA . GLU B 1 150 ? 32.757 27.868 47.832 1.00 10.47 161 GLU B CA 1
ATOM 3125 C C . GLU B 1 150 ? 33.637 27.403 46.677 1.00 10.66 161 GLU B C 1
ATOM 3126 O O . GLU B 1 150 ? 34.592 28.073 46.291 1.00 8.23 161 GLU B O 1
ATOM 3132 N N . ILE B 1 151 ? 33.292 26.247 46.118 1.00 9.42 162 ILE B N 1
ATOM 3133 C CA . ILE B 1 151 ? 34.020 25.722 44.974 1.00 10.06 162 ILE B CA 1
ATOM 3134 C C . ILE B 1 151 ? 34.007 26.796 43.879 1.00 7.64 162 ILE B C 1
ATOM 3135 O O . ILE B 1 151 ? 32.953 27.313 43.517 1.00 8.99 162 ILE B O 1
ATOM 3140 N N . GLY B 1 152 ? 35.177 27.161 43.364 1.00 8.66 163 GLY B N 1
ATOM 3141 C CA . GLY B 1 152 ? 35.215 28.170 42.320 1.00 8.31 163 GLY B CA 1
ATOM 3142 C C . GLY B 1 152 ? 35.778 29.516 42.746 1.00 10.01 163 GLY B C 1
ATOM 3143 O O . GLY B 1 152 ? 36.311 30.259 41.920 1.00 8.62 163 GLY B O 1
ATOM 3144 N N . MET B 1 153 ? 35.659 29.831 44.034 1.00 10.94 164 MET B N 1
ATOM 3145 C CA . MET B 1 153 ? 36.158 31.096 44.568 1.00 10.61 164 MET B CA 1
ATOM 3146 C C . MET B 1 153 ? 37.685 31.187 44.547 1.00 13.03 164 MET B C 1
ATOM 3147 O O . MET B 1 153 ? 38.253 32.229 44.878 1.00 12.66 164 MET B O 1
ATOM 3152 N N . GLY B 1 154 ? 38.350 30.096 44.176 1.00 13.08 165 GLY B N 1
ATOM 3153 C CA . GLY B 1 154 ? 39.796 30.131 44.113 1.00 13.42 165 GLY B CA 1
ATOM 3154 C C . GLY B 1 154 ? 40.207 31.098 43.018 1.00 12.91 165 GLY B C 1
ATOM 3155 O O . GLY B 1 154 ? 41.304 31.656 43.032 1.00 11.18 165 GLY B O 1
ATOM 3156 N N . LYS B 1 155 ? 39.300 31.307 42.072 1.00 12.67 166 LYS B N 1
ATOM 3157 C CA . LYS B 1 155 ? 39.547 32.197 40.948 1.00 12.61 166 LYS B CA 1
ATOM 3158 C C . LYS B 1 155 ? 39.811 33.643 41.357 1.00 12.21 166 LYS B C 1
ATOM 3159 O O . LYS B 1 155 ? 40.553 34.358 40.680 1.00 11.44 166 LYS B O 1
ATOM 3165 N N . ILE B 1 156 ? 39.205 34.068 42.461 1.00 10.49 167 ILE B N 1
ATOM 3166 C CA . ILE B 1 156 ? 39.366 35.435 42.953 1.00 10.75 167 ILE B CA 1
ATOM 3167 C C . ILE B 1 156 ? 39.804 35.441 44.414 1.00 10.64 167 ILE B C 1
ATOM 3168 O O . ILE B 1 156 ? 39.446 36.337 45.176 1.00 9.86 167 ILE B O 1
ATOM 3173 N N . ARG B 1 157 ? 40.587 34.440 44.795 1.00 11.61 168 ARG B N 1
ATOM 3174 C CA . ARG B 1 157 ? 41.047 34.298 46.170 1.00 13.53 168 ARG B CA 1
ATOM 3175 C C . ARG B 1 157 ? 41.661 35.548 46.809 1.00 14.49 168 ARG B C 1
ATOM 3176 O O . ARG B 1 157 ? 41.340 35.875 47.957 1.00 13.80 168 ARG B O 1
ATOM 3184 N N . GLU B 1 158 ? 42.528 36.248 46.082 1.00 14.89 169 GLU B N 1
ATOM 3185 C CA . GLU B 1 158 ? 43.153 37.452 46.622 1.00 17.24 169 GLU B CA 1
ATOM 3186 C C . GLU B 1 158 ? 42.124 38.503 47.017 1.00 16.18 169 GLU B C 1
ATOM 3187 O O . GLU B 1 158 ? 42.330 39.259 47.964 1.00 17.36 169 GLU B O 1
ATOM 3193 N N . LEU B 1 159 ? 41.020 38.548 46.280 1.00 16.34 170 LEU B N 1
ATOM 3194 C CA . LEU B 1 159 ? 39.951 39.495 46.564 1.00 16.48 170 LEU B CA 1
ATOM 3195 C C . LEU B 1 159 ? 39.277 39.097 47.868 1.00 16.15 170 LEU B C 1
ATOM 3196 O O . LEU B 1 159 ? 39.038 39.931 48.741 1.00 17.51 170 LEU B O 1
ATOM 3201 N N . VAL B 1 160 ? 38.977 37.810 47.992 1.00 16.05 171 VAL B N 1
ATOM 3202 C CA . VAL B 1 160 ? 38.330 37.283 49.188 1.00 16.35 171 VAL B CA 1
ATOM 3203 C C . VAL B 1 160 ? 39.232 37.445 50.408 1.00 17.41 171 VAL B C 1
ATOM 3204 O O . VAL B 1 160 ? 38.798 37.899 51.470 1.00 15.80 171 VAL B O 1
ATOM 3208 N N . VAL B 1 161 ? 40.492 37.059 50.233 1.00 18.77 172 VAL B N 1
ATOM 3209 C CA . VAL B 1 161 ? 41.501 37.126 51.281 1.00 20.24 172 VAL B CA 1
ATOM 3210 C C . VAL B 1 161 ? 41.702 38.535 51.827 1.00 22.13 172 VAL B C 1
ATOM 3211 O O . VAL B 1 161 ? 41.910 38.715 53.027 1.00 22.18 172 VAL B O 1
ATOM 3215 N N . GLY B 1 162 ? 41.644 39.529 50.946 1.00 23.19 173 GLY B N 1
ATOM 3216 C CA . GLY B 1 162 ? 41.859 40.896 51.381 1.00 24.70 173 GLY B CA 1
ATOM 3217 C C . GLY B 1 162 ? 40.632 41.760 51.609 1.00 25.82 173 GLY B C 1
ATOM 3218 O O . GLY B 1 162 ? 40.777 42.914 52.011 1.00 27.36 173 GLY B O 1
ATOM 3219 N N . HIS B 1 163 ? 39.433 41.233 51.374 1.00 25.54 174 HIS B N 1
ATOM 3220 C CA . HIS B 1 163 ? 38.228 42.040 51.566 1.00 26.10 174 HIS B CA 1
ATOM 3221 C C . HIS B 1 163 ? 37.098 41.330 52.300 1.00 26.60 174 HIS B C 1
ATOM 3222 O O . HIS B 1 163 ? 36.019 41.901 52.479 1.00 28.04 174 HIS B O 1
ATOM 3229 N N . VAL B 1 164 ? 37.330 40.090 52.713 1.00 26.06 175 VAL B N 1
ATOM 3230 C CA . VAL B 1 164 ? 36.300 39.343 53.416 1.00 26.50 175 VAL B CA 1
ATOM 3231 C C . VAL B 1 164 ? 36.822 38.885 54.769 1.00 26.77 175 VAL B C 1
ATOM 3232 O O . VAL B 1 164 ? 37.964 38.442 54.889 1.00 26.72 175 VAL B O 1
ATOM 3236 N N . PRO B 1 165 ? 35.986 38.997 55.812 1.00 27.24 176 PRO B N 1
ATOM 3237 C CA . PRO B 1 165 ? 36.361 38.593 57.168 1.00 26.69 176 PRO B CA 1
ATOM 3238 C C . PRO B 1 165 ? 36.915 37.175 57.212 1.00 25.84 176 PRO B C 1
ATOM 3239 O O . PRO B 1 165 ? 36.390 36.272 56.553 1.00 25.02 176 PRO B O 1
ATOM 3243 N N . HIS B 1 166 ? 37.983 36.993 57.985 1.00 25.22 177 HIS B N 1
ATOM 3244 C CA . HIS B 1 166 ? 38.613 35.688 58.121 1.00 25.64 177 HIS B CA 1
ATOM 3245 C C . HIS B 1 166 ? 39.075 35.237 56.742 1.00 25.36 177 HIS B C 1
ATOM 3246 O O . HIS B 1 166 ? 39.155 34.043 56.469 1.00 25.24 177 HIS B O 1
ATOM 3253 N N . GLY B 1 167 ? 39.372 36.206 55.880 1.00 24.85 178 GLY B N 1
ATOM 3254 C CA . GLY B 1 167 ? 39.801 35.912 54.523 1.00 24.28 178 GLY B CA 1
ATOM 3255 C C . GLY B 1 167 ? 40.828 34.809 54.338 1.00 24.45 178 GLY B C 1
ATOM 3256 O O . GLY B 1 167 ? 40.518 33.755 53.780 1.00 23.87 178 GLY B O 1
ATOM 3257 N N . GLU B 1 168 ? 42.051 35.055 54.799 1.00 24.25 179 GLU B N 1
ATOM 3258 C CA . GLU B 1 168 ? 43.148 34.098 54.676 1.00 24.91 179 GLU B CA 1
ATOM 3259 C C . GLU B 1 168 ? 42.751 32.629 54.847 1.00 23.78 179 GLU B C 1
ATOM 3260 O O . GLU B 1 168 ? 42.994 31.807 53.964 1.00 25.33 179 GLU B O 1
ATOM 3266 N N . LYS B 1 169 ? 42.130 32.317 55.983 1.00 22.13 180 LYS B N 1
ATOM 3267 C CA . LYS B 1 169 ? 41.739 30.946 56.315 1.00 20.97 180 LYS B CA 1
ATOM 3268 C C . LYS B 1 169 ? 40.517 30.324 55.635 1.00 18.57 180 LYS B C 1
ATOM 3269 O O . LYS B 1 169 ? 40.559 29.153 55.270 1.00 18.49 180 LYS B O 1
ATOM 3275 N N . ILE B 1 170 ? 39.431 31.078 55.470 1.00 17.25 181 ILE B N 1
ATOM 3276 C CA . ILE B 1 170 ? 38.228 30.495 54.865 1.00 13.97 181 ILE B CA 1
ATOM 3277 C C . ILE B 1 170 ? 38.175 30.512 53.346 1.00 12.77 181 ILE B C 1
ATOM 3278 O O . ILE B 1 170 ? 37.537 29.653 52.729 1.00 11.84 181 ILE B O 1
ATOM 3283 N N . ALA B 1 171 ? 38.843 31.484 52.743 1.00 11.61 182 ALA B N 1
ATOM 3284 C CA . ALA B 1 171 ? 38.858 31.602 51.292 1.00 11.83 182 ALA B CA 1
ATOM 3285 C C . ALA B 1 171 ? 39.239 30.273 50.643 1.00 11.55 182 ALA B C 1
ATOM 3286 O O . ALA B 1 171 ? 40.214 29.637 51.031 1.00 13.93 182 ALA B O 1
ATOM 3288 N N . SER B 1 172 ? 38.458 29.843 49.661 1.00 10.70 183 SER B N 1
ATOM 3289 C CA . SER B 1 172 ? 38.749 28.584 48.977 1.00 10.24 183 SER B CA 1
ATOM 3290 C C . SER B 1 172 ? 39.787 28.792 47.885 1.00 9.08 183 SER B C 1
ATOM 3291 O O . SER B 1 172 ? 39.780 29.816 47.206 1.00 8.15 183 SER B O 1
ATOM 3294 N N . VAL B 1 173 ? 40.675 27.813 47.717 1.00 9.11 184 VAL B N 1
ATOM 3295 C CA . VAL B 1 173 ? 41.706 27.871 46.684 1.00 9.78 184 VAL B CA 1
ATOM 3296 C C . VAL B 1 173 ? 41.250 27.065 45.477 1.00 9.23 184 VAL B C 1
ATOM 3297 O O . VAL B 1 173 ? 41.965 26.972 44.483 1.00 10.87 184 VAL B O 1
ATOM 3301 N N . VAL B 1 174 ? 40.072 26.463 45.588 1.00 10.22 185 VAL B N 1
ATOM 3302 C CA . VAL B 1 174 ? 39.509 25.659 44.512 1.00 10.44 185 VAL B CA 1
ATOM 3303 C C . VAL B 1 174 ? 39.038 26.551 43.365 1.00 11.36 185 VAL B C 1
ATOM 3304 O O . VAL B 1 174 ? 38.113 27.351 43.520 1.00 9.53 185 VAL B O 1
ATOM 3308 N N . GLU B 1 175 ? 39.687 26.394 42.214 1.00 12.43 186 GLU B N 1
ATOM 3309 C CA . GLU B 1 175 ? 39.382 27.180 41.023 1.00 13.68 186 GLU B CA 1
ATOM 3310 C C . GLU B 1 175 ? 38.476 26.471 40.024 1.00 12.60 186 GLU B C 1
ATOM 3311 O O . GLU B 1 175 ? 38.497 25.249 39.890 1.00 13.63 186 GLU B O 1
ATOM 3317 N N . THR B 1 176 ? 37.688 27.266 39.315 1.00 12.92 187 THR B N 1
ATOM 3318 C CA . THR B 1 176 ? 36.776 26.754 38.309 1.00 10.89 187 THR B CA 1
ATOM 3319 C C . THR B 1 176 ? 37.001 27.668 37.110 1.00 10.37 187 THR B C 1
ATOM 3320 O O . THR B 1 176 ? 37.344 28.837 37.290 1.00 9.70 187 THR B O 1
ATOM 3324 N N . ASP B 1 177 ? 36.820 27.143 35.902 1.00 9.19 188 ASP B N 1
ATOM 3325 C CA . ASP B 1 177 ? 37.026 27.925 34.683 1.00 9.99 188 ASP B CA 1
ATOM 3326 C C . ASP B 1 177 ? 36.216 29.211 34.699 1.00 10.67 188 ASP B C 1
ATOM 3327 O O . ASP B 1 177 ? 36.725 30.285 34.385 1.00 10.80 188 ASP B O 1
ATOM 3332 N N . GLU B 1 178 ? 34.944 29.092 35.058 1.00 9.93 189 GLU B N 1
ATOM 3333 C CA . GLU B 1 178 ? 34.076 30.255 35.118 1.00 10.04 189 GLU B CA 1
ATOM 3334 C C . GLU B 1 178 ? 33.397 30.366 36.474 1.00 9.18 189 GLU B C 1
ATOM 3335 O O . GLU B 1 178 ? 32.889 29.382 37.018 1.00 9.42 189 GLU B O 1
ATOM 3341 N N . LEU B 1 179 ? 33.401 31.579 37.014 1.00 9.08 190 LEU B N 1
ATOM 3342 C CA . LEU B 1 179 ? 32.798 31.841 38.308 1.00 7.64 190 LEU B CA 1
ATOM 3343 C C . LEU B 1 179 ? 31.663 32.850 38.218 1.00 7.21 190 LEU B C 1
ATOM 3344 O O . LEU B 1 179 ? 31.754 33.855 37.503 1.00 5.12 190 LEU B O 1
ATOM 3349 N N . ILE B 1 180 ? 30.592 32.550 38.945 1.00 7.09 191 ILE B N 1
ATOM 3350 C CA . ILE B 1 180 ? 29.416 33.392 39.016 1.00 6.55 191 ILE B CA 1
ATOM 3351 C C . ILE B 1 180 ? 29.237 33.789 40.483 1.00 6.09 191 ILE B C 1
ATOM 3352 O O . ILE B 1 180 ? 29.007 32.939 41.341 1.00 7.95 191 ILE B O 1
ATOM 3357 N N . VAL B 1 181 ? 29.370 35.077 40.774 1.00 6.75 192 VAL B N 1
ATOM 3358 C CA . VAL B 1 181 ? 29.205 35.557 42.141 1.00 7.50 192 VAL B CA 1
ATOM 3359 C C . VAL B 1 181 ? 27.904 36.353 42.215 1.00 9.23 192 VAL B C 1
ATOM 3360 O O . VAL B 1 181 ? 27.641 37.216 41.378 1.00 11.54 192 VAL B O 1
ATOM 3364 N N . SER B 1 182 ? 27.090 36.054 43.220 1.00 9.87 193 SER B N 1
ATOM 3365 C CA . SER B 1 182 ? 25.810 36.727 43.400 1.00 10.92 193 SER B CA 1
ATOM 3366 C C . SER B 1 182 ? 25.502 36.900 44.879 1.00 11.03 193 SER B C 1
ATOM 3367 O O . SER B 1 182 ? 26.201 36.356 45.736 1.00 11.32 193 SER B O 1
ATOM 3370 N N . ALA B 1 183 ? 24.455 37.658 45.189 1.00 10.85 194 ALA B N 1
ATOM 3371 C CA . ALA B 1 183 ? 24.104 37.873 46.588 1.00 9.52 194 ALA B CA 1
ATOM 3372 C C . ALA B 1 183 ? 23.578 36.581 47.168 1.00 9.59 194 ALA B C 1
ATOM 3373 O O . ALA B 1 183 ? 23.719 36.316 48.358 1.00 8.48 194 ALA B O 1
ATOM 3375 N N . VAL B 1 184 ? 22.969 35.779 46.305 1.00 7.76 195 VAL B N 1
ATOM 3376 C CA . VAL B 1 184 ? 22.412 34.500 46.696 1.00 8.61 195 VAL B CA 1
ATOM 3377 C C . VAL B 1 184 ? 22.768 33.575 45.538 1.00 8.36 195 VAL B C 1
ATOM 3378 O O . VAL B 1 184 ? 22.528 33.918 44.391 1.00 8.27 195 VAL B O 1
ATOM 3382 N N . SER B 1 185 ? 23.341 32.414 45.839 1.00 8.27 196 SER B N 1
ATOM 3383 C CA . SER B 1 185 ? 23.737 31.470 44.798 1.00 7.35 196 SER B CA 1
ATOM 3384 C C . SER B 1 185 ? 22.590 30.914 43.958 1.00 7.82 196 SER B C 1
ATOM 3385 O O . SER B 1 185 ? 22.776 30.605 42.784 1.00 6.84 196 SER B O 1
ATOM 3388 N N . ASN B 1 186 ? 21.413 30.766 44.557 1.00 6.14 197 ASN B N 1
ATOM 3389 C CA . ASN B 1 186 ? 20.265 30.277 43.804 1.00 6.15 197 ASN B CA 1
ATOM 3390 C C . ASN B 1 186 ? 20.031 31.267 42.656 1.00 6.15 197 ASN B C 1
ATOM 3391 O O . ASN B 1 186 ? 19.866 30.873 41.501 1.00 7.27 197 ASN B O 1
ATOM 3396 N N . TRP B 1 187 ? 20.056 32.557 42.985 1.00 5.39 198 TRP B N 1
ATOM 3397 C CA . TRP B 1 187 ? 19.857 33.632 42.004 1.00 7.18 198 TRP B CA 1
ATOM 3398 C C . TRP B 1 187 ? 20.929 33.678 40.910 1.00 6.58 198 TRP B C 1
ATOM 3399 O O . TRP B 1 187 ? 20.638 33.974 39.751 1.00 5.94 198 TRP B O 1
ATOM 3410 N N . GLY B 1 188 ? 22.174 33.414 41.285 1.00 8.12 199 GLY B N 1
ATOM 3411 C CA . GLY B 1 188 ? 23.237 33.433 40.301 1.00 6.68 199 GLY B CA 1
ATOM 3412 C C . GLY B 1 188 ? 22.953 32.356 39.276 1.00 8.04 199 GLY B C 1
ATOM 3413 O O . GLY B 1 188 ? 23.228 32.528 38.083 1.00 7.99 199 GLY B O 1
ATOM 3414 N N . ALA B 1 189 ? 22.393 31.244 39.752 1.00 8.05 200 ALA B N 1
ATOM 3415 C CA . ALA B 1 189 ? 22.052 30.113 38.893 1.00 7.88 200 ALA B CA 1
ATOM 3416 C C . ALA B 1 189 ? 20.885 30.478 37.980 1.00 8.68 200 ALA B C 1
ATOM 3417 O O . ALA B 1 189 ? 20.888 30.141 36.798 1.00 8.04 200 ALA B O 1
ATOM 3419 N N . TYR B 1 190 ? 19.885 31.160 38.532 1.00 8.78 201 TYR B N 1
ATOM 3420 C CA . TYR B 1 190 ? 18.726 31.573 37.753 1.00 7.15 201 TYR B CA 1
ATOM 3421 C C . TYR B 1 190 ? 19.169 32.586 36.691 1.00 8.18 201 TYR B C 1
ATOM 3422 O O . TYR B 1 190 ? 18.568 32.678 35.611 1.00 8.81 201 TYR B O 1
ATOM 3431 N N . GLY B 1 191 ? 20.213 33.348 37.016 1.00 8.65 202 GLY B N 1
ATOM 3432 C CA . GLY B 1 191 ? 20.738 34.338 36.091 1.00 9.92 202 GLY B CA 1
ATOM 3433 C C . GLY B 1 191 ? 21.372 33.633 34.910 1.00 10.26 202 GLY B C 1
ATOM 3434 O O . GLY B 1 191 ? 21.235 34.049 33.761 1.00 9.15 202 GLY B O 1
ATOM 3435 N N . LEU B 1 192 ? 22.074 32.548 35.203 1.00 10.50 203 LEU B N 1
ATOM 3436 C CA . LEU B 1 192 ? 22.703 31.753 34.165 1.00 10.19 203 LEU B CA 1
ATOM 3437 C C . LEU B 1 192 ? 21.585 31.234 33.249 1.00 9.24 203 LEU B C 1
ATOM 3438 O O . LEU B 1 192 ? 21.609 31.447 32.037 1.00 6.79 203 LEU B O 1
ATOM 3443 N N . VAL B 1 193 ? 20.600 30.557 33.834 1.00 7.98 204 VAL B N 1
ATOM 3444 C CA . VAL B 1 193 ? 19.497 30.008 33.052 1.00 8.53 204 VAL B CA 1
ATOM 3445 C C . VAL B 1 193 ? 18.756 31.058 32.240 1.00 8.61 204 VAL B C 1
ATOM 3446 O O . VAL B 1 193 ? 18.313 30.797 31.117 1.00 8.37 204 VAL B O 1
ATOM 3450 N N . ALA B 1 194 ? 18.620 32.242 32.824 1.00 8.55 205 ALA B N 1
ATOM 3451 C CA . ALA B 1 194 ? 17.935 33.351 32.170 1.00 9.34 205 ALA B CA 1
ATOM 3452 C C . ALA B 1 194 ? 18.752 33.876 30.997 1.00 9.54 205 ALA B C 1
ATOM 3453 O O . ALA B 1 194 ? 18.210 34.171 29.934 1.00 10.34 205 ALA B O 1
ATOM 3455 N N . GLN B 1 195 ? 20.062 33.999 31.187 1.00 9.23 206 GLN B N 1
ATOM 3456 C CA . GLN B 1 195 ? 20.903 34.495 30.110 1.00 9.31 206 GLN B CA 1
ATOM 3457 C C . GLN B 1 195 ? 20.928 33.458 28.987 1.00 9.94 206 GLN B C 1
ATOM 3458 O O . GLN B 1 195 ? 20.910 33.808 27.803 1.00 10.88 206 GLN B O 1
ATOM 3464 N N . ALA B 1 196 ? 20.934 32.181 29.364 1.00 9.58 207 ALA B N 1
ATOM 3465 C CA . ALA B 1 196 ? 20.936 31.099 28.383 1.00 10.87 207 ALA B CA 1
ATOM 3466 C C . ALA B 1 196 ? 19.625 31.141 27.605 1.00 12.29 207 ALA B C 1
ATOM 3467 O O . ALA B 1 196 ? 19.591 30.875 26.403 1.00 13.13 207 ALA B O 1
ATOM 3469 N N . SER B 1 197 ? 18.544 31.457 28.307 1.00 13.03 208 SER B N 1
ATOM 3470 C CA . SER B 1 197 ? 17.232 31.542 27.685 1.00 13.10 208 SER B CA 1
ATOM 3471 C C . SER B 1 197 ? 17.255 32.536 26.528 1.00 12.72 208 SER B C 1
ATOM 3472 O O . SER B 1 197 ? 16.838 32.232 25.411 1.00 12.67 208 SER B O 1
ATOM 3475 N N . ILE B 1 198 ? 17.756 33.728 26.820 1.00 12.99 209 ILE B N 1
ATOM 3476 C CA . ILE B 1 198 ? 17.857 34.817 25.857 1.00 14.01 209 ILE B CA 1
ATOM 3477 C C . ILE B 1 198 ? 18.721 34.507 24.627 1.00 15.80 209 ILE B C 1
ATOM 3478 O O . ILE B 1 198 ? 18.311 34.764 23.492 1.00 15.45 209 ILE B O 1
ATOM 3483 N N . GLU B 1 199 ? 19.902 33.936 24.843 1.00 15.54 210 GLU B N 1
ATOM 3484 C CA . GLU B 1 199 ? 20.785 33.602 23.728 1.00 15.85 210 GLU B CA 1
ATOM 3485 C C . GLU B 1 199 ? 20.240 32.461 22.876 1.00 15.03 210 GLU B C 1
ATOM 3486 O O . GLU B 1 199 ? 20.520 32.374 21.686 1.00 16.37 210 GLU B O 1
ATOM 3492 N N . VAL B 1 200 ? 19.460 31.587 23.494 1.00 14.46 211 VAL B N 1
ATOM 3493 C CA . VAL B 1 200 ? 18.883 30.455 22.788 1.00 14.17 211 VAL B CA 1
ATOM 3494 C C . VAL B 1 200 ? 17.516 30.791 22.192 1.00 13.55 211 VAL B C 1
ATOM 3495 O O . VAL B 1 200 ? 17.115 30.216 21.184 1.00 10.76 211 VAL B O 1
ATOM 3499 N N . GLY B 1 201 ? 16.801 31.708 22.833 1.00 13.79 212 GLY B N 1
ATOM 3500 C CA . GLY B 1 201 ? 15.495 32.101 22.331 1.00 13.94 212 GLY B CA 1
ATOM 3501 C C . GLY B 1 201 ? 14.321 31.334 22.912 1.00 14.77 212 GLY B C 1
ATOM 3502 O O . GLY B 1 201 ? 13.246 31.302 22.315 1.00 12.26 212 GLY B O 1
ATOM 3503 N N . ARG B 1 202 ? 14.539 30.707 24.067 1.00 15.71 213 ARG B N 1
ATOM 3504 C CA . ARG B 1 202 ? 13.508 29.941 24.773 1.00 17.25 213 ARG B CA 1
ATOM 3505 C C . ARG B 1 202 ? 13.542 30.287 26.254 1.00 17.06 213 ARG B C 1
ATOM 3506 O O . ARG B 1 202 ? 14.617 30.399 26.842 1.00 18.16 213 ARG B O 1
ATOM 3514 N N . ASN B 1 203 ? 12.369 30.435 26.858 1.00 16.19 214 ASN B N 1
ATOM 3515 C CA . ASN B 1 203 ? 12.297 30.753 28.278 1.00 16.88 214 ASN B CA 1
ATOM 3516 C C . ASN B 1 203 ? 12.484 29.493 29.113 1.00 16.49 214 ASN B C 1
ATOM 3517 O O . ASN B 1 203 ? 11.520 28.785 29.429 1.00 17.41 214 ASN B O 1
ATOM 3522 N N . LEU B 1 204 ? 13.730 29.227 29.473 1.00 15.15 215 LEU B N 1
ATOM 3523 C CA . LEU B 1 204 ? 14.076 28.061 30.269 1.00 15.37 215 LEU B CA 1
ATOM 3524 C C . LEU B 1 204 ? 13.628 28.148 31.731 1.00 14.71 215 LEU B C 1
ATOM 3525 O O . LEU B 1 204 ? 13.711 27.160 32.454 1.00 15.15 215 LEU B O 1
ATOM 3530 N N . LEU B 1 205 ? 13.168 29.317 32.179 1.00 12.85 216 LEU B N 1
ATOM 3531 C CA . LEU B 1 205 ? 12.706 29.443 33.564 1.00 14.49 216 LEU B CA 1
ATOM 3532 C C . LEU B 1 205 ? 11.208 29.163 33.600 1.00 15.43 216 LEU B C 1
ATOM 3533 O O . LEU B 1 205 ? 10.561 29.287 34.642 1.00 15.81 216 LEU B O 1
ATOM 3538 N N . GLU B 1 206 ? 10.674 28.764 32.449 1.00 16.75 217 GLU B N 1
ATOM 3539 C CA . GLU B 1 206 ? 9.254 28.472 32.297 1.00 18.66 217 GLU B CA 1
ATOM 3540 C C . GLU B 1 206 ? 8.713 27.480 33.318 1.00 17.34 217 GLU B C 1
ATOM 3541 O O . GLU B 1 206 ? 9.203 26.357 33.444 1.00 17.45 217 GLU B O 1
ATOM 3547 N N . GLY B 1 207 ? 7.696 27.910 34.052 1.00 16.42 218 GLY B N 1
ATOM 3548 C CA . GLY B 1 207 ? 7.075 27.042 35.029 1.00 15.67 218 GLY B CA 1
ATOM 3549 C C . GLY B 1 207 ? 7.808 26.856 36.341 1.00 14.83 218 GLY B C 1
ATOM 3550 O O . GLY B 1 207 ? 7.378 26.052 37.169 1.00 15.79 218 GLY B O 1
ATOM 3551 N N . TRP B 1 208 ? 8.912 27.568 36.539 1.00 12.61 219 TRP B N 1
ATOM 3552 C CA . TRP B 1 208 ? 9.651 27.446 37.789 1.00 11.31 219 TRP B CA 1
ATOM 3553 C C . TRP B 1 208 ? 8.836 28.035 38.938 1.00 9.83 219 TRP B C 1
ATOM 3554 O O . TRP B 1 208 ? 8.529 29.224 38.926 1.00 8.46 219 TRP B O 1
ATOM 3565 N N . ASP B 1 209 ? 8.485 27.210 39.922 1.00 8.15 220 ASP B N 1
ATOM 3566 C CA . ASP B 1 209 ? 7.726 27.685 41.075 1.00 8.34 220 ASP B CA 1
ATOM 3567 C C . ASP B 1 209 ? 8.732 27.838 42.212 1.00 8.10 220 ASP B C 1
ATOM 3568 O O . ASP B 1 209 ? 9.028 26.870 42.917 1.00 5.82 220 ASP B O 1
ATOM 3573 N N . GLU B 1 210 ? 9.265 29.051 42.366 1.00 9.63 221 GLU B N 1
ATOM 3574 C CA . GLU B 1 210 ? 10.270 29.331 43.390 1.00 10.27 221 GLU B CA 1
ATOM 3575 C C . GLU B 1 210 ? 9.794 29.055 44.810 1.00 8.90 221 GLU B C 1
ATOM 3576 O O . GLU B 1 210 ? 10.484 28.390 45.567 1.00 7.03 221 GLU B O 1
ATOM 3582 N N . ARG B 1 211 ? 8.628 29.566 45.190 1.00 9.82 222 ARG B N 1
ATOM 3583 C CA . ARG B 1 211 ? 8.157 29.307 46.544 1.00 8.99 222 ARG B CA 1
ATOM 3584 C C . ARG B 1 211 ? 7.957 27.809 46.800 1.00 10.70 222 ARG B C 1
ATOM 3585 O O . ARG B 1 211 ? 8.342 27.301 47.852 1.00 9.60 222 ARG B O 1
ATOM 3593 N N . ARG B 1 212 ? 7.386 27.094 45.834 1.00 8.77 223 ARG B N 1
ATOM 3594 C CA . ARG B 1 212 ? 7.157 25.659 46.017 1.00 9.98 223 ARG B CA 1
ATOM 3595 C C . ARG B 1 212 ? 8.436 24.880 46.297 1.00 7.37 223 ARG B C 1
ATOM 3596 O O . ARG B 1 212 ? 8.487 24.075 47.224 1.00 10.29 223 ARG B O 1
ATOM 3604 N N . VAL B 1 213 ? 9.459 25.121 45.484 1.00 9.18 224 VAL B N 1
ATOM 3605 C CA . VAL B 1 213 ? 10.749 24.449 45.616 1.00 7.59 224 VAL B CA 1
ATOM 3606 C C . VAL B 1 213 ? 11.430 24.716 46.961 1.00 9.85 224 VAL B C 1
ATOM 3607 O O . VAL B 1 213 ? 11.980 23.803 47.576 1.00 9.29 224 VAL B O 1
ATOM 3611 N N . ILE B 1 214 ? 11.392 25.963 47.418 1.00 8.03 225 ILE B N 1
ATOM 3612 C CA . ILE B 1 214 ? 12.004 26.294 48.702 1.00 8.06 225 ILE B CA 1
ATOM 3613 C C . ILE B 1 214 ? 11.237 25.652 49.853 1.00 8.87 225 ILE B C 1
ATOM 3614 O O . ILE B 1 214 ? 11.843 25.139 50.788 1.00 10.94 225 ILE B O 1
ATOM 3619 N N . GLU B 1 215 ? 9.907 25.684 49.787 1.00 10.13 226 GLU B N 1
ATOM 3620 C CA . GLU B 1 215 ? 9.077 25.088 50.835 1.00 10.58 226 GLU B CA 1
ATOM 3621 C C . GLU B 1 215 ? 9.272 23.579 50.878 1.00 10.82 226 GLU B C 1
ATOM 3622 O O . GLU B 1 215 ? 9.330 22.987 51.955 1.00 11.04 226 GLU B O 1
ATOM 3628 N N . ALA B 1 216 ? 9.375 22.964 49.703 1.00 11.03 227 ALA B N 1
ATOM 3629 C CA . ALA B 1 216 ? 9.564 21.523 49.612 1.00 12.16 227 ALA B CA 1
ATOM 3630 C C . ALA B 1 216 ? 10.874 21.085 50.257 1.00 11.97 227 ALA B C 1
ATOM 3631 O O . ALA B 1 216 ? 10.875 20.201 51.120 1.00 12.85 227 ALA B O 1
ATOM 3633 N N . ILE B 1 217 ? 11.991 21.693 49.857 1.00 11.90 228 ILE B N 1
ATOM 3634 C CA . ILE B 1 217 ? 13.274 21.296 50.435 1.00 11.96 228 ILE B CA 1
ATOM 3635 C C . ILE B 1 217 ? 13.396 21.651 51.902 1.00 12.16 228 ILE B C 1
ATOM 3636 O O . ILE B 1 217 ? 14.079 20.958 52.658 1.00 12.50 228 ILE B O 1
ATOM 3641 N N . SER B 1 218 ? 12.743 22.734 52.306 1.00 12.30 229 SER B N 1
ATOM 3642 C CA . SER B 1 218 ? 12.776 23.154 53.699 1.00 13.27 229 SER B CA 1
ATOM 3643 C C . SER B 1 218 ? 12.063 22.108 54.549 1.00 13.03 229 SER B C 1
ATOM 3644 O O . SER B 1 218 ? 12.626 21.587 55.515 1.00 13.29 229 SER B O 1
ATOM 3647 N N . SER B 1 219 ? 10.826 21.797 54.179 1.00 13.89 230 SER B N 1
ATOM 3648 C CA . SER B 1 219 ? 10.042 20.804 54.909 1.00 16.52 230 SER B CA 1
ATOM 3649 C C . SER B 1 219 ? 10.723 19.445 54.820 1.00 16.81 230 SER B C 1
ATOM 3650 O O . SER B 1 219 ? 10.382 18.522 55.565 1.00 17.54 230 SER B O 1
ATOM 3653 N N . ALA B 1 220 ? 11.681 19.313 53.904 1.00 17.34 231 ALA B N 1
ATOM 3654 C CA . ALA B 1 220 ? 12.402 18.052 53.756 1.00 16.75 231 ALA B CA 1
ATOM 3655 C C . ALA B 1 220 ? 13.538 18.018 54.768 1.00 16.82 231 ALA B C 1
ATOM 3656 O O . ALA B 1 220 ? 14.226 17.010 54.906 1.00 18.47 231 ALA B O 1
ATOM 3658 N N . GLY B 1 221 ? 13.741 19.129 55.470 1.00 16.53 232 GLY B N 1
ATOM 3659 C CA . GLY B 1 221 ? 14.780 19.173 56.487 1.00 15.74 232 GLY B CA 1
ATOM 3660 C C . GLY B 1 221 ? 15.961 20.108 56.271 1.00 17.08 232 GLY B C 1
ATOM 3661 O O . GLY B 1 221 ? 16.786 20.280 57.172 1.00 18.41 232 GLY B O 1
ATOM 3662 N N . LEU B 1 222 ? 16.059 20.699 55.086 1.00 15.71 233 LEU B N 1
ATOM 3663 C CA . LEU B 1 222 ? 17.141 21.632 54.780 1.00 15.21 233 LEU B CA 1
ATOM 3664 C C . LEU B 1 222 ? 16.908 22.966 55.497 1.00 15.68 233 LEU B C 1
ATOM 3665 O O . LEU B 1 222 ? 15.789 23.473 55.534 1.00 17.25 233 LEU B O 1
ATOM 3670 N N . ILE B 1 223 ? 17.974 23.532 56.057 1.00 16.09 234 ILE B N 1
ATOM 3671 C CA . ILE B 1 223 ? 17.881 24.781 56.818 1.00 16.63 234 ILE B CA 1
ATOM 3672 C C . ILE B 1 223 ? 18.384 26.048 56.122 1.00 16.82 234 ILE B C 1
ATOM 3673 O O . ILE B 1 223 ? 19.105 25.992 55.125 1.00 14.24 234 ILE B O 1
ATOM 3678 N N . ASP B 1 224 ? 18.004 27.194 56.681 1.00 18.49 235 ASP B N 1
ATOM 3679 C CA . ASP B 1 224 ? 18.443 28.483 56.163 1.00 21.89 235 ASP B CA 1
ATOM 3680 C C . ASP B 1 224 ? 19.882 28.581 56.647 1.00 24.31 235 ASP B C 1
ATOM 3681 O O . ASP B 1 224 ? 20.148 28.424 57.840 1.00 24.40 235 ASP B O 1
ATOM 3686 N N . GLY B 1 225 ? 20.808 28.827 55.730 1.00 26.47 236 GLY B N 1
ATOM 3687 C CA . GLY B 1 225 ? 22.205 28.897 56.110 1.00 31.24 236 GLY B CA 1
ATOM 3688 C C . GLY B 1 225 ? 22.660 30.166 56.797 1.00 34.54 236 GLY B C 1
ATOM 3689 O O . GLY B 1 225 ? 23.781 30.219 57.298 1.00 35.19 236 GLY B O 1
ATOM 3690 N N . VAL B 1 226 ? 21.801 31.181 56.838 1.00 37.54 237 VAL B N 1
ATOM 3691 C CA . VAL B 1 226 ? 22.163 32.453 57.456 1.00 40.69 237 VAL B CA 1
ATOM 3692 C C . VAL B 1 226 ? 21.467 32.781 58.774 1.00 43.02 237 VAL B C 1
ATOM 3693 O O . VAL B 1 226 ? 22.127 33.120 59.755 1.00 43.13 237 VAL B O 1
ATOM 3697 N N . SER B 1 227 ? 20.142 32.685 58.798 1.00 46.23 238 SER B N 1
ATOM 3698 C CA . SER B 1 227 ? 19.389 33.020 60.000 1.00 49.35 238 SER B CA 1
ATOM 3699 C C . SER B 1 227 ? 18.692 31.860 60.707 1.00 51.16 238 SER B C 1
ATOM 3700 O O . SER B 1 227 ? 18.447 31.935 61.911 1.00 51.93 238 SER B O 1
ATOM 3703 N N . LYS B 1 228 ? 18.384 30.797 59.966 1.00 52.88 239 LYS B N 1
ATOM 3704 C CA . LYS B 1 228 ? 17.681 29.630 60.506 1.00 54.21 239 LYS B CA 1
ATOM 3705 C C . LYS B 1 228 ? 16.921 29.923 61.795 1.00 54.58 239 LYS B C 1
ATOM 3706 O O . LYS B 1 228 ? 16.110 30.846 61.849 1.00 55.32 239 LYS B O 1
ATOM 3712 N N . ALA B 1 231 ? 10.817 29.285 59.257 1.00 28.95 242 ALA B N 1
ATOM 3713 C CA . ALA B 1 231 ? 10.003 29.338 58.048 1.00 27.60 242 ALA B CA 1
ATOM 3714 C C . ALA B 1 231 ? 10.856 29.000 56.840 1.00 27.01 242 ALA B C 1
ATOM 3715 O O . ALA B 1 231 ? 12.090 29.034 56.906 1.00 27.72 242 ALA B O 1
ATOM 3717 N N . PRO B 1 232 ? 10.215 28.644 55.718 1.00 25.20 243 PRO B N 1
ATOM 3718 C CA . PRO B 1 232 ? 11.046 28.331 54.556 1.00 23.68 243 PRO B CA 1
ATOM 3719 C C . PRO B 1 232 ? 11.660 29.623 54.025 1.00 22.30 243 PRO B C 1
ATOM 3720 O O . PRO B 1 232 ? 10.949 30.575 53.690 1.00 22.74 243 PRO B O 1
ATOM 3724 N N . SER B 1 233 ? 12.984 29.664 53.977 1.00 20.01 244 SER B N 1
ATOM 3725 C CA . SER B 1 233 ? 13.686 30.836 53.486 1.00 17.63 244 SER B CA 1
ATOM 3726 C C . SER B 1 233 ? 15.078 30.451 52.994 1.00 16.79 244 SER B C 1
ATOM 3727 O O . SER B 1 233 ? 15.524 29.316 53.167 1.00 15.14 244 SER B O 1
ATOM 3730 N N . VAL B 1 234 ? 15.755 31.411 52.378 1.00 14.57 245 VAL B N 1
ATOM 3731 C CA . VAL B 1 234 ? 17.100 31.207 51.856 1.00 14.20 245 VAL B CA 1
ATOM 3732 C C . VAL B 1 234 ? 17.972 32.412 52.191 1.00 13.03 245 VAL B C 1
ATOM 3733 O O . VAL B 1 234 ? 17.615 33.545 51.877 1.00 13.26 245 VAL B O 1
ATOM 3737 N N . ASP B 1 235 ? 19.108 32.156 52.831 1.00 14.15 246 ASP B N 1
ATOM 3738 C CA . ASP B 1 235 ? 20.040 33.210 53.209 1.00 12.66 246 ASP B CA 1
ATOM 3739 C C . ASP B 1 235 ? 19.444 34.341 54.037 1.00 13.82 246 ASP B C 1
ATOM 3740 O O . ASP B 1 235 ? 19.841 35.503 53.911 1.00 12.68 246 ASP B O 1
ATOM 3745 N N . GLY B 1 236 ? 18.496 33.981 54.893 1.00 14.26 247 GLY B N 1
ATOM 3746 C CA . GLY B 1 236 ? 17.855 34.959 55.748 1.00 13.28 247 GLY B CA 1
ATOM 3747 C C . GLY B 1 236 ? 16.947 35.917 55.000 1.00 13.83 247 GLY B C 1
ATOM 3748 O O . GLY B 1 236 ? 16.549 36.946 55.540 1.00 15.34 247 GLY B O 1
ATOM 3749 N N . ILE B 1 237 ? 16.623 35.580 53.757 1.00 12.88 248 ILE B N 1
ATOM 3750 C CA . ILE B 1 237 ? 15.760 36.411 52.932 1.00 12.49 248 ILE B CA 1
ATOM 3751 C C . ILE B 1 237 ? 14.395 35.742 52.791 1.00 11.73 248 ILE B C 1
ATOM 3752 O O . ILE B 1 237 ? 14.308 34.543 52.530 1.00 10.28 248 ILE B O 1
ATOM 3757 N N . ARG B 1 238 ? 13.334 36.524 52.961 1.00 12.28 249 ARG B N 1
ATOM 3758 C CA . ARG B 1 238 ? 11.971 36.008 52.905 1.00 13.81 249 ARG B CA 1
ATOM 3759 C C . ARG B 1 238 ? 11.496 35.486 51.558 1.00 12.59 249 ARG B C 1
ATOM 3760 O O . ARG B 1 238 ? 11.865 36.006 50.500 1.00 11.89 249 ARG B O 1
ATOM 3768 N N . LEU B 1 239 ? 10.669 34.444 51.621 1.00 11.97 250 LEU B N 1
ATOM 3769 C CA . LEU B 1 239 ? 10.116 33.801 50.439 1.00 13.44 250 LEU B CA 1
ATOM 3770 C C . LEU B 1 239 ? 9.691 34.774 49.352 1.00 12.61 250 LEU B C 1
ATOM 3771 O O . LEU B 1 239 ? 10.091 34.632 48.203 1.00 14.33 250 LEU B O 1
ATOM 3776 N N . MET B 1 240 ? 8.886 35.765 49.718 1.00 12.57 251 MET B N 1
ATOM 3777 C CA . MET B 1 240 ? 8.412 36.773 48.771 1.00 13.87 251 MET B CA 1
ATOM 3778 C C . MET B 1 240 ? 9.517 37.399 47.925 1.00 11.63 251 MET B C 1
ATOM 3779 O O . MET B 1 240 ? 9.334 37.631 46.729 1.00 9.51 251 MET B O 1
ATOM 3784 N N . VAL B 1 241 ? 10.658 37.686 48.545 1.00 10.37 252 VAL B N 1
ATOM 3785 C CA . VAL B 1 241 ? 11.765 38.306 47.824 1.00 9.91 252 VAL B CA 1
ATOM 3786 C C . VAL B 1 241 ? 12.318 37.381 46.742 1.00 11.45 252 VAL B C 1
ATOM 3787 O O . VAL B 1 241 ? 12.694 37.830 45.656 1.00 12.29 252 VAL B O 1
ATOM 3791 N N . HIS B 1 242 ? 12.378 36.092 47.054 1.00 9.43 253 HIS B N 1
ATOM 3792 C CA . HIS B 1 242 ? 12.865 35.094 46.113 1.00 11.16 253 HIS B CA 1
ATOM 3793 C C . HIS B 1 242 ? 11.918 34.985 44.914 1.00 10.38 253 HIS B C 1
ATOM 3794 O O . HIS B 1 242 ? 12.362 34.969 43.761 1.00 9.07 253 HIS B O 1
ATOM 3801 N N . GLU B 1 243 ? 10.612 34.930 45.1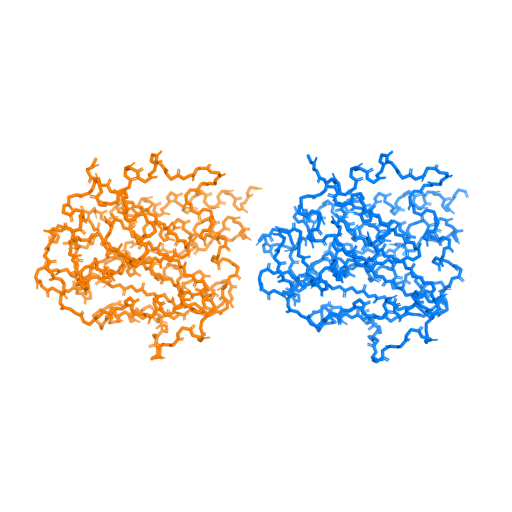80 1.00 10.77 254 GLU B N 1
ATOM 3802 C CA . GLU B 1 243 ? 9.645 34.844 44.091 1.00 11.37 254 GLU B CA 1
ATOM 3803 C C . GLU B 1 243 ? 9.730 36.119 43.261 1.00 11.43 254 GLU B C 1
ATOM 3804 O O . GLU B 1 243 ? 9.574 36.094 42.037 1.00 10.65 254 GLU B O 1
ATOM 3810 N N . GLY B 1 244 ? 9.976 37.230 43.948 1.00 10.30 255 GLY B N 1
ATOM 3811 C CA . GLY B 1 244 ? 10.097 38.514 43.286 1.00 10.80 255 GLY B CA 1
ATOM 3812 C C . GLY B 1 244 ? 11.238 38.527 42.273 1.00 11.13 255 GLY B C 1
ATOM 3813 O O . GLY B 1 244 ? 11.040 38.954 41.135 1.00 11.09 255 GLY B O 1
ATOM 3814 N N . ILE B 1 245 ? 12.424 38.068 42.683 1.00 11.08 256 ILE B N 1
ATOM 3815 C CA . ILE B 1 245 ? 13.588 38.020 41.793 1.00 10.91 256 ILE B CA 1
ATOM 3816 C C . ILE B 1 245 ? 13.274 37.171 40.573 1.00 11.28 256 ILE B C 1
ATOM 3817 O O . ILE B 1 245 ? 13.455 37.604 39.437 1.00 11.47 256 ILE B O 1
ATOM 3822 N N . VAL B 1 246 ? 12.821 35.945 40.824 1.00 9.83 257 VAL B N 1
ATOM 3823 C CA . VAL B 1 246 ? 12.501 35.013 39.746 1.00 9.62 257 VAL B CA 1
ATOM 3824 C C . VAL B 1 246 ? 11.509 35.583 38.737 1.00 9.70 257 VAL B C 1
ATOM 3825 O O . VAL B 1 246 ? 11.636 35.353 37.536 1.00 11.20 257 VAL B O 1
ATOM 3829 N N . GLU B 1 247 ? 10.528 36.336 39.221 1.00 10.28 258 GLU B N 1
ATOM 3830 C CA . GLU B 1 247 ? 9.532 36.906 38.329 1.00 9.73 258 GLU B CA 1
ATOM 3831 C C . GLU B 1 247 ? 10.155 37.989 37.457 1.00 8.34 258 GLU B C 1
ATOM 3832 O O . GLU B 1 247 ? 9.798 38.122 36.287 1.00 9.79 258 GLU B O 1
ATOM 3838 N N . LEU B 1 248 ? 11.085 38.757 38.021 1.00 10.23 259 LEU B N 1
ATOM 3839 C CA . LEU B 1 248 ? 11.754 39.804 37.257 1.00 11.00 259 LEU B CA 1
ATOM 3840 C C . LEU B 1 248 ? 12.551 39.140 36.134 1.00 11.30 259 LEU B C 1
ATOM 3841 O O . LEU B 1 248 ? 12.495 39.575 34.983 1.00 12.42 259 LEU B O 1
ATOM 3846 N N . LEU B 1 249 ? 13.267 38.066 36.465 1.00 11.93 260 LEU B N 1
ATOM 3847 C CA . LEU B 1 249 ? 14.053 37.337 35.473 1.00 11.46 260 LEU B CA 1
ATOM 3848 C C . LEU B 1 249 ? 13.150 36.711 34.410 1.00 12.44 260 LEU B C 1
ATOM 3849 O O . LEU B 1 249 ? 13.514 36.662 33.240 1.00 12.52 260 LEU B O 1
ATOM 3854 N N . LYS B 1 250 ? 11.976 36.235 34.815 1.00 12.22 261 LYS B N 1
ATOM 3855 C CA . LYS B 1 250 ? 11.044 35.622 33.866 1.00 11.98 261 LYS B CA 1
ATOM 3856 C C . LYS B 1 250 ? 10.477 36.652 32.902 1.00 11.45 261 LYS B C 1
ATOM 3857 O O . LYS B 1 250 ? 10.381 36.408 31.703 1.00 10.48 261 LYS B O 1
ATOM 3863 N N . ALA B 1 251 ? 10.087 37.799 33.444 1.00 12.31 262 ALA B N 1
ATOM 3864 C CA . ALA B 1 251 ? 9.503 38.877 32.649 1.00 13.79 262 ALA B CA 1
ATOM 3865 C C . ALA B 1 251 ? 10.485 39.450 31.634 1.00 13.05 262 ALA B C 1
ATOM 3866 O O . ALA B 1 251 ? 10.130 39.673 30.476 1.00 14.19 262 ALA B O 1
ATOM 3868 N N . VAL B 1 252 ? 11.718 39.692 32.069 1.00 13.98 263 VAL B N 1
ATOM 3869 C CA . VAL B 1 252 ? 12.741 40.239 31.184 1.00 12.32 263 VAL B CA 1
ATOM 3870 C C . VAL B 1 252 ? 13.108 39.234 30.098 1.00 13.24 263 VAL B C 1
ATOM 3871 O O . VAL B 1 252 ? 13.375 39.617 28.955 1.00 13.27 263 VAL B O 1
ATOM 3875 N N . VAL B 1 253 ? 13.119 37.951 30.459 1.00 12.79 264 VAL B N 1
ATOM 3876 C CA . VAL B 1 253 ? 13.429 36.897 29.501 1.00 13.12 264 VAL B CA 1
ATOM 3877 C C . VAL B 1 253 ? 12.308 36.844 28.468 1.00 14.20 264 VAL B C 1
ATOM 3878 O O . VAL B 1 253 ? 12.557 36.887 27.266 1.00 13.29 264 VAL B O 1
ATOM 3882 N N . ASP B 1 254 ? 11.075 36.779 28.960 1.00 16.00 265 ASP B N 1
ATOM 3883 C CA . ASP B 1 254 ? 9.890 36.721 28.110 1.00 17.79 265 ASP B CA 1
ATOM 3884 C C . ASP B 1 254 ? 9.868 37.826 27.057 1.00 18.92 265 ASP B C 1
ATOM 3885 O O . ASP B 1 254 ? 9.546 37.591 25.886 1.00 17.99 265 ASP B O 1
ATOM 3890 N N . GLU B 1 255 ? 10.208 39.034 27.492 1.00 19.88 266 GLU B N 1
ATOM 3891 C CA . GLU B 1 255 ? 10.231 40.206 26.628 1.00 20.96 266 GLU B CA 1
ATOM 3892 C C . GLU B 1 255 ? 11.313 40.079 25.559 1.00 21.50 266 GLU B C 1
ATOM 3893 O O . GLU B 1 255 ? 11.066 40.313 24.377 1.00 21.64 266 GLU B O 1
ATOM 3899 N N . ALA B 1 256 ? 12.512 39.697 25.985 1.00 20.95 267 ALA B N 1
ATOM 3900 C CA . ALA B 1 256 ? 13.643 39.548 25.077 1.00 20.04 267 ALA B CA 1
ATOM 3901 C C . ALA B 1 256 ? 13.453 38.499 23.982 1.00 20.65 267 ALA B C 1
ATOM 3902 O O . ALA B 1 256 ? 13.860 38.719 22.839 1.00 21.08 267 ALA B O 1
ATOM 3904 N N . ILE B 1 257 ? 12.835 37.367 24.314 1.00 21.16 268 ILE B N 1
ATOM 3905 C CA . ILE B 1 257 ? 12.632 36.306 23.324 1.00 23.19 268 ILE B CA 1
ATOM 3906 C C . ILE B 1 257 ? 11.459 36.518 22.367 1.00 24.67 268 ILE B C 1
ATOM 3907 O O . ILE B 1 257 ? 11.324 35.793 21.384 1.00 26.26 268 ILE B O 1
ATOM 3912 N N . LYS B 1 258 ? 10.611 37.500 22.650 1.00 27.31 269 LYS B N 1
ATOM 3913 C CA . LYS B 1 258 ? 9.471 37.776 21.782 1.00 29.24 269 LYS B CA 1
ATOM 3914 C C . LYS B 1 258 ? 9.724 39.067 21.019 1.00 30.91 269 LYS B C 1
ATOM 3915 O O . LYS B 1 258 ? 8.982 39.426 20.106 1.00 31.80 269 LYS B O 1
ATOM 3921 N N . LEU B 1 259 ? 10.802 39.743 21.403 1.00 32.41 270 LEU B N 1
ATOM 3922 C CA . LEU B 1 259 ? 11.217 40.998 20.795 1.00 34.54 270 LEU B CA 1
ATOM 3923 C C . LEU B 1 259 ? 11.649 40.752 19.349 1.00 35.38 270 LEU B C 1
ATOM 3924 O O . LEU B 1 259 ? 10.774 40.776 18.459 1.00 36.32 270 LEU B O 1
#

Sequence (516 aa):
NRGVLKVYLDYRRKNFNFLHNSTKMFLDNLERVLIVTGFPIPPMMVAETDGPPGALAIYRAVEMLGGKAEILTYSEVEKALEPFGVSLARTPEPEDYSLIISVETPGRAADGRYYSMSALEIKRDPLDGIFLKARALGIPTIGVGDGGNEIGMGKIRELVVGHVPHGEKIASVVETDELIVSAVSNWGAYGLVAQASIEVGRNLLEGWDERRVIEAISSAGLIDGVSKTLAPSVDGIRLMVHEGIVELLKAVVDEAIKLNRGVLKVYLDYRRKNFNFLHNSTKMFLDNLERVLIVTGFPIPPMMVAETDGPPGALAIYRAVEMLGGKAEILTYSEVEKALEPFGVSLARTPEPEDYSLIISVETPGRAADGRYYSMSALEIKRDPLDGIFLKARALGIPTIGVGDGGNEIGMGKIRELVVGHVPHGEKIASVVETDELIVSAVSNWGAYGLVAQASIEVGRNLLEGWDERRVIEAISSAGLIDGVSKAPSVDGIRLMVHEGIVELLKAVVDEAIKL

CATH classification: 3.90.1640.20

Solvent-accessible surface area: 21955 Å² total; per-residue (Å²): 157,165,25,2,48,118,8,23,76,75,168,42,214,122,121,107,84,71,18,52,59,2,0,138,42,0,45,115,34,20,106,79,0,0,0,0,0,0,8,0,27,10,48,48,37,47,0,11,2,0,0,0,0,0,0,7,1,0,18,72,0,0,74,62,49,72,13,116,1,20,1,31,10,19,74,38,0,38,143,1,0,119,100,50,65,18,55,53,6,155,121,27,89,2,113,72,14,22,0,0,0,0,0,7,0,8,1,68,2,65,80,49,117,27,13,12,80,76,26,82,46,14,140,78,119,68,24,0,26,18,0,68,116,0,96,88,91,62,18,28,0,0,0,0,0,38,6,0,3,1,0,0,0,11,100,24,41,130,42,0,41,55,92,9,45,100,3,111,103,0,0,0,61,0,73,1,41,32,9,0,1,16,56,0,0,0,48,2,0,0,9,0,0,8,30,0,0,84,93,57,45,109,27,1,2,128,59,10,60,4,91,132,4,0,65,29,0,24,102,34,41,5,56,11,24,108,37,60,45,97,59,40,7,0,22,40,51,156,20,122,44,0,81,33,30,3,95,123,50,42,57,96,3,48,118,40,54,147,196,154,152,16,3,48,119,10,23,76,81,166,50,212,120,126,105,81,69,20,41,55,2,0,99,38,0,11,20,21,28,93,59,0,0,0,0,0,0,6,0,29,12,101,95,40,46,0,10,1,1,0,0,0,0,0,13,2,0,23,70,0,0,76,50,34,70,12,140,4,20,0,34,10,18,75,37,0,58,148,0,1,116,99,52,65,17,56,73,22,86,124,29,94,1,113,64,9,25,0,0,0,0,0,7,0,6,1,71,3,63,81,47,119,25,15,10,79,77,24,90,57,10,141,74,117,70,23,0,26,17,0,66,120,0,95,92,93,65,20,29,0,0,0,0,0,40,3,0,3,1,0,0,0,8,100,24,42,129,40,0,32,50,84,6,47,104,6,107,97,0,0,0,62,0,75,1,40,34,9,0,1,16,58,0,0,1,39,2,0,0,7,0,0,6,29,0,0,75,50,7,39,110,20,1,1,116,53,11,61,2,92,127,5,0,70,28,0,28,102,33,42,5,19,10,20,110,81,145,131,39,22,0,22,42,46,169,17,126,42,0,80,32,43,3,95,120,45,44,57,92,1,50,119,38,53,152,193

Radius of gyration: 27.28 Å; Cα contacts (8 Å, |Δi|>4): 1198; chains: 2; bounding box: 44×40×86 Å

Foldseek 3Di:
DQFLVVVCVVPPDVPDDQLVVVLVLCVVFLAEEEEEEFEQAPDVGFTALFFLLLSVLSQLLSVVSVHHYEYEYDPLSCQLCVVVPGHHDDPDALVVGQEYEYQAFFAQAPVRFTADLVRDTRDDDGDLVRQVVCVVVVRAYEYFHAGQRHAASLVVLVSCLVGGDCSNPRHHNHRGPGYFYDNTSSVSSLVSQLVNLLVVLHNSCPPPDQLVSQQSSLVSPHHANQDPDSHRDHVPDDSVVRVVVSVVSSVVSVVSSVD/DLALVVVCVVDPDPPDPQQPPVLVLLVVFLAEEEEEEFEQFPPVGHTALFFLLLSVLSCLLSVVVPHHYEYEYDPLSCLLCVVVDGHYDDPDALVVGQEYEYQAFFAAAPVRFTADLVGDTRDDPHDLVRLVVCVVVVRAYEYFHAGQRGAASLVVLVSQLPRGPVSRGRHHNHHGPGYFYDNTSSLSSLVSQLVNLLVVLHQSCPPPDQLVSQQSSVVSPHFANDDTNRDHNPDDSVVRVVSSVVSRVVSVVNSVD